Protein AF-A0A5B0RYQ4-F1 (afdb_monomer_lite)

InterPro domains:
  IPR011989 Armadillo-like helical [G3DSA:1.25.10.10] (9-467)
  IPR016024 Armadillo-type fold [SSF48371] (31-460)
  IPR018870 Tti2 family [PTHR32226] (1-456)

Organism: NCBI:txid56615

Structure (mmCIF, N/CA/C/O backbone):
data_AF-A0A5B0RYQ4-F1
#
_entry.id   AF-A0A5B0RYQ4-F1
#
loop_
_atom_site.group_PDB
_atom_site.id
_atom_site.type_symbol
_atom_site.label_atom_id
_atom_site.label_alt_id
_atom_site.label_comp_id
_atom_site.label_asym_id
_atom_site.label_entity_id
_atom_site.label_seq_id
_atom_site.pdbx_PDB_ins_code
_atom_site.Cartn_x
_atom_site.Cartn_y
_atom_site.Cartn_z
_atom_site.occupancy
_atom_site.B_iso_or_equiv
_atom_site.auth_seq_id
_atom_site.auth_comp_id
_atom_site.auth_asym_id
_atom_site.auth_atom_id
_atom_site.pdbx_PDB_model_num
ATOM 1 N N . MET A 1 1 ? 5.030 -6.066 -41.163 1.00 49.97 1 MET A N 1
ATOM 2 C CA . MET A 1 1 ? 5.723 -4.946 -40.496 1.00 49.97 1 MET A CA 1
ATOM 3 C C . MET A 1 1 ? 6.820 -4.521 -41.438 1.00 49.97 1 MET A C 1
ATOM 5 O O . MET A 1 1 ? 7.596 -5.390 -41.815 1.00 49.97 1 MET A O 1
ATOM 9 N N . GLU A 1 2 ? 6.818 -3.266 -41.885 1.00 46.25 2 GLU A N 1
ATOM 10 C CA . GLU A 1 2 ? 7.942 -2.735 -42.660 1.00 46.25 2 GLU A CA 1
ATOM 11 C C . GLU A 1 2 ? 9.213 -2.842 -41.802 1.00 46.25 2 GLU A C 1
ATOM 13 O O . GLU A 1 2 ? 9.214 -2.339 -40.675 1.00 46.25 2 GLU A O 1
ATOM 18 N N . PRO A 1 3 ? 10.250 -3.552 -42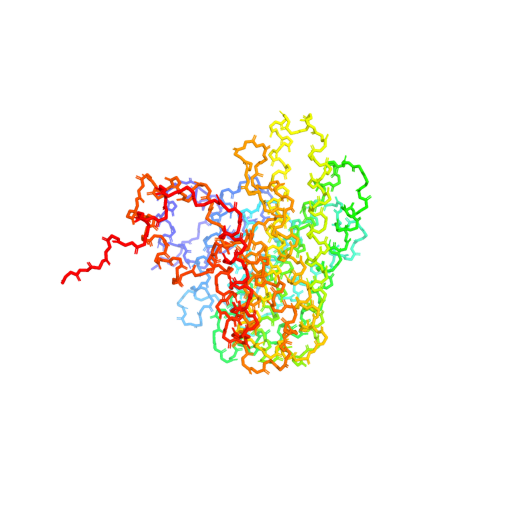.269 1.00 51.47 3 PRO A N 1
ATOM 19 C CA . PRO A 1 3 ? 11.448 -3.838 -41.478 1.00 51.47 3 PRO A CA 1
ATOM 20 C C . PRO A 1 3 ? 12.345 -2.610 -41.213 1.00 51.47 3 PRO A C 1
ATOM 22 O O . PRO A 1 3 ? 13.262 -2.707 -40.397 1.00 51.47 3 PRO A O 1
ATOM 25 N N . ASP A 1 4 ? 12.040 -1.455 -41.816 1.00 59.97 4 ASP A N 1
ATOM 26 C CA . ASP A 1 4 ? 12.969 -0.320 -41.921 1.00 59.97 4 ASP A CA 1
ATOM 27 C C . ASP A 1 4 ? 12.475 0.989 -41.278 1.00 59.97 4 ASP A C 1
ATOM 29 O O . ASP A 1 4 ? 13.066 2.048 -41.490 1.00 59.97 4 ASP A O 1
ATOM 33 N N . PHE A 1 5 ? 11.401 0.966 -40.479 1.00 68.38 5 PHE A N 1
ATOM 34 C CA . PHE A 1 5 ? 10.924 2.192 -39.832 1.00 68.38 5 PHE A CA 1
ATOM 35 C C . PHE A 1 5 ? 11.827 2.596 -38.649 1.00 68.38 5 PHE A C 1
ATOM 37 O O . PHE A 1 5 ? 11.602 2.194 -37.504 1.00 68.38 5 PHE A O 1
ATOM 44 N N . GLN A 1 6 ? 12.838 3.419 -38.942 1.00 76.06 6 GLN A N 1
ATOM 45 C CA . GLN A 1 6 ? 13.743 4.060 -37.984 1.00 76.06 6 GLN A CA 1
ATOM 46 C C . GLN A 1 6 ? 13.485 5.575 -37.961 1.00 76.06 6 GLN A C 1
ATOM 48 O O . GLN A 1 6 ? 14.115 6.318 -38.719 1.00 76.06 6 GLN A O 1
ATOM 53 N N . PRO A 1 7 ? 12.537 6.062 -37.139 1.00 79.69 7 PRO A N 1
ATOM 54 C CA . PRO A 1 7 ? 12.267 7.490 -37.065 1.00 79.69 7 PRO A CA 1
ATOM 55 C C . PRO A 1 7 ? 13.449 8.201 -36.405 1.00 79.69 7 PRO A C 1
ATOM 57 O O . PRO A 1 7 ? 14.065 7.665 -35.487 1.00 79.69 7 PRO A O 1
ATOM 60 N N . SER A 1 8 ? 13.739 9.440 -36.794 1.00 87.00 8 SER A N 1
ATOM 61 C CA . SER A 1 8 ? 14.552 10.306 -35.939 1.00 87.00 8 SER A CA 1
ATOM 62 C C . SER A 1 8 ? 13.789 10.646 -34.651 1.00 87.00 8 SER A C 1
ATOM 64 O O . SER A 1 8 ? 12.560 10.559 -34.588 1.00 87.00 8 SER A O 1
ATOM 66 N N . VAL A 1 9 ? 14.498 11.091 -33.611 1.00 86.75 9 VAL A N 1
ATOM 67 C CA . VAL A 1 9 ? 13.862 11.534 -32.355 1.00 86.75 9 VAL A CA 1
ATOM 68 C C . VAL A 1 9 ? 12.884 12.675 -32.619 1.00 86.75 9 VAL A C 1
ATOM 70 O O . VAL A 1 9 ? 11.796 12.673 -32.058 1.00 86.75 9 VAL A O 1
ATOM 73 N N . GLN A 1 10 ? 13.236 13.606 -33.515 1.00 88.25 10 GLN A N 1
ATOM 74 C CA . GLN A 1 10 ? 12.370 14.730 -33.878 1.00 88.25 10 GLN A CA 1
ATOM 75 C C . GLN A 1 10 ? 11.102 14.264 -34.605 1.00 88.25 10 GLN A C 1
ATOM 77 O O . GLN A 1 10 ? 10.026 14.807 -34.373 1.00 88.25 10 GLN A O 1
ATOM 82 N N . GLN A 1 11 ? 11.211 13.245 -35.465 1.00 86.62 11 GLN A N 1
ATOM 83 C CA . GLN A 1 11 ? 10.047 12.648 -36.124 1.00 86.62 11 GLN A CA 1
ATOM 84 C C . GLN A 1 11 ? 9.137 11.961 -35.104 1.00 86.62 11 GLN A C 1
ATOM 86 O O . GLN A 1 11 ? 7.926 12.163 -35.131 1.00 86.62 11 GLN A O 1
ATOM 91 N N . LEU A 1 12 ? 9.713 11.189 -34.178 1.00 88.00 12 LEU A N 1
ATOM 92 C CA . LEU A 1 12 ? 8.948 10.528 -33.124 1.00 88.00 12 LEU A CA 1
ATOM 93 C C . LEU A 1 12 ? 8.275 11.546 -32.194 1.00 88.00 12 LEU A C 1
ATOM 95 O O . LEU A 1 12 ? 7.115 11.377 -31.837 1.00 88.00 12 LEU A O 1
ATOM 99 N N . GLU A 1 13 ? 8.977 12.615 -31.829 1.00 90.31 13 GLU A N 1
ATOM 100 C CA . GLU A 1 13 ? 8.432 13.718 -31.043 1.00 90.31 13 GLU A CA 1
ATOM 101 C C . GLU A 1 13 ? 7.221 14.359 -31.728 1.00 90.31 13 GLU A C 1
ATOM 103 O O . GLU A 1 13 ? 6.168 14.466 -31.101 1.00 90.31 13 GLU A O 1
ATOM 108 N N . ALA A 1 14 ? 7.342 14.721 -33.008 1.00 89.12 14 ALA A N 1
ATOM 109 C CA . ALA A 1 14 ? 6.247 15.320 -33.768 1.00 89.12 14 ALA A CA 1
ATOM 110 C C . ALA A 1 14 ? 5.017 14.398 -33.824 1.00 89.12 14 ALA A C 1
ATOM 112 O O . ALA A 1 14 ? 3.901 14.836 -33.552 1.00 89.12 14 ALA A O 1
ATOM 113 N N . ILE A 1 15 ? 5.230 13.103 -34.088 1.00 88.62 15 ILE A N 1
ATOM 114 C CA . ILE A 1 15 ? 4.159 12.097 -34.144 1.00 88.62 15 ILE A CA 1
ATOM 115 C C . ILE A 1 15 ? 3.457 11.944 -32.790 1.00 88.62 15 ILE A C 1
ATOM 117 O O . ILE A 1 15 ? 2.239 11.812 -32.735 1.00 88.62 15 ILE A O 1
ATOM 121 N N . LEU A 1 16 ? 4.208 11.928 -31.685 1.00 88.00 16 LEU A N 1
ATOM 122 C CA . LEU A 1 16 ? 3.634 11.715 -30.353 1.00 88.00 16 LEU A CA 1
ATOM 123 C C . LEU A 1 16 ? 2.919 12.950 -29.795 1.00 88.00 16 LEU A C 1
ATOM 125 O O . LEU A 1 16 ? 2.116 12.800 -28.871 1.00 88.00 16 LEU A O 1
ATOM 129 N N . GLN A 1 17 ? 3.197 14.140 -30.332 1.00 87.44 17 GLN A N 1
ATOM 130 C CA . GLN A 1 17 ? 2.513 15.379 -29.960 1.00 87.44 17 GLN A CA 1
ATOM 131 C C . GLN A 1 17 ? 1.165 15.558 -30.676 1.00 87.44 17 GLN A C 1
ATOM 133 O O . GLN A 1 17 ? 0.274 16.187 -30.105 1.00 87.44 17 GLN A O 1
ATOM 138 N N . ASP A 1 18 ? 0.978 14.981 -31.867 1.00 88.38 18 ASP A N 1
ATOM 139 C CA . ASP A 1 18 ? -0.314 14.986 -32.560 1.00 88.38 18 ASP A CA 1
ATOM 140 C C . ASP A 1 18 ? -1.193 13.789 -32.125 1.00 88.38 18 ASP A C 1
ATOM 142 O O . ASP A 1 18 ? -0.794 12.633 -32.286 1.00 88.38 18 ASP A O 1
ATOM 146 N N . PRO A 1 19 ? -2.409 14.002 -31.581 1.00 83.88 19 PRO A N 1
ATOM 147 C CA . PRO A 1 19 ? -3.249 12.907 -31.089 1.00 83.88 19 PRO A CA 1
ATOM 148 C C . PRO A 1 19 ? -3.652 11.871 -32.150 1.00 83.88 19 PRO A C 1
ATOM 150 O O . PRO A 1 19 ? -3.789 10.685 -31.832 1.00 83.88 19 PRO A O 1
ATOM 153 N N . LYS A 1 20 ? -3.874 12.302 -33.397 1.00 83.88 20 LYS A N 1
ATOM 154 C CA . LYS A 1 20 ? -4.348 11.440 -34.486 1.00 83.88 20 LYS A CA 1
ATOM 155 C C . LYS A 1 20 ? -3.201 10.599 -35.040 1.00 83.88 20 LYS A C 1
ATOM 157 O O . LYS A 1 20 ? -3.359 9.385 -35.229 1.00 83.88 20 LYS A O 1
ATOM 162 N N . ASP A 1 21 ? -2.048 11.223 -35.239 1.00 84.50 21 ASP A N 1
ATOM 163 C CA . ASP A 1 21 ? -0.850 10.543 -35.720 1.00 84.50 21 ASP A CA 1
ATOM 164 C C . ASP A 1 21 ? -0.299 9.605 -34.645 1.00 84.50 21 ASP A C 1
ATOM 166 O O . ASP A 1 21 ? 0.028 8.457 -34.945 1.00 84.50 21 ASP A O 1
ATOM 170 N N . SER A 1 22 ? -0.325 10.019 -33.375 1.00 85.50 22 SER A N 1
ATOM 171 C CA . SER A 1 22 ? 0.061 9.190 -32.230 1.00 85.50 22 SER A CA 1
ATOM 172 C C . SER A 1 22 ? -0.754 7.896 -32.159 1.00 85.50 22 SER A C 1
ATOM 174 O O . SER A 1 22 ? -0.176 6.815 -32.045 1.00 85.50 22 SER A O 1
ATOM 176 N N . TYR A 1 23 ? -2.084 7.946 -32.304 1.00 86.31 23 TYR A N 1
ATOM 177 C CA . TYR A 1 23 ? -2.919 6.735 -32.288 1.00 86.31 23 TYR A CA 1
ATOM 178 C C . TYR A 1 23 ? -2.566 5.761 -33.424 1.00 86.31 23 TYR A C 1
ATOM 180 O O . TYR A 1 23 ? -2.381 4.554 -33.208 1.00 86.31 23 TYR A O 1
ATOM 188 N N . THR A 1 24 ? -2.440 6.290 -34.641 1.00 87.25 24 THR A N 1
ATOM 189 C CA . THR A 1 24 ? -2.094 5.507 -35.837 1.00 87.25 24 THR A CA 1
ATOM 190 C C . THR A 1 24 ? -0.699 4.894 -35.700 1.00 87.25 24 THR A C 1
ATOM 192 O O . THR A 1 24 ? -0.479 3.716 -35.994 1.00 87.25 24 THR A O 1
ATOM 195 N N . PHE A 1 25 ? 0.236 5.662 -35.152 1.00 87.81 25 PHE A N 1
ATOM 196 C CA . PHE A 1 25 ? 1.592 5.228 -34.881 1.00 87.81 25 PHE A CA 1
ATOM 197 C C . PHE A 1 25 ? 1.658 4.128 -33.819 1.00 87.81 25 PHE A C 1
ATOM 199 O O . PHE A 1 25 ? 2.271 3.084 -34.045 1.00 87.81 25 PHE A O 1
ATOM 206 N N . VAL A 1 26 ? 1.008 4.319 -32.667 1.00 86.75 26 VAL A N 1
ATOM 207 C CA . VAL A 1 26 ? 1.022 3.347 -31.563 1.00 86.75 26 VAL A CA 1
ATOM 208 C C . VAL A 1 26 ? 0.428 2.011 -32.011 1.00 86.75 26 VAL A C 1
ATOM 210 O O . VAL A 1 26 ? 0.975 0.958 -31.677 1.00 86.75 26 VAL A O 1
ATOM 213 N N . SER A 1 27 ? -0.665 2.037 -32.778 1.00 84.81 27 SER A N 1
ATOM 214 C CA . SER A 1 27 ? -1.317 0.818 -33.275 1.00 84.81 27 SER A CA 1
ATOM 215 C C . SER A 1 27 ? -0.465 0.055 -34.296 1.00 84.81 27 SER A C 1
ATOM 217 O O . SER A 1 27 ? -0.461 -1.177 -34.274 1.00 84.81 27 SER A O 1
ATOM 219 N N . THR A 1 28 ? 0.301 0.764 -35.130 1.00 85.44 28 THR A N 1
ATOM 220 C CA . THR A 1 28 ? 1.074 0.163 -36.231 1.00 85.44 28 THR A CA 1
ATOM 221 C C . THR A 1 28 ? 2.506 -0.202 -35.827 1.00 85.44 28 THR A C 1
ATOM 223 O O . THR A 1 28 ? 2.982 -1.299 -36.120 1.00 85.44 28 THR A O 1
ATOM 226 N N . HIS A 1 29 ? 3.193 0.695 -35.116 1.00 86.62 29 HIS A N 1
ATOM 227 C CA . HIS A 1 29 ? 4.626 0.609 -34.815 1.00 86.62 29 HIS A CA 1
ATOM 228 C C . HIS A 1 29 ? 4.941 0.557 -33.321 1.00 86.62 29 HIS A C 1
ATOM 230 O O . HIS A 1 29 ? 6.084 0.285 -32.964 1.00 86.62 29 HIS A O 1
ATOM 236 N N . GLY A 1 30 ? 3.965 0.752 -32.427 1.00 85.25 30 GLY A N 1
ATOM 237 C CA . GLY A 1 30 ? 4.203 0.921 -30.986 1.00 85.25 30 GLY A CA 1
ATOM 238 C C . GLY A 1 30 ? 4.876 -0.258 -30.269 1.00 85.25 30 GLY A C 1
ATOM 239 O O . GLY A 1 30 ? 5.262 -0.120 -29.113 1.00 85.25 30 GLY A O 1
ATOM 240 N N . LYS A 1 31 ? 5.033 -1.411 -30.933 1.00 89.94 31 LYS A N 1
ATOM 241 C CA . LYS A 1 31 ? 5.765 -2.584 -30.427 1.00 89.94 31 LYS A CA 1
ATOM 242 C C . LYS A 1 31 ? 7.108 -2.826 -31.123 1.00 89.94 31 LYS A C 1
ATOM 244 O O . LYS A 1 31 ? 7.783 -3.785 -30.756 1.00 89.94 31 LYS A O 1
ATOM 249 N N . ASN A 1 32 ? 7.504 -2.016 -32.106 1.00 91.19 32 ASN A N 1
ATOM 250 C CA . ASN A 1 32 ? 8.777 -2.180 -32.808 1.00 91.19 32 ASN A CA 1
ATOM 251 C C . ASN A 1 32 ? 9.949 -1.948 -31.826 1.00 91.19 32 ASN A C 1
ATOM 253 O O . ASN A 1 32 ? 10.072 -0.844 -31.290 1.00 91.19 32 ASN A O 1
ATOM 257 N N . PRO A 1 33 ? 10.819 -2.947 -31.580 1.00 91.19 33 PRO A N 1
ATOM 258 C CA . PRO A 1 33 ? 11.965 -2.791 -30.687 1.00 91.19 33 PRO A CA 1
ATOM 259 C C . PRO A 1 33 ? 12.966 -1.710 -31.105 1.00 91.19 33 PRO A C 1
ATOM 261 O O . PRO A 1 33 ? 13.643 -1.150 -30.247 1.00 91.19 33 PRO A O 1
ATOM 264 N N . GLN A 1 34 ? 13.040 -1.372 -32.397 1.00 90.44 34 GLN A N 1
ATOM 265 C CA . GLN A 1 34 ? 13.911 -0.301 -32.896 1.00 90.44 34 GLN A CA 1
ATOM 266 C C . GLN A 1 34 ? 13.551 1.074 -32.310 1.00 90.44 34 GLN A C 1
ATOM 268 O O . GLN A 1 34 ? 14.368 1.986 -32.348 1.00 90.44 34 GLN A O 1
ATOM 273 N N . LEU A 1 35 ? 12.359 1.228 -31.718 1.00 91.81 35 LEU A N 1
ATOM 274 C CA . LEU A 1 35 ? 11.950 2.459 -31.041 1.00 91.81 35 LEU A CA 1
ATOM 275 C C . LEU A 1 35 ? 12.614 2.654 -29.671 1.00 91.81 35 LEU A C 1
ATOM 277 O O . LEU A 1 35 ? 12.608 3.772 -29.160 1.00 91.81 35 LEU A O 1
ATOM 281 N N . ILE A 1 36 ? 13.175 1.601 -29.060 1.00 93.50 36 ILE A N 1
ATOM 282 C CA . ILE A 1 36 ? 13.699 1.649 -27.684 1.00 93.50 36 ILE A CA 1
ATOM 283 C C . ILE A 1 36 ? 14.716 2.787 -27.481 1.00 93.50 36 ILE A C 1
ATOM 285 O O . ILE A 1 36 ? 14.500 3.569 -26.552 1.00 93.50 36 ILE A O 1
ATOM 289 N N . PRO A 1 37 ? 15.765 2.957 -28.317 1.00 93.31 37 PRO A N 1
ATOM 290 C CA . PRO A 1 37 ? 16.753 4.017 -28.112 1.00 93.31 37 PRO A CA 1
ATOM 291 C C . PRO A 1 37 ? 16.123 5.414 -28.115 1.00 93.31 37 PRO A C 1
ATOM 293 O O . PRO A 1 37 ? 16.429 6.232 -27.252 1.00 93.31 37 PRO A O 1
ATOM 296 N N . TYR A 1 38 ? 15.173 5.662 -29.020 1.00 94.31 38 TYR A N 1
ATOM 297 C CA . TYR A 1 38 ? 14.480 6.944 -29.148 1.00 94.31 38 TYR A CA 1
ATOM 298 C C . TYR A 1 38 ? 13.551 7.223 -27.961 1.00 94.31 38 TYR A C 1
ATOM 300 O O . TYR A 1 38 ? 13.542 8.326 -27.421 1.00 94.31 38 TYR A O 1
ATOM 308 N N . LEU A 1 39 ? 12.801 6.217 -27.502 1.00 95.38 39 LEU A N 1
ATOM 309 C CA . LEU A 1 39 ? 11.930 6.348 -26.329 1.00 95.38 39 LEU A CA 1
ATOM 310 C C . LEU A 1 39 ? 12.743 6.590 -25.048 1.00 95.38 39 LEU A C 1
ATOM 312 O O . LEU A 1 39 ? 12.354 7.406 -24.214 1.00 95.38 39 LEU A O 1
ATOM 316 N N . ILE A 1 40 ? 13.893 5.924 -24.902 1.00 95.50 40 ILE A N 1
ATOM 317 C CA . ILE A 1 40 ? 14.835 6.173 -23.803 1.00 95.50 40 ILE A CA 1
ATOM 318 C C . ILE A 1 40 ? 15.444 7.569 -23.902 1.00 95.50 40 ILE A C 1
ATOM 320 O O . ILE A 1 40 ? 15.592 8.246 -22.882 1.00 95.50 40 ILE A O 1
ATOM 324 N N . GLN A 1 41 ? 15.748 8.032 -25.112 1.00 95.12 41 GLN A N 1
ATOM 325 C CA . GLN A 1 41 ? 16.260 9.373 -25.340 1.00 95.12 41 GLN A CA 1
ATOM 326 C C . GLN A 1 41 ? 15.263 10.444 -24.880 1.00 95.12 41 GLN A C 1
ATOM 328 O O . GLN A 1 41 ? 15.639 11.320 -24.100 1.00 95.12 41 GLN A O 1
ATOM 333 N N . LEU A 1 42 ? 13.989 10.319 -25.273 1.00 95.00 42 LEU A N 1
ATOM 334 C CA . LEU A 1 42 ? 12.909 11.197 -24.807 1.00 95.00 42 LEU A CA 1
ATOM 335 C C . LEU A 1 42 ? 12.797 11.193 -23.277 1.00 95.00 4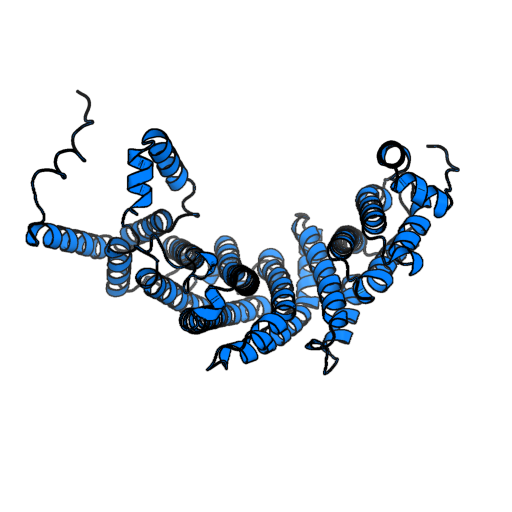2 LEU A C 1
ATOM 337 O O . LEU A 1 42 ? 12.559 12.231 -22.668 1.00 95.00 42 LEU A O 1
ATOM 341 N N . LEU A 1 43 ? 12.992 10.038 -22.635 1.00 94.62 43 LEU A N 1
ATOM 342 C CA . LEU A 1 43 ? 12.891 9.915 -21.181 1.00 94.62 43 LEU A CA 1
ATOM 343 C C . LEU A 1 43 ? 14.069 10.511 -20.411 1.00 94.62 43 LEU A C 1
ATOM 345 O O . LEU A 1 43 ? 13.854 11.003 -19.305 1.00 94.62 43 LEU A O 1
ATOM 349 N N . THR A 1 44 ? 15.289 10.424 -20.935 1.00 94.19 44 THR A N 1
ATOM 350 C CA . THR A 1 44 ? 16.515 10.636 -20.143 1.00 94.19 44 THR A CA 1
ATOM 351 C C . THR A 1 44 ? 17.277 11.907 -20.503 1.00 94.19 44 THR A C 1
ATOM 353 O O . THR A 1 44 ? 18.037 12.413 -19.668 1.00 94.19 44 THR A O 1
ATOM 356 N N . GLN A 1 45 ? 17.089 12.447 -21.712 1.00 93.69 45 GLN A N 1
ATOM 357 C CA . GLN A 1 45 ? 17.826 13.632 -22.135 1.00 93.69 45 GLN A CA 1
ATOM 358 C C . GLN A 1 45 ? 17.322 14.909 -21.448 1.00 93.69 45 GLN A C 1
ATOM 360 O O . GLN A 1 45 ? 16.112 15.138 -21.398 1.00 93.69 45 GLN A O 1
ATOM 365 N N . PRO A 1 46 ? 18.236 15.795 -20.998 1.00 90.62 46 PRO A N 1
ATOM 366 C CA . PRO A 1 46 ? 17.872 17.054 -20.342 1.00 90.62 46 PRO A CA 1
ATOM 367 C C . PRO A 1 46 ? 16.948 17.950 -21.174 1.00 90.62 46 PRO A C 1
ATOM 369 O O . PRO A 1 46 ? 16.089 18.626 -20.620 1.00 90.62 46 PRO A O 1
ATOM 372 N N . GLY A 1 47 ? 17.075 17.918 -22.507 1.00 91.62 47 GLY A N 1
ATOM 373 C CA . GLY A 1 47 ? 16.240 18.718 -23.413 1.00 91.62 47 GLY A CA 1
ATOM 374 C C . GLY A 1 47 ? 14.739 18.425 -23.314 1.00 91.62 47 GLY A C 1
ATOM 375 O O . GLY A 1 47 ? 13.935 19.274 -23.681 1.00 91.62 47 GLY A O 1
ATOM 376 N N . TYR A 1 48 ? 14.358 17.263 -22.776 1.00 92.25 48 TYR A N 1
ATOM 377 C CA . TYR A 1 48 ? 12.963 16.856 -22.623 1.00 92.25 48 TYR A CA 1
ATOM 378 C C . TYR A 1 48 ? 12.451 16.948 -21.185 1.00 92.25 48 TYR A C 1
ATOM 380 O O . TYR A 1 48 ? 11.271 16.693 -20.961 1.00 92.25 48 TYR A O 1
ATOM 388 N N . GLU A 1 49 ? 13.287 17.315 -20.207 1.00 88.75 49 GLU A N 1
ATOM 389 C CA . GLU A 1 49 ? 12.954 17.253 -18.773 1.00 88.75 49 GLU A CA 1
ATOM 390 C C . GLU A 1 49 ? 11.659 18.005 -18.423 1.00 88.75 49 GLU A C 1
ATOM 392 O O . GLU A 1 49 ? 10.866 17.520 -17.617 1.00 88.75 49 GLU A O 1
ATOM 397 N N . THR A 1 50 ? 11.401 19.136 -19.088 1.00 89.81 50 THR A N 1
ATOM 398 C CA . THR A 1 50 ? 10.198 19.965 -18.907 1.0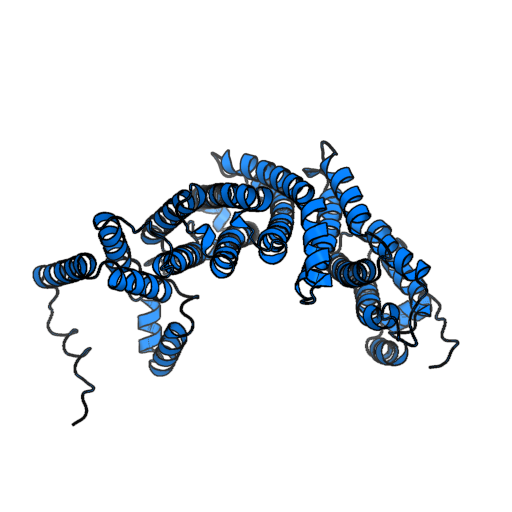0 89.81 50 THR A CA 1
ATOM 399 C C . THR A 1 50 ? 8.976 19.484 -19.698 1.00 89.81 50 THR A C 1
ATOM 401 O O . THR A 1 50 ? 7.865 19.947 -19.445 1.00 89.81 50 THR A O 1
ATOM 404 N N . ASN A 1 51 ? 9.137 18.543 -20.634 1.00 93.38 51 ASN A N 1
ATOM 405 C CA . ASN A 1 51 ? 8.059 17.999 -21.461 1.00 93.38 51 ASN A CA 1
ATOM 406 C C . ASN A 1 51 ? 7.477 16.708 -20.852 1.00 93.38 51 ASN A C 1
ATOM 408 O O . ASN A 1 51 ? 7.585 15.608 -21.406 1.00 93.38 51 ASN A O 1
ATOM 412 N N . SER A 1 52 ? 6.841 16.841 -19.684 1.00 92.94 52 SER A N 1
ATOM 413 C CA . SER A 1 52 ? 6.210 15.726 -18.965 1.00 92.94 52 SER A CA 1
ATOM 414 C C . SER A 1 52 ? 5.209 14.906 -19.793 1.00 92.94 52 SER A C 1
ATOM 416 O O . SER A 1 52 ? 5.233 13.676 -19.666 1.00 92.94 52 SER A O 1
ATOM 418 N N . PRO A 1 53 ? 4.339 15.498 -20.643 1.00 93.88 53 PRO A N 1
ATOM 419 C CA . PRO A 1 53 ? 3.406 14.722 -21.461 1.00 93.88 53 PRO A CA 1
ATOM 420 C C . PRO A 1 53 ? 4.117 13.767 -22.425 1.00 93.88 53 PRO A C 1
ATOM 422 O O . PRO A 1 53 ? 3.799 12.576 -22.452 1.00 93.88 53 PRO A O 1
ATOM 425 N N . LEU A 1 54 ? 5.130 14.254 -23.151 1.00 94.06 54 LEU A N 1
ATOM 426 C CA . LEU A 1 54 ? 5.892 13.442 -24.100 1.00 94.06 54 LEU A CA 1
ATOM 427 C C . LEU A 1 54 ? 6.658 12.320 -23.390 1.00 94.06 54 LEU A C 1
ATOM 429 O O . LEU A 1 54 ? 6.607 11.162 -23.808 1.00 94.06 54 LEU A O 1
ATOM 433 N N . ARG A 1 55 ? 7.305 12.636 -22.261 1.00 95.88 55 ARG A N 1
ATOM 434 C CA . ARG A 1 55 ? 8.010 11.651 -21.423 1.00 95.88 55 ARG A CA 1
ATOM 435 C C . ARG A 1 55 ? 7.061 10.596 -20.863 1.00 95.88 55 ARG A C 1
ATOM 437 O O . ARG A 1 55 ? 7.364 9.405 -20.881 1.00 95.88 55 ARG A O 1
ATOM 444 N N . THR A 1 56 ? 5.876 11.010 -20.423 1.00 95.62 56 THR A N 1
ATOM 445 C CA . THR A 1 56 ? 4.832 10.092 -19.953 1.00 95.62 56 THR A CA 1
ATOM 446 C C . THR A 1 56 ? 4.395 9.145 -21.067 1.00 95.62 56 THR A C 1
ATOM 448 O O . THR A 1 56 ? 4.323 7.935 -20.843 1.00 95.62 56 THR A O 1
ATOM 451 N N . GLN A 1 57 ? 4.161 9.666 -22.274 1.00 93.88 57 GLN A N 1
ATOM 452 C CA . GLN A 1 57 ? 3.789 8.855 -23.430 1.00 93.88 57 GLN A CA 1
ATOM 453 C C . GLN A 1 57 ? 4.898 7.864 -23.811 1.00 93.88 57 GLN A C 1
ATOM 455 O O . GLN A 1 57 ? 4.612 6.690 -24.052 1.00 93.88 57 GLN A O 1
ATOM 460 N N . ALA A 1 58 ? 6.164 8.292 -23.781 1.00 95.81 58 ALA A N 1
ATOM 461 C CA . ALA A 1 58 ? 7.306 7.418 -24.035 1.00 95.81 58 ALA A CA 1
ATOM 462 C C . ALA A 1 58 ? 7.378 6.256 -23.027 1.00 95.81 58 ALA A C 1
ATOM 464 O O . ALA A 1 58 ? 7.497 5.094 -23.423 1.00 95.81 58 ALA A O 1
ATOM 465 N N . ALA A 1 59 ? 7.210 6.532 -21.728 1.00 97.19 59 ALA A N 1
ATOM 466 C CA . ALA A 1 59 ? 7.158 5.487 -20.703 1.00 97.19 59 ALA A CA 1
ATOM 467 C C . ALA A 1 59 ? 5.967 4.528 -20.899 1.00 97.19 59 ALA A C 1
ATOM 469 O O . ALA A 1 59 ? 6.111 3.318 -20.712 1.00 97.19 59 ALA A O 1
ATOM 470 N N . ILE A 1 60 ? 4.794 5.033 -21.299 1.00 95.38 60 ILE A N 1
ATOM 471 C CA . ILE A 1 60 ? 3.614 4.201 -21.587 1.00 95.38 60 ILE A CA 1
ATOM 472 C C . ILE A 1 60 ? 3.871 3.273 -22.780 1.00 95.38 60 ILE A C 1
ATOM 474 O O . ILE A 1 60 ? 3.524 2.091 -22.710 1.00 95.38 60 ILE A O 1
ATOM 478 N N . LEU A 1 61 ? 4.491 3.780 -23.848 1.00 95.19 61 LEU A N 1
ATOM 479 C CA . LEU A 1 61 ? 4.852 2.989 -25.024 1.00 95.19 61 LEU A CA 1
ATOM 480 C C . LEU A 1 61 ? 5.802 1.847 -24.665 1.00 95.19 61 LEU A C 1
ATOM 482 O O . LEU A 1 61 ? 5.494 0.693 -24.968 1.00 95.19 61 LEU A O 1
ATOM 486 N N . ILE A 1 62 ? 6.876 2.149 -23.925 1.00 96.69 62 ILE A N 1
ATOM 487 C CA . ILE A 1 62 ? 7.791 1.131 -23.387 1.00 96.69 62 ILE A CA 1
ATOM 488 C C . ILE A 1 62 ? 6.986 0.081 -22.616 1.00 96.69 62 ILE A C 1
ATOM 490 O O . ILE A 1 62 ? 6.999 -1.098 -22.968 1.00 96.69 62 ILE A O 1
ATOM 494 N N . ARG A 1 63 ? 6.206 0.502 -21.612 1.00 96.25 63 ARG A N 1
ATOM 495 C CA . ARG A 1 63 ? 5.420 -0.388 -20.741 1.00 96.25 63 ARG A CA 1
ATOM 496 C C . ARG A 1 63 ? 4.486 -1.330 -21.506 1.00 96.25 63 ARG A C 1
ATOM 498 O O . ARG A 1 63 ? 4.295 -2.482 -21.098 1.00 96.25 63 ARG A O 1
ATOM 505 N N . ASN A 1 64 ? 3.841 -0.826 -22.556 1.00 94.38 64 ASN A N 1
ATOM 506 C CA . ASN A 1 64 ? 2.868 -1.573 -23.350 1.00 94.38 64 ASN A CA 1
ATOM 507 C C . ASN A 1 64 ? 3.551 -2.582 -24.287 1.00 94.38 64 ASN A C 1
ATOM 509 O O . ASN A 1 64 ? 2.985 -3.640 -24.566 1.00 94.38 64 ASN A O 1
ATOM 513 N N . ALA A 1 65 ? 4.770 -2.288 -24.738 1.00 95.00 65 ALA A N 1
ATOM 514 C CA . ALA A 1 65 ? 5.530 -3.155 -25.627 1.00 95.00 65 ALA A CA 1
ATOM 515 C C . ALA A 1 65 ? 6.343 -4.240 -24.895 1.00 95.00 65 ALA A C 1
ATOM 517 O O . ALA A 1 65 ? 6.636 -5.279 -25.492 1.00 95.00 65 ALA A O 1
ATOM 518 N N . LEU A 1 66 ? 6.627 -4.069 -23.593 1.00 94.94 66 LEU A N 1
ATOM 519 C CA . LEU A 1 66 ? 7.413 -5.014 -22.778 1.00 94.94 66 LEU A CA 1
ATOM 520 C C . LEU A 1 66 ? 6.970 -6.478 -22.909 1.00 94.94 66 LEU A C 1
ATOM 522 O O . LEU A 1 66 ? 7.815 -7.358 -23.059 1.00 94.94 66 LEU A O 1
ATOM 526 N N . ASP A 1 67 ? 5.662 -6.754 -22.911 1.00 91.00 67 ASP A N 1
ATOM 527 C CA . ASP A 1 67 ? 5.152 -8.131 -23.012 1.00 91.00 67 ASP A CA 1
ATOM 528 C C . ASP A 1 67 ? 5.522 -8.795 -24.352 1.00 91.00 67 ASP A C 1
ATOM 530 O O . ASP A 1 67 ? 5.640 -10.018 -24.432 1.00 91.00 67 ASP A O 1
ATOM 534 N N . SER A 1 68 ? 5.726 -7.987 -25.398 1.00 93.12 68 SER A N 1
ATOM 535 C CA . SER A 1 68 ? 6.188 -8.440 -26.715 1.00 93.12 68 SER A CA 1
ATOM 536 C C . SER A 1 68 ? 7.714 -8.529 -26.774 1.00 93.12 68 SER A C 1
ATOM 538 O O . SER A 1 68 ? 8.235 -9.433 -27.412 1.00 93.12 68 SER A O 1
ATOM 540 N N . TRP A 1 69 ? 8.445 -7.654 -26.087 1.00 94.44 69 TRP A N 1
ATOM 541 C CA . TRP A 1 69 ? 9.914 -7.659 -26.108 1.00 94.44 69 TRP A CA 1
ATOM 542 C C . TRP A 1 69 ? 10.540 -8.735 -25.212 1.00 94.44 69 TRP A C 1
ATOM 544 O O . TRP A 1 69 ? 11.620 -9.243 -25.510 1.00 94.44 69 TRP A O 1
ATOM 554 N N . TYR A 1 70 ? 9.878 -9.111 -24.114 1.00 92.50 70 TYR A N 1
ATOM 555 C CA . TYR A 1 70 ? 10.460 -10.004 -23.104 1.00 92.50 70 TYR A CA 1
ATOM 556 C C . TYR A 1 70 ? 10.063 -11.473 -23.261 1.00 92.50 70 TYR A C 1
ATOM 558 O O . TYR A 1 70 ? 10.826 -12.352 -22.848 1.00 92.50 70 TYR A O 1
ATOM 566 N N . ARG A 1 71 ? 8.909 -11.758 -23.876 1.00 89.06 71 ARG A N 1
ATOM 567 C CA . ARG A 1 71 ? 8.366 -13.117 -24.014 1.00 89.06 71 ARG A CA 1
ATOM 568 C C . ARG A 1 71 ? 9.221 -13.973 -24.958 1.00 89.06 71 ARG A C 1
ATOM 570 O O . ARG A 1 71 ? 9.393 -13.610 -26.113 1.00 89.06 71 ARG A O 1
ATOM 577 N N . LYS A 1 72 ? 9.644 -15.157 -24.483 1.00 84.50 72 LYS A N 1
ATOM 578 C CA . LYS A 1 72 ? 10.580 -16.097 -25.151 1.00 84.50 72 LYS A CA 1
ATOM 579 C C . LYS A 1 72 ? 10.211 -16.520 -26.589 1.00 84.50 72 LYS A C 1
ATOM 581 O O . LYS A 1 72 ? 11.065 -16.967 -27.340 1.00 84.50 72 LYS A O 1
ATOM 586 N N . LEU A 1 73 ? 8.929 -16.465 -26.941 1.00 87.56 73 LEU A N 1
ATOM 587 C CA . LEU A 1 73 ? 8.407 -16.904 -28.245 1.00 87.56 73 LEU A CA 1
ATOM 588 C C . LEU A 1 73 ? 7.810 -15.748 -29.051 1.00 87.56 73 LEU A C 1
ATOM 590 O O . LEU A 1 73 ? 7.073 -15.966 -30.008 1.00 87.56 73 LEU A O 1
ATOM 594 N N . SER A 1 74 ? 8.048 -14.511 -28.621 1.00 91.38 74 SER A N 1
ATOM 595 C CA . SER A 1 74 ? 7.564 -13.355 -29.356 1.00 91.38 74 SER A CA 1
ATOM 596 C C . SER A 1 74 ? 8.439 -13.109 -30.585 1.00 91.38 74 SER A C 1
ATOM 598 O O . SER A 1 74 ? 9.662 -13.087 -30.447 1.00 91.38 74 SER A O 1
ATOM 600 N N . PRO A 1 75 ? 7.851 -12.829 -31.761 1.00 90.81 75 PRO A N 1
ATOM 601 C CA . PRO A 1 75 ? 8.622 -12.432 -32.939 1.00 90.81 75 PRO A CA 1
ATOM 602 C C . PRO A 1 75 ? 9.327 -11.078 -32.755 1.00 90.81 75 PRO A C 1
ATOM 604 O O . PRO A 1 75 ? 10.228 -10.750 -33.513 1.00 90.81 75 PRO A O 1
ATOM 607 N N . LEU A 1 76 ? 8.914 -10.291 -31.755 1.00 92.69 76 LEU A N 1
ATOM 608 C CA . LEU A 1 76 ? 9.492 -8.989 -31.409 1.00 92.69 76 LEU A CA 1
ATOM 609 C C . LEU A 1 76 ? 10.403 -9.065 -30.181 1.00 92.69 76 LEU A C 1
ATOM 611 O O . LEU A 1 76 ? 10.660 -8.047 -29.538 1.00 92.69 76 LEU A O 1
ATOM 615 N N . GLN A 1 77 ? 10.825 -10.268 -29.792 1.00 93.75 77 GLN A N 1
ATOM 616 C CA . GLN A 1 77 ? 11.714 -10.428 -28.657 1.00 93.75 77 GLN A CA 1
ATOM 617 C C . GLN A 1 77 ? 13.051 -9.723 -28.919 1.00 93.75 77 GLN A C 1
ATOM 619 O O . GLN A 1 77 ? 13.666 -9.906 -29.965 1.00 93.75 77 GLN A O 1
ATOM 624 N N . ILE A 1 78 ? 13.525 -8.983 -27.920 1.00 94.19 78 ILE A N 1
ATOM 625 C CA . ILE A 1 78 ? 14.871 -8.403 -27.923 1.00 94.19 78 ILE A CA 1
ATOM 626 C C . ILE A 1 78 ? 15.894 -9.356 -27.297 1.00 94.19 78 ILE A C 1
ATOM 628 O O . ILE A 1 78 ? 15.543 -10.274 -26.544 1.00 94.19 78 ILE A O 1
ATOM 632 N N . GLU A 1 79 ? 17.171 -9.123 -27.589 1.00 93.12 79 GLU A N 1
ATOM 633 C CA . GLU A 1 79 ? 18.277 -9.882 -27.005 1.00 93.12 79 GLU A CA 1
ATOM 634 C C . GLU A 1 79 ? 18.339 -9.743 -25.480 1.00 93.12 79 GLU A C 1
ATOM 636 O O . GLU A 1 79 ? 17.924 -8.737 -24.903 1.00 93.12 79 GLU A O 1
ATOM 641 N N . ASN A 1 80 ? 18.881 -10.760 -24.806 1.00 92.31 80 ASN A N 1
ATOM 642 C CA . ASN A 1 80 ? 18.982 -10.763 -23.345 1.00 92.31 80 ASN A CA 1
ATOM 643 C C . ASN A 1 80 ? 19.843 -9.604 -22.811 1.00 92.31 80 ASN A C 1
ATOM 645 O O . ASN A 1 80 ? 19.494 -9.033 -21.783 1.00 92.31 80 ASN A O 1
ATOM 649 N N . SER A 1 81 ? 20.907 -9.222 -23.523 1.00 92.31 81 SER A N 1
ATOM 650 C CA . SER A 1 81 ? 21.724 -8.033 -23.231 1.00 92.31 81 SER A CA 1
ATOM 651 C C . SER A 1 81 ? 20.867 -6.763 -23.193 1.00 92.31 81 SER A C 1
ATOM 653 O O . SER A 1 81 ? 20.850 -6.064 -22.183 1.00 92.31 81 SER A O 1
ATOM 655 N N . ALA A 1 82 ? 20.063 -6.535 -24.236 1.00 93.31 82 ALA A N 1
ATOM 656 C CA . ALA A 1 82 ? 19.157 -5.393 -24.336 1.00 93.31 82 ALA A CA 1
ATOM 657 C C . ALA A 1 82 ? 18.054 -5.406 -23.259 1.00 93.31 82 ALA A C 1
ATOM 659 O O . ALA A 1 82 ? 17.645 -4.350 -22.777 1.00 93.31 82 ALA A O 1
ATOM 660 N N . LYS A 1 83 ? 17.579 -6.589 -22.829 1.00 94.19 83 LYS A N 1
ATOM 661 C CA . LYS A 1 83 ? 16.643 -6.706 -21.690 1.00 94.19 83 LYS A CA 1
ATOM 662 C C . LYS A 1 83 ? 17.276 -6.215 -20.388 1.00 94.19 83 LYS A C 1
ATOM 664 O O . LYS A 1 83 ? 16.661 -5.454 -19.643 1.00 94.19 83 LYS A O 1
ATOM 669 N N . VAL A 1 84 ? 18.502 -6.653 -20.108 1.00 93.62 84 VAL A N 1
ATOM 670 C CA . VAL A 1 84 ? 19.237 -6.240 -18.905 1.00 93.62 84 VAL A CA 1
ATOM 671 C C . VAL A 1 84 ? 19.518 -4.736 -18.944 1.00 93.62 84 VAL A C 1
ATOM 673 O O . VAL A 1 84 ? 19.210 -4.030 -17.983 1.00 93.62 84 VAL A O 1
ATOM 676 N N . GLU A 1 85 ? 20.017 -4.234 -20.073 1.00 94.19 85 GLU A N 1
ATOM 677 C CA . GLU A 1 85 ? 20.352 -2.822 -20.268 1.00 94.19 85 GLU A CA 1
ATOM 678 C C . GLU A 1 85 ? 19.135 -1.900 -20.139 1.00 94.19 85 GLU A C 1
ATOM 680 O O . GLU A 1 85 ? 19.223 -0.859 -19.489 1.00 94.19 85 GLU A O 1
ATOM 685 N N . LEU A 1 86 ? 17.978 -2.286 -20.689 1.00 95.81 86 LEU A N 1
ATOM 686 C CA . LEU A 1 86 ? 16.752 -1.496 -20.570 1.00 95.81 86 LEU A CA 1
ATOM 687 C C . LEU A 1 86 ? 16.324 -1.342 -19.104 1.00 95.81 86 LEU A C 1
ATOM 689 O O . LEU A 1 86 ? 15.987 -0.240 -18.670 1.00 95.81 86 LEU A O 1
ATOM 693 N N . GLY A 1 87 ? 16.350 -2.434 -18.332 1.00 95.50 87 GLY A N 1
ATOM 694 C CA . GLY A 1 87 ? 16.029 -2.402 -16.904 1.00 95.50 87 GLY A CA 1
ATOM 695 C C . GLY A 1 87 ? 16.970 -1.484 -16.124 1.00 95.50 87 GLY A C 1
ATOM 696 O O . GLY A 1 87 ? 16.505 -0.604 -15.398 1.00 95.50 87 GLY A O 1
ATOM 697 N N . LYS A 1 88 ? 18.279 -1.647 -16.343 1.00 94.94 88 LYS A N 1
ATOM 698 C CA . LYS A 1 88 ? 19.326 -0.832 -15.720 1.00 94.94 88 LYS A CA 1
ATOM 699 C C . LYS A 1 88 ? 19.178 0.651 -16.065 1.00 94.94 88 LYS A C 1
ATOM 701 O O . LYS A 1 88 ? 19.128 1.487 -15.170 1.00 94.94 88 LYS A O 1
ATOM 706 N N . THR A 1 89 ? 18.981 0.968 -17.343 1.00 96.06 89 THR A N 1
ATOM 707 C CA . THR A 1 89 ? 18.799 2.341 -17.837 1.00 96.06 89 THR A CA 1
ATOM 708 C C . THR A 1 89 ? 17.614 3.042 -17.176 1.00 96.06 89 THR A C 1
ATOM 710 O O . THR A 1 89 ? 17.728 4.194 -16.762 1.00 96.06 89 THR A O 1
ATOM 713 N N . LEU A 1 90 ? 16.470 2.365 -17.045 1.00 97.69 90 LEU A N 1
ATOM 714 C CA . LEU A 1 90 ? 15.288 2.955 -16.408 1.00 97.69 90 LEU A CA 1
ATOM 715 C C . LEU A 1 90 ? 15.500 3.218 -14.911 1.00 97.69 90 LEU A C 1
ATOM 717 O O . LEU A 1 90 ? 14.973 4.198 -14.382 1.00 97.69 90 LEU A O 1
ATOM 721 N N . ILE A 1 91 ? 16.266 2.364 -14.228 1.00 97.50 91 ILE A N 1
ATOM 722 C CA . ILE A 1 91 ? 16.620 2.567 -12.822 1.00 97.50 91 ILE A CA 1
ATOM 723 C C . ILE A 1 91 ? 17.621 3.715 -12.701 1.00 97.50 91 ILE A C 1
ATOM 725 O O . ILE A 1 91 ? 17.298 4.713 -12.067 1.00 97.50 91 ILE A O 1
ATOM 729 N N . GLU A 1 92 ? 18.788 3.615 -13.331 1.00 96.19 92 GLU A N 1
ATOM 730 C CA . GLU A 1 92 ? 19.902 4.551 -13.139 1.00 96.19 92 GLU A CA 1
ATOM 731 C C . GLU A 1 92 ? 19.594 5.949 -13.690 1.00 96.19 92 GLU A C 1
ATOM 733 O O . GLU A 1 92 ? 19.776 6.953 -13.001 1.00 96.19 92 GLU A O 1
ATOM 738 N N . ASN A 1 93 ? 19.055 6.029 -14.910 1.00 95.62 93 ASN A N 1
ATOM 739 C CA . ASN A 1 93 ? 18.933 7.304 -15.621 1.00 95.62 93 ASN A CA 1
ATOM 740 C C . ASN A 1 93 ? 17.600 8.021 -15.380 1.00 95.62 93 ASN A C 1
ATOM 742 O O . ASN A 1 93 ? 17.460 9.175 -15.790 1.00 95.62 93 ASN A O 1
ATOM 746 N N . VAL A 1 94 ? 16.627 7.371 -14.728 1.00 96.50 94 VAL A N 1
ATOM 747 C CA . VAL A 1 94 ? 15.329 7.989 -14.408 1.00 96.50 94 VAL A CA 1
ATOM 748 C C . VAL A 1 94 ? 15.009 7.919 -12.918 1.00 96.50 94 VAL A C 1
ATOM 750 O O . VAL A 1 94 ? 14.848 8.959 -12.281 1.00 96.50 94 VAL A O 1
ATOM 753 N N . LEU A 1 95 ? 14.920 6.719 -12.331 1.00 97.44 95 LEU A N 1
ATOM 754 C CA . LEU A 1 95 ? 14.523 6.589 -10.922 1.00 97.44 95 LEU A CA 1
ATOM 755 C C . LEU A 1 95 ? 15.613 7.107 -9.972 1.00 97.44 95 LEU A C 1
ATOM 757 O O . LEU A 1 95 ? 15.331 7.947 -9.120 1.00 97.44 95 LEU A O 1
ATOM 761 N N . ALA A 1 96 ? 16.854 6.655 -10.146 1.00 96.44 96 ALA A N 1
ATOM 762 C CA . ALA A 1 96 ? 17.999 7.018 -9.317 1.00 96.44 96 ALA A CA 1
ATOM 763 C C . ALA A 1 96 ? 18.520 8.439 -9.573 1.00 96.44 96 ALA A C 1
ATOM 765 O O . ALA A 1 96 ? 19.178 9.011 -8.709 1.00 96.44 96 ALA A O 1
ATOM 766 N N . LYS A 1 97 ? 18.178 9.035 -10.722 1.00 95.25 97 LYS A N 1
ATOM 767 C CA . LYS A 1 97 ? 18.415 10.457 -11.015 1.00 95.25 97 LYS A CA 1
ATOM 768 C C . LYS A 1 97 ? 17.426 11.387 -10.292 1.00 95.25 97 LYS A C 1
ATOM 770 O O . LYS A 1 97 ? 17.631 12.596 -10.264 1.00 95.25 97 LYS A O 1
ATOM 775 N N . GLY A 1 98 ? 16.364 10.838 -9.697 1.00 95.38 98 GLY A N 1
ATOM 776 C CA . GLY A 1 98 ? 15.383 11.610 -8.938 1.00 95.38 98 GLY A CA 1
ATOM 777 C C . GLY A 1 98 ? 14.339 12.293 -9.818 1.00 95.38 98 GLY A C 1
ATOM 778 O O . GLY A 1 98 ? 14.108 13.491 -9.673 1.00 95.38 98 GLY A O 1
ATOM 779 N N . GLU A 1 99 ? 13.688 11.534 -10.709 1.00 95.94 99 GLU A N 1
ATOM 780 C CA . GLU A 1 99 ? 12.584 12.033 -11.541 1.00 95.94 99 GLU A CA 1
ATOM 781 C C . GLU A 1 99 ? 11.555 12.818 -10.716 1.00 95.94 99 GLU A C 1
ATOM 783 O O . GLU A 1 99 ? 10.898 12.247 -9.841 1.00 95.94 99 GLU A O 1
ATOM 788 N N . ARG A 1 100 ? 11.385 14.112 -11.008 1.00 94.88 100 ARG A N 1
ATOM 789 C CA . ARG A 1 100 ? 10.513 15.016 -10.242 1.00 94.88 100 ARG A CA 1
ATOM 790 C C . ARG A 1 100 ? 9.045 14.807 -10.585 1.00 94.88 100 ARG A C 1
ATOM 792 O O . ARG A 1 100 ? 8.203 14.792 -9.680 1.00 94.88 100 ARG A O 1
ATOM 799 N N . ASP A 1 101 ? 8.735 14.567 -11.858 1.00 96.00 101 ASP A N 1
ATOM 800 C CA . ASP A 1 101 ? 7.367 14.361 -12.308 1.00 96.00 101 ASP A CA 1
ATOM 801 C C . ASP A 1 101 ? 6.814 13.034 -11.768 1.00 96.00 101 ASP A C 1
ATOM 803 O O . ASP A 1 101 ? 7.279 11.934 -12.079 1.00 96.00 101 ASP A O 1
ATOM 807 N N . SER A 1 102 ? 5.793 13.136 -10.915 1.00 95.69 102 SER A N 1
ATOM 808 C CA . SER A 1 102 ? 5.199 11.969 -10.258 1.00 95.69 102 SER A CA 1
ATOM 809 C C . SER A 1 102 ? 4.537 10.990 -11.234 1.00 95.69 102 SER A C 1
ATOM 811 O O . SER A 1 102 ? 4.488 9.790 -10.953 1.00 95.69 102 SER A O 1
ATOM 813 N N . VAL A 1 103 ? 4.053 11.472 -12.382 1.00 97.12 103 VAL A N 1
ATOM 814 C CA . VAL A 1 103 ? 3.395 10.661 -13.408 1.00 97.12 103 VAL A CA 1
ATOM 815 C C . VAL A 1 103 ? 4.441 9.893 -14.204 1.00 97.12 103 VAL A C 1
ATOM 817 O O . VAL A 1 103 ? 4.313 8.671 -14.321 1.00 97.12 103 VAL A O 1
ATOM 820 N N . VAL A 1 104 ? 5.504 10.561 -14.665 1.00 97.75 104 VAL A N 1
ATOM 821 C CA . VAL A 1 104 ? 6.632 9.913 -15.358 1.00 97.75 104 VAL A CA 1
ATOM 822 C C . VAL A 1 104 ? 7.263 8.866 -14.445 1.00 97.75 104 VAL A C 1
ATOM 824 O O . VAL A 1 104 ? 7.344 7.691 -14.817 1.00 97.75 104 VAL A O 1
ATOM 827 N N . ARG A 1 105 ? 7.601 9.246 -13.204 1.00 97.62 105 ARG A N 1
ATOM 828 C CA . ARG A 1 105 ? 8.156 8.331 -12.195 1.00 97.62 105 ARG A CA 1
ATOM 829 C C . ARG A 1 105 ? 7.255 7.113 -12.001 1.00 97.62 105 ARG A C 1
ATOM 831 O O . ARG A 1 105 ? 7.724 5.977 -12.062 1.00 97.62 105 ARG A O 1
ATOM 838 N N . LYS A 1 106 ? 5.940 7.311 -11.853 1.00 97.69 106 LYS A N 1
ATOM 839 C CA . LYS A 1 106 ? 4.972 6.211 -11.723 1.00 97.69 106 LYS A CA 1
ATOM 840 C C . LYS A 1 106 ? 4.967 5.292 -12.947 1.00 97.69 106 LYS A C 1
ATOM 842 O O . LYS A 1 106 ? 4.988 4.076 -12.766 1.00 97.69 106 LYS A O 1
ATOM 847 N N . GLN A 1 107 ? 4.966 5.817 -14.173 1.00 98.12 107 GLN A N 1
ATOM 848 C CA . GLN A 1 107 ? 5.001 4.968 -15.372 1.00 98.12 107 GLN A CA 1
ATOM 849 C C . GLN A 1 107 ? 6.303 4.170 -15.482 1.00 98.12 107 GLN A C 1
ATOM 851 O O . GLN A 1 107 ? 6.265 2.984 -15.816 1.00 98.12 107 GLN A O 1
ATOM 856 N N . VAL A 1 108 ? 7.440 4.767 -15.126 1.00 98.31 108 VAL A N 1
ATOM 857 C CA . VAL A 1 108 ? 8.730 4.067 -15.132 1.00 98.31 108 VAL A CA 1
ATOM 858 C C . VAL A 1 108 ? 8.775 2.971 -14.068 1.00 98.31 108 VAL A C 1
ATOM 860 O O . VAL A 1 108 ? 9.186 1.854 -14.377 1.00 98.31 108 VAL A O 1
ATOM 863 N N . THR A 1 109 ? 8.253 3.203 -12.858 1.00 98.25 109 THR A N 1
ATOM 864 C CA . THR A 1 109 ? 8.154 2.126 -11.849 1.00 98.25 109 THR A CA 1
ATOM 865 C C . THR A 1 109 ? 7.287 0.952 -12.319 1.00 98.25 109 THR A C 1
ATOM 867 O O . THR A 1 109 ? 7.607 -0.197 -12.021 1.00 98.25 109 THR A O 1
ATOM 870 N N . LEU A 1 110 ? 6.230 1.198 -13.108 1.00 97.75 110 LEU A N 1
ATOM 871 C CA . LEU A 1 110 ? 5.426 0.134 -13.726 1.00 97.75 110 LEU A CA 1
ATOM 872 C C . LEU A 1 110 ? 6.209 -0.646 -14.795 1.00 97.75 110 LEU A C 1
ATOM 874 O O . LEU A 1 110 ? 6.055 -1.865 -14.884 1.00 97.75 110 LEU A O 1
ATOM 878 N N . CYS A 1 111 ? 7.056 0.031 -15.579 1.00 97.69 111 CYS A N 1
ATOM 879 C CA . CYS A 1 111 ? 7.971 -0.626 -16.517 1.00 97.69 111 CYS A CA 1
ATOM 880 C C . CYS A 1 111 ? 8.946 -1.539 -15.767 1.00 97.69 111 CYS A C 1
ATOM 882 O O . CYS A 1 111 ? 9.012 -2.733 -16.053 1.00 97.69 111 CYS A O 1
ATOM 884 N N . VAL A 1 112 ? 9.629 -0.997 -14.753 1.00 97.50 112 VAL A N 1
ATOM 885 C CA . VAL A 1 112 ? 10.572 -1.738 -13.901 1.00 97.50 112 VAL A CA 1
ATOM 886 C C . VAL A 1 112 ? 9.891 -2.935 -13.231 1.00 97.50 112 VAL A C 1
ATOM 888 O O . VAL A 1 112 ? 10.473 -4.012 -13.192 1.00 97.50 112 VAL A O 1
ATOM 891 N N . GLY A 1 113 ? 8.633 -2.809 -12.797 1.00 95.56 113 GLY A N 1
ATOM 892 C CA . GLY A 1 113 ? 7.855 -3.930 -12.260 1.00 95.56 113 GLY A CA 1
ATOM 893 C C . GLY A 1 113 ? 7.680 -5.098 -13.239 1.00 95.56 113 GLY A C 1
ATOM 894 O O . GLY A 1 113 ? 7.907 -6.253 -12.870 1.00 95.56 113 GLY A O 1
ATOM 895 N N . LYS A 1 114 ? 7.303 -4.808 -14.494 1.00 94.31 114 LYS A N 1
ATOM 896 C CA . LYS A 1 114 ? 7.151 -5.824 -15.553 1.00 94.31 114 LYS A CA 1
ATOM 897 C C . LYS A 1 114 ? 8.490 -6.456 -15.950 1.00 94.31 114 LYS A C 1
ATOM 899 O O . LYS A 1 114 ? 8.560 -7.676 -16.129 1.00 94.31 114 LYS A O 1
ATOM 904 N N . ILE A 1 115 ? 9.536 -5.636 -16.072 1.00 94.69 115 ILE A N 1
ATOM 905 C CA . ILE A 1 115 ? 10.896 -6.095 -16.383 1.00 94.69 115 ILE A CA 1
ATOM 906 C C . ILE A 1 115 ? 11.406 -6.990 -15.254 1.00 94.69 115 ILE A C 1
ATOM 908 O O . ILE A 1 115 ? 11.825 -8.108 -15.521 1.00 94.69 115 ILE A O 1
ATOM 912 N N . GLY A 1 116 ? 11.308 -6.545 -13.999 1.00 89.75 116 GLY A N 1
ATOM 913 C CA . GLY A 1 116 ? 11.807 -7.281 -12.839 1.00 89.75 116 GLY A CA 1
ATOM 914 C C . GLY A 1 116 ? 11.189 -8.668 -12.712 1.00 89.75 116 GLY A C 1
ATOM 915 O O . GLY A 1 116 ? 11.924 -9.635 -12.550 1.00 89.75 116 GLY A O 1
ATOM 916 N N . LYS A 1 117 ? 9.867 -8.803 -12.897 1.00 86.94 117 LYS A N 1
ATOM 917 C CA . LYS A 1 117 ? 9.221 -10.126 -12.962 1.00 86.94 117 LYS A CA 1
ATOM 918 C C . LYS A 1 117 ? 9.839 -11.004 -14.055 1.00 86.94 117 LYS A C 1
ATOM 920 O O . LYS A 1 117 ? 10.234 -12.132 -13.786 1.00 86.94 117 LYS A O 1
ATOM 925 N N . SER A 1 118 ? 9.936 -10.474 -15.273 1.00 86.81 118 SER A N 1
ATOM 926 C CA . SER A 1 118 ? 10.422 -11.228 -16.433 1.00 86.81 118 SER A CA 1
ATOM 927 C C . SER A 1 118 ? 11.896 -11.628 -16.297 1.00 86.81 118 SER A C 1
ATOM 929 O O . SER A 1 118 ? 12.260 -12.746 -16.656 1.00 86.81 118 SER A O 1
ATOM 931 N N . ASN A 1 119 ? 12.739 -10.740 -15.761 1.00 82.31 119 ASN A N 1
ATOM 932 C CA . ASN A 1 119 ? 14.165 -10.989 -15.559 1.00 82.31 119 ASN A CA 1
ATOM 933 C C . ASN A 1 119 ? 14.417 -12.000 -14.447 1.00 82.31 119 ASN A C 1
ATOM 935 O O . ASN A 1 119 ? 15.280 -12.851 -14.623 1.00 82.31 119 ASN A O 1
ATOM 939 N N . LEU A 1 120 ? 13.661 -11.954 -13.348 1.00 78.12 120 LEU A N 1
ATOM 940 C CA . LEU A 1 120 ? 13.776 -12.941 -12.272 1.00 78.12 120 LEU A CA 1
ATOM 941 C C . LEU A 1 120 ? 13.321 -14.329 -12.732 1.00 78.12 120 LEU A C 1
ATOM 943 O O . LEU A 1 120 ? 14.020 -15.313 -12.498 1.00 78.12 120 LEU A O 1
ATOM 947 N N . ASP A 1 121 ? 12.193 -14.410 -13.445 1.00 76.88 121 ASP A N 1
ATOM 948 C CA . ASP A 1 121 ? 11.692 -15.674 -14.000 1.00 76.88 121 ASP A CA 1
ATOM 949 C C . ASP A 1 121 ? 12.710 -16.307 -14.972 1.00 76.88 121 ASP A C 1
ATOM 951 O O . ASP A 1 121 ? 12.875 -17.528 -14.997 1.00 76.88 121 ASP A O 1
ATOM 955 N N . ALA A 1 122 ? 13.417 -15.480 -15.749 1.00 77.44 122 ALA A N 1
ATOM 956 C CA . ALA A 1 122 ? 14.424 -15.907 -16.719 1.00 77.44 122 ALA A CA 1
ATOM 957 C C . ALA A 1 122 ? 15.873 -15.908 -16.184 1.00 77.44 122 ALA A C 1
ATOM 959 O O . ALA A 1 122 ? 16.786 -16.221 -16.946 1.00 77.44 122 ALA A O 1
ATOM 960 N N . ASN A 1 123 ? 16.084 -15.571 -14.906 1.00 82.00 123 ASN A N 1
ATOM 961 C CA . ASN A 1 123 ? 17.397 -15.406 -14.271 1.00 82.00 123 ASN A CA 1
ATOM 962 C C . ASN A 1 123 ? 18.377 -14.511 -15.069 1.00 82.00 123 ASN A C 1
ATOM 964 O O . ASN A 1 123 ? 19.543 -14.854 -15.249 1.00 82.00 123 ASN A O 1
ATOM 968 N N . LEU A 1 124 ? 17.882 -13.392 -15.608 1.00 73.12 124 LEU A N 1
ATOM 969 C CA . LEU A 1 124 ? 18.649 -12.484 -16.472 1.00 73.12 124 LEU A CA 1
ATOM 970 C C . LEU A 1 124 ? 19.405 -11.402 -15.696 1.00 73.12 124 LEU A C 1
ATOM 972 O O . LEU A 1 124 ? 20.521 -11.051 -16.066 1.00 73.12 124 LEU A O 1
ATOM 976 N N . SER A 1 125 ? 18.791 -10.844 -14.653 1.00 82.31 125 SER A N 1
ATOM 977 C CA . SER A 1 125 ? 19.413 -9.859 -13.765 1.00 82.31 125 SER A CA 1
ATOM 978 C C . SER A 1 125 ? 18.655 -9.756 -12.445 1.00 82.31 125 SER A C 1
ATOM 980 O O . SER A 1 125 ? 17.460 -10.062 -12.383 1.00 82.31 125 SER A O 1
ATOM 982 N N . ASN A 1 126 ? 19.338 -9.275 -11.404 1.00 79.69 126 ASN A N 1
ATOM 983 C CA . ASN A 1 126 ? 18.723 -8.975 -10.118 1.00 79.69 126 ASN A CA 1
ATOM 984 C C . ASN A 1 126 ? 18.505 -7.463 -9.948 1.00 79.69 126 ASN A C 1
ATOM 986 O O . ASN A 1 126 ? 19.262 -6.787 -9.260 1.00 79.69 126 ASN A O 1
ATOM 990 N N . LEU A 1 127 ? 17.432 -6.929 -10.542 1.00 89.69 127 LEU A N 1
ATOM 991 C CA . LEU A 1 127 ? 17.100 -5.497 -10.425 1.00 89.69 127 LEU A CA 1
ATOM 992 C C . LEU A 1 127 ? 16.877 -5.031 -8.974 1.00 89.69 127 LEU A C 1
ATOM 994 O O . LEU A 1 127 ? 16.899 -3.830 -8.705 1.00 89.69 127 LEU A O 1
ATOM 998 N N . PHE A 1 128 ? 16.645 -5.946 -8.026 1.00 91.62 128 PHE A N 1
ATOM 999 C CA . PHE A 1 128 ? 16.566 -5.573 -6.618 1.00 91.62 128 PHE A CA 1
ATOM 1000 C C . PHE A 1 128 ? 17.909 -5.104 -6.061 1.00 91.62 128 PHE A C 1
ATOM 1002 O O . PHE A 1 128 ? 17.901 -4.254 -5.173 1.00 91.62 128 PHE A O 1
ATOM 1009 N N . GLU A 1 129 ? 19.038 -5.606 -6.563 1.00 90.25 129 GLU A N 1
ATOM 1010 C CA . GLU A 1 129 ? 20.366 -5.137 -6.155 1.00 90.25 129 GLU A CA 1
ATOM 1011 C C . GLU A 1 129 ? 20.582 -3.686 -6.583 1.00 90.25 129 GLU A C 1
ATOM 1013 O O . GLU A 1 129 ? 20.901 -2.859 -5.728 1.00 90.25 129 GLU A O 1
ATOM 1018 N N . ASP A 1 130 ? 20.282 -3.355 -7.843 1.00 92.38 130 ASP A N 1
ATOM 1019 C CA . ASP A 1 130 ? 20.382 -1.989 -8.376 1.00 92.38 130 ASP A CA 1
ATOM 1020 C C . ASP A 1 130 ? 19.500 -1.013 -7.576 1.00 92.38 130 ASP A C 1
ATOM 1022 O O . ASP A 1 130 ? 19.952 0.030 -7.100 1.00 92.38 130 ASP A O 1
ATOM 1026 N N . LEU A 1 131 ? 18.232 -1.377 -7.341 1.00 96.31 131 LEU A N 1
ATOM 1027 C CA . LEU A 1 131 ? 17.310 -0.564 -6.540 1.00 96.31 131 LEU A CA 1
ATOM 1028 C C . LEU A 1 131 ? 17.795 -0.407 -5.092 1.00 96.31 131 LEU A C 1
ATOM 1030 O O . LEU A 1 131 ? 17.741 0.690 -4.532 1.00 96.31 131 LEU A O 1
ATOM 1034 N N . THR A 1 132 ? 18.263 -1.494 -4.472 1.00 94.62 132 THR A N 1
ATOM 1035 C CA . THR A 1 132 ? 18.727 -1.488 -3.077 1.00 94.62 132 THR A CA 1
ATOM 1036 C C . THR A 1 132 ? 19.986 -0.640 -2.920 1.00 94.62 132 THR A C 1
ATOM 1038 O O . THR A 1 132 ? 20.110 0.064 -1.917 1.00 94.62 132 THR A O 1
ATOM 1041 N N . LEU A 1 133 ? 20.895 -0.666 -3.899 1.00 94.44 133 LEU A N 1
ATOM 1042 C CA . LEU A 1 133 ? 22.099 0.162 -3.918 1.00 94.44 133 LEU A CA 1
ATOM 1043 C C . LEU A 1 133 ? 21.740 1.648 -3.817 1.00 94.44 133 LEU A C 1
ATOM 1045 O O . LEU A 1 133 ? 22.199 2.329 -2.902 1.00 94.44 133 LEU A O 1
ATOM 1049 N N . HIS A 1 134 ? 20.863 2.138 -4.695 1.00 96.38 134 HIS A N 1
ATOM 1050 C CA . HIS A 1 134 ? 20.460 3.546 -4.683 1.00 96.38 134 HIS A CA 1
ATOM 1051 C C . HIS A 1 134 ? 19.700 3.935 -3.411 1.00 96.38 134 HIS A C 1
ATOM 1053 O O . HIS A 1 134 ? 19.938 5.009 -2.861 1.00 96.38 134 HIS A O 1
ATOM 1059 N N . ILE A 1 135 ? 18.845 3.050 -2.889 1.00 97.19 135 ILE A N 1
ATOM 1060 C CA . ILE A 1 135 ? 18.148 3.279 -1.615 1.00 97.19 135 ILE A CA 1
ATOM 1061 C C . ILE A 1 135 ? 19.146 3.434 -0.459 1.00 97.19 135 ILE A C 1
ATOM 1063 O O . ILE A 1 135 ? 19.021 4.365 0.338 1.00 97.19 135 ILE A O 1
ATOM 1067 N N . ARG A 1 136 ? 20.147 2.547 -0.367 1.00 95.50 136 ARG A N 1
ATOM 1068 C CA . ARG A 1 136 ? 21.172 2.601 0.687 1.00 95.50 136 ARG A CA 1
ATOM 1069 C C . ARG A 1 136 ? 22.053 3.836 0.566 1.00 95.50 136 ARG A C 1
ATOM 1071 O O . ARG A 1 136 ? 22.337 4.451 1.586 1.00 95.50 136 ARG A O 1
ATOM 1078 N N . ASN A 1 137 ? 22.443 4.210 -0.650 1.00 95.19 137 ASN A N 1
ATOM 1079 C CA . ASN A 1 137 ? 23.269 5.396 -0.880 1.00 95.19 137 ASN A CA 1
ATOM 1080 C C . ASN A 1 137 ? 22.571 6.667 -0.388 1.00 95.19 137 ASN A C 1
ATOM 1082 O O . ASN A 1 137 ? 23.208 7.503 0.245 1.00 95.19 137 ASN A O 1
ATOM 1086 N N . VAL A 1 138 ? 21.261 6.789 -0.626 1.00 95.88 138 VAL A N 1
ATOM 1087 C CA . VAL A 1 138 ? 20.495 7.936 -0.131 1.00 95.88 138 VAL A CA 1
ATOM 1088 C C . VAL A 1 138 ? 20.340 7.885 1.388 1.00 95.88 138 VAL A C 1
ATOM 1090 O O . VAL A 1 138 ? 20.678 8.854 2.054 1.00 95.88 138 VAL A O 1
ATOM 1093 N N . ILE A 1 139 ? 19.871 6.769 1.956 1.00 93.81 139 ILE A N 1
ATOM 1094 C CA . ILE A 1 139 ? 19.601 6.662 3.406 1.00 93.81 139 ILE A CA 1
ATOM 1095 C C . ILE A 1 139 ? 20.881 6.731 4.251 1.00 93.81 139 ILE A C 1
ATOM 1097 O O . ILE A 1 139 ? 20.831 7.158 5.401 1.00 93.81 139 ILE A O 1
ATO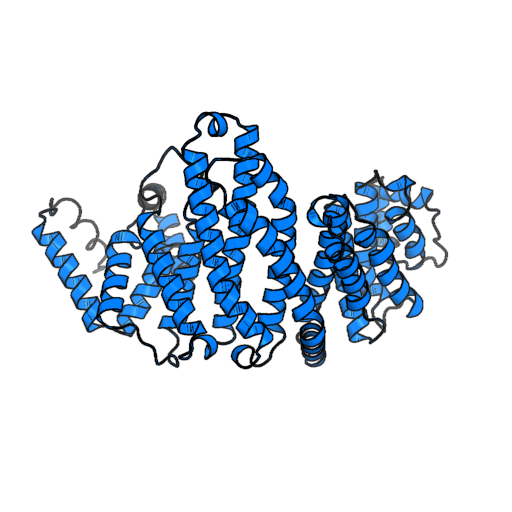M 1101 N N . GLY A 1 140 ? 22.027 6.342 3.692 1.00 92.06 140 GLY A N 1
ATOM 1102 C CA . GLY A 1 140 ? 23.331 6.487 4.338 1.00 92.06 140 GLY A CA 1
ATOM 1103 C C . GLY A 1 140 ? 23.830 7.934 4.427 1.00 92.06 140 GLY A C 1
ATOM 1104 O O . GLY A 1 140 ? 24.794 8.187 5.145 1.00 92.06 140 GLY A O 1
ATOM 1105 N N . SER A 1 141 ? 23.199 8.880 3.722 1.00 92.38 141 SER A N 1
ATOM 1106 C CA . SER A 1 141 ? 23.546 10.300 3.800 1.00 92.38 141 SER A CA 1
ATOM 1107 C C . SER A 1 141 ? 22.996 10.933 5.089 1.00 92.38 141 SER A C 1
ATOM 1109 O O . SER A 1 141 ? 21.814 10.753 5.385 1.00 92.38 141 SER A O 1
ATOM 1111 N N . PRO A 1 142 ? 23.787 11.723 5.844 1.00 87.69 142 PRO A N 1
ATOM 1112 C CA . PRO A 1 142 ? 23.306 12.422 7.042 1.00 87.69 142 PRO A CA 1
ATOM 1113 C C . PRO A 1 142 ? 22.094 13.328 6.776 1.00 87.69 142 PRO A C 1
ATOM 1115 O O . PRO A 1 142 ? 21.176 13.401 7.590 1.00 87.69 142 PRO A O 1
ATOM 1118 N N . ASP A 1 143 ? 22.062 13.947 5.596 1.00 88.56 143 ASP A N 1
ATOM 1119 C CA . ASP A 1 143 ? 21.063 14.934 5.180 1.00 88.56 143 ASP A CA 1
ATOM 1120 C C . ASP A 1 143 ? 19.997 14.334 4.243 1.00 88.56 143 ASP A C 1
ATOM 1122 O O . ASP A 1 143 ? 19.344 15.032 3.466 1.00 88.56 143 ASP A O 1
ATOM 1126 N N . TRP A 1 144 ? 19.796 13.010 4.283 1.00 92.44 144 TRP A N 1
ATOM 1127 C CA . TRP A 1 144 ? 18.906 12.311 3.344 1.00 92.44 144 TRP A CA 1
ATOM 1128 C C . TRP A 1 144 ? 17.468 12.851 3.332 1.00 92.44 144 TRP A C 1
ATOM 1130 O O . TRP A 1 144 ? 16.771 12.756 2.324 1.00 92.44 144 TRP A O 1
ATOM 1140 N N . SER A 1 145 ? 17.019 13.395 4.459 1.00 88.94 145 SER A N 1
ATOM 1141 C CA . SER A 1 145 ? 15.644 13.839 4.678 1.00 88.94 145 SER A CA 1
ATOM 1142 C C . SER A 1 145 ? 15.403 15.316 4.367 1.00 88.94 145 SER A C 1
ATOM 1144 O O . SER A 1 145 ? 14.248 15.732 4.279 1.00 88.94 145 SER A O 1
ATOM 1146 N N . THR A 1 146 ? 16.465 16.109 4.205 1.00 87.25 146 THR A N 1
ATOM 1147 C CA . THR A 1 146 ? 16.381 17.562 3.994 1.00 87.25 146 THR A CA 1
ATOM 1148 C C . THR A 1 146 ? 16.476 17.933 2.516 1.00 87.25 146 THR A C 1
ATOM 1150 O O . THR A 1 146 ? 15.861 18.913 2.103 1.00 87.25 146 THR A O 1
ATOM 1153 N N . ASP A 1 147 ? 17.184 17.143 1.703 1.00 90.31 147 ASP A N 1
ATOM 1154 C CA . ASP A 1 147 ? 17.264 17.337 0.251 1.00 90.31 147 ASP A CA 1
ATOM 1155 C C . ASP A 1 147 ? 16.018 16.767 -0.468 1.00 90.31 147 ASP A C 1
ATOM 1157 O O . ASP A 1 147 ? 15.793 15.550 -0.457 1.00 90.31 147 ASP A O 1
ATOM 1161 N N . PRO A 1 148 ? 15.217 17.600 -1.163 1.00 90.31 148 PRO A N 1
ATOM 1162 C CA . PRO A 1 148 ? 14.052 17.141 -1.923 1.00 90.31 148 PRO A CA 1
ATOM 1163 C C . PRO A 1 148 ? 14.380 16.106 -3.011 1.00 90.31 148 PRO A C 1
ATOM 1165 O O . PRO A 1 148 ? 13.542 15.268 -3.350 1.00 90.31 148 PRO A O 1
ATOM 1168 N N . SER A 1 149 ? 15.597 16.129 -3.556 1.00 92.75 149 SER A N 1
ATOM 1169 C CA . SER A 1 149 ? 16.042 15.188 -4.592 1.00 92.75 149 SER A CA 1
ATOM 1170 C C . SER A 1 149 ? 16.085 13.758 -4.055 1.00 92.75 149 SER A C 1
ATOM 1172 O O . SER A 1 149 ? 15.644 12.822 -4.728 1.00 92.75 149 SER A O 1
ATOM 1174 N N . ASN A 1 150 ? 16.510 13.594 -2.801 1.00 95.31 150 ASN A N 1
ATOM 1175 C CA . ASN A 1 150 ? 16.566 12.302 -2.121 1.00 95.31 150 ASN A CA 1
ATOM 1176 C C . ASN A 1 150 ? 15.178 11.677 -1.958 1.00 95.31 150 ASN A C 1
ATOM 1178 O O . ASN A 1 150 ? 15.025 10.463 -2.130 1.00 95.31 150 ASN A O 1
ATOM 1182 N N . PHE A 1 151 ? 14.141 12.490 -1.722 1.00 95.56 151 PHE A N 1
ATOM 1183 C CA . PHE A 1 151 ? 12.763 12.003 -1.735 1.00 95.56 151 PHE A CA 1
ATOM 1184 C C . PHE A 1 151 ? 12.396 11.402 -3.095 1.00 95.56 151 PHE A C 1
ATOM 1186 O O . PHE A 1 151 ? 11.856 10.298 -3.139 1.00 95.56 151 PHE A O 1
ATOM 1193 N N . HIS A 1 152 ? 12.696 12.084 -4.203 1.00 96.88 152 HIS A N 1
ATOM 1194 C CA . HIS A 1 152 ? 12.355 11.589 -5.538 1.00 96.88 152 HIS A CA 1
ATOM 1195 C C . HIS A 1 152 ? 13.076 10.279 -5.873 1.00 96.88 152 HIS A C 1
ATOM 1197 O O . HIS A 1 152 ? 12.440 9.358 -6.396 1.00 96.88 152 HIS A O 1
ATOM 1203 N N . ILE A 1 153 ? 14.355 10.166 -5.501 1.00 97.81 153 ILE A N 1
ATOM 1204 C CA . ILE A 1 153 ? 15.153 8.946 -5.677 1.00 97.81 153 ILE A CA 1
ATOM 1205 C C . ILE A 1 153 ? 14.551 7.788 -4.880 1.00 97.81 153 ILE A C 1
ATOM 1207 O O . ILE A 1 153 ? 14.253 6.731 -5.445 1.00 97.81 153 ILE A O 1
ATOM 1211 N N . LEU A 1 154 ? 14.309 7.985 -3.579 1.00 97.75 154 LEU A N 1
ATOM 1212 C CA . LEU A 1 154 ? 13.735 6.953 -2.715 1.00 97.75 154 LEU A CA 1
ATOM 1213 C C . LEU A 1 154 ? 12.325 6.567 -3.159 1.00 97.75 154 LEU A C 1
ATOM 1215 O O . LEU A 1 154 ? 12.016 5.383 -3.261 1.00 97.75 154 LEU A O 1
ATOM 1219 N N . ASN A 1 155 ? 11.476 7.544 -3.478 1.00 97.69 155 ASN A N 1
ATOM 1220 C CA . ASN A 1 155 ? 10.109 7.315 -3.938 1.00 97.69 155 ASN A CA 1
ATOM 1221 C C . ASN A 1 155 ? 10.087 6.521 -5.253 1.00 97.69 155 ASN A C 1
ATOM 1223 O O . ASN A 1 155 ? 9.279 5.603 -5.404 1.00 97.69 155 ASN A O 1
ATOM 1227 N N . GLY A 1 156 ? 10.997 6.836 -6.179 1.00 98.06 156 GLY A N 1
ATOM 1228 C CA . GLY A 1 156 ? 11.173 6.109 -7.433 1.00 98.06 156 GLY A CA 1
ATOM 1229 C C . GLY A 1 156 ? 11.657 4.680 -7.209 1.00 98.06 156 GLY A C 1
ATOM 1230 O O . GLY A 1 156 ? 11.006 3.736 -7.657 1.00 98.06 156 GLY A O 1
ATOM 1231 N N . CYS A 1 157 ? 12.753 4.499 -6.472 1.00 98.31 157 CYS A N 1
ATOM 1232 C CA . CYS A 1 157 ? 13.361 3.185 -6.264 1.00 98.31 157 CYS A CA 1
ATOM 1233 C C . CYS A 1 157 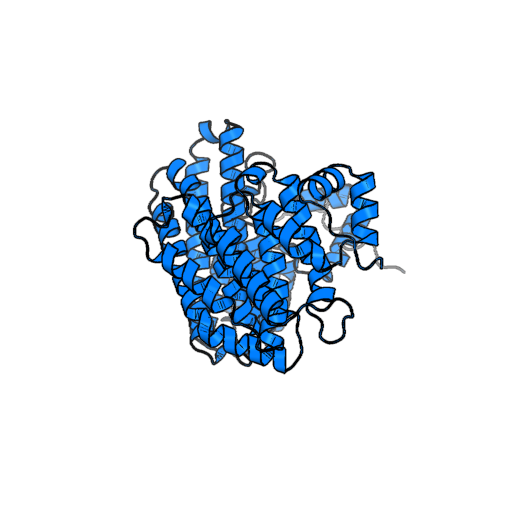? 12.470 2.255 -5.424 1.00 98.31 157 CYS A C 1
ATOM 1235 O O . CYS A 1 157 ? 12.227 1.113 -5.816 1.00 98.31 157 CYS A O 1
ATOM 1237 N N . LEU A 1 158 ? 11.891 2.746 -4.322 1.00 98.44 158 LEU A N 1
ATOM 1238 C CA . LEU A 1 158 ? 10.908 1.993 -3.531 1.00 98.44 158 LEU A CA 1
ATOM 1239 C C . LEU A 1 158 ? 9.637 1.712 -4.342 1.00 98.44 158 LEU A C 1
ATOM 1241 O O . LEU A 1 158 ? 9.047 0.641 -4.220 1.00 98.44 158 LEU A O 1
ATOM 1245 N N . GLY A 1 159 ? 9.221 2.644 -5.204 1.00 98.06 159 GLY A N 1
ATOM 1246 C CA . GLY A 1 159 ? 8.123 2.433 -6.142 1.00 98.06 159 GLY A CA 1
ATOM 1247 C C . GLY A 1 159 ? 8.407 1.290 -7.121 1.00 98.06 159 GLY A C 1
ATOM 1248 O O . GLY A 1 159 ? 7.555 0.421 -7.300 1.00 98.06 159 GLY A O 1
ATOM 1249 N N . GLY A 1 160 ? 9.608 1.244 -7.703 1.00 97.50 160 GLY A N 1
ATOM 1250 C CA . GLY A 1 160 ? 10.066 0.140 -8.551 1.00 97.50 160 GLY A CA 1
ATOM 1251 C C . GLY A 1 160 ? 10.064 -1.186 -7.792 1.00 97.50 160 GLY A C 1
ATOM 1252 O O . GLY A 1 160 ? 9.439 -2.148 -8.237 1.00 97.50 160 GLY A O 1
ATOM 1253 N N . PHE A 1 161 ? 10.650 -1.198 -6.591 1.00 96.81 161 PHE A N 1
ATOM 1254 C CA . PHE A 1 161 ? 10.678 -2.356 -5.695 1.00 96.81 161 PHE A CA 1
ATOM 1255 C C . PHE A 1 161 ? 9.261 -2.890 -5.427 1.00 96.81 161 PHE A C 1
ATOM 1257 O O . PHE A 1 161 ? 8.979 -4.076 -5.609 1.00 96.81 161 PHE A O 1
ATOM 1264 N N . TYR A 1 162 ? 8.335 -1.997 -5.065 1.00 97.75 162 TYR A N 1
ATOM 1265 C CA . TYR A 1 162 ? 6.927 -2.315 -4.834 1.00 97.75 162 TYR A CA 1
ATOM 1266 C C . TYR A 1 162 ? 6.256 -2.948 -6.058 1.00 97.75 162 TYR A C 1
ATOM 1268 O O . TYR A 1 162 ? 5.534 -3.937 -5.922 1.00 97.75 162 TYR A O 1
ATOM 1276 N N . GLN A 1 163 ? 6.486 -2.405 -7.256 1.00 97.31 163 GLN A N 1
ATOM 1277 C CA . GLN A 1 163 ? 5.875 -2.937 -8.476 1.00 97.31 163 GLN A CA 1
ATOM 1278 C C . GLN A 1 163 ? 6.427 -4.315 -8.854 1.00 97.31 163 GLN A C 1
ATOM 1280 O O . GLN A 1 163 ? 5.666 -5.146 -9.352 1.00 97.31 163 GLN A O 1
ATOM 1285 N N . ILE A 1 164 ? 7.708 -4.602 -8.596 1.00 95.38 164 ILE A N 1
ATOM 1286 C CA . ILE A 1 164 ? 8.260 -5.948 -8.815 1.00 95.38 164 ILE A CA 1
ATOM 1287 C C . ILE A 1 164 ? 7.581 -6.946 -7.866 1.00 95.38 164 ILE A C 1
ATOM 1289 O O . ILE A 1 164 ? 7.036 -7.948 -8.329 1.00 95.38 164 ILE A O 1
ATOM 1293 N N . ILE A 1 165 ? 7.512 -6.641 -6.563 1.00 95.31 165 ILE A N 1
ATOM 1294 C CA . ILE A 1 165 ? 6.842 -7.496 -5.564 1.00 95.31 165 ILE A CA 1
ATOM 1295 C C . ILE A 1 165 ? 5.374 -7.748 -5.931 1.00 95.31 165 ILE A C 1
ATOM 1297 O O . ILE A 1 165 ? 4.906 -8.885 -5.874 1.00 95.31 165 ILE A O 1
ATOM 1301 N N . GLN A 1 166 ? 4.642 -6.721 -6.370 1.00 94.50 166 GLN A N 1
ATOM 1302 C CA . GLN A 1 166 ? 3.255 -6.879 -6.813 1.00 94.50 166 GLN A CA 1
ATOM 1303 C C . GLN A 1 166 ? 3.105 -7.828 -7.999 1.00 94.50 166 GLN A C 1
ATOM 1305 O O . GLN A 1 166 ? 2.220 -8.688 -8.001 1.00 94.50 166 GLN A O 1
ATOM 1310 N N . ASN A 1 167 ? 3.988 -7.710 -8.986 1.00 91.75 167 ASN A N 1
ATOM 1311 C CA . ASN A 1 167 ? 3.976 -8.596 -10.139 1.00 91.75 167 ASN A CA 1
ATOM 1312 C C . ASN A 1 167 ? 4.356 -10.039 -9.761 1.00 91.75 167 ASN A C 1
ATOM 1314 O O . ASN A 1 167 ? 3.768 -10.971 -10.316 1.00 91.75 167 ASN A O 1
ATOM 1318 N N . LEU A 1 168 ? 5.252 -10.243 -8.791 1.00 90.94 168 LEU A N 1
ATOM 1319 C CA . LEU A 1 168 ? 5.580 -11.573 -8.262 1.00 90.94 168 LEU A CA 1
ATOM 1320 C C . LEU A 1 168 ? 4.403 -12.207 -7.511 1.00 90.94 168 LEU A C 1
ATOM 1322 O O . LEU A 1 168 ? 4.087 -13.363 -7.762 1.00 90.94 168 LEU A O 1
ATOM 1326 N N . ILE A 1 169 ? 3.685 -11.451 -6.674 1.00 91.62 169 ILE A N 1
ATOM 1327 C CA . ILE A 1 169 ? 2.497 -11.955 -5.954 1.00 91.62 169 ILE A CA 1
ATOM 1328 C C . ILE A 1 169 ? 1.393 -12.392 -6.923 1.00 91.62 169 ILE A C 1
ATOM 1330 O O . ILE A 1 169 ? 0.705 -13.385 -6.687 1.00 91.62 169 ILE A O 1
ATOM 1334 N N . SER A 1 170 ? 1.231 -11.681 -8.042 1.00 89.19 170 SER A N 1
ATOM 1335 C CA . SER A 1 170 ? 0.278 -12.079 -9.086 1.00 89.19 170 SER A CA 1
ATOM 1336 C C . SER A 1 170 ? 0.650 -13.410 -9.763 1.00 89.19 170 SER A C 1
ATOM 1338 O O . SER A 1 170 ? -0.217 -14.080 -10.327 1.00 89.19 170 SER A O 1
ATOM 1340 N N . ASN A 1 171 ? 1.926 -13.814 -9.705 1.00 85.00 171 ASN A N 1
ATOM 1341 C CA . ASN A 1 171 ? 2.413 -15.074 -10.252 1.00 85.00 171 ASN A CA 1
ATOM 1342 C C . ASN A 1 171 ? 2.174 -16.217 -9.254 1.00 85.00 171 ASN A C 1
ATOM 1344 O O . ASN A 1 171 ? 3.003 -16.517 -8.401 1.00 85.00 171 ASN A O 1
ATOM 1348 N N . ARG A 1 172 ? 1.037 -16.899 -9.403 1.00 82.69 172 ARG A N 1
ATOM 1349 C CA . ARG A 1 172 ? 0.633 -18.006 -8.520 1.00 82.69 172 ARG A CA 1
ATOM 1350 C C . ARG A 1 172 ? 1.377 -19.328 -8.768 1.00 82.69 172 ARG A C 1
ATOM 1352 O O . ARG A 1 172 ? 1.038 -20.328 -8.145 1.00 82.69 172 ARG A O 1
ATOM 1359 N N . SER A 1 173 ? 2.359 -19.364 -9.671 1.00 87.25 173 SER A N 1
ATOM 1360 C CA . SER A 1 173 ? 3.150 -20.577 -9.916 1.00 87.25 173 SER A CA 1
ATOM 1361 C C . SER A 1 173 ? 4.049 -20.923 -8.723 1.00 87.25 173 SER A C 1
ATOM 1363 O O . SER A 1 173 ? 4.500 -20.040 -7.992 1.00 87.25 173 SER A O 1
ATOM 1365 N N . ALA A 1 174 ? 4.376 -22.210 -8.554 1.00 86.25 174 ALA A N 1
ATOM 1366 C CA . ALA A 1 174 ? 5.293 -22.658 -7.502 1.00 86.25 174 ALA A CA 1
ATOM 1367 C C . ALA A 1 174 ? 6.666 -21.968 -7.602 1.00 86.25 174 ALA A C 1
ATOM 1369 O O . ALA A 1 174 ? 7.232 -21.555 -6.592 1.00 86.25 174 ALA A O 1
ATOM 1370 N N . ARG A 1 175 ? 7.174 -21.770 -8.829 1.00 86.56 175 ARG A N 1
ATOM 1371 C CA . ARG A 1 175 ? 8.420 -21.029 -9.063 1.00 86.56 175 ARG A CA 1
ATOM 1372 C C . ARG A 1 175 ? 8.298 -19.561 -8.650 1.00 86.56 175 ARG A C 1
ATOM 1374 O O . ARG A 1 175 ? 9.192 -19.071 -7.970 1.00 86.56 175 ARG A O 1
ATOM 1381 N N . GLY A 1 176 ? 7.198 -18.891 -9.000 1.00 86.62 176 GLY A N 1
ATOM 1382 C CA . GLY A 1 176 ? 6.938 -17.505 -8.597 1.00 86.62 176 GLY A CA 1
ATOM 1383 C C . GLY A 1 176 ? 6.888 -17.329 -7.076 1.00 86.62 176 GLY A C 1
ATOM 1384 O O . GLY A 1 176 ? 7.487 -16.398 -6.541 1.00 86.62 176 GLY A O 1
ATOM 1385 N N . GLN A 1 177 ? 6.263 -18.270 -6.361 1.00 88.25 177 GLN A N 1
ATOM 1386 C CA . GLN A 1 177 ? 6.246 -18.271 -4.894 1.00 88.25 177 GLN A CA 1
ATOM 1387 C C . GLN A 1 177 ? 7.638 -18.493 -4.281 1.00 88.25 177 GLN A C 1
ATOM 1389 O O . GLN A 1 177 ? 7.973 -17.855 -3.285 1.00 88.25 177 GLN A O 1
ATOM 1394 N N . LEU A 1 178 ? 8.462 -19.372 -4.865 1.00 90.06 178 LEU A N 1
ATOM 1395 C CA . LEU A 1 178 ? 9.848 -19.570 -4.423 1.00 90.06 178 LEU A CA 1
ATOM 1396 C C . LEU A 1 178 ? 10.695 -18.309 -4.627 1.00 90.06 178 LEU A C 1
ATOM 1398 O O . LEU A 1 178 ? 11.421 -17.922 -3.717 1.00 90.06 178 LEU A O 1
ATOM 1402 N N . LEU A 1 179 ? 10.554 -17.642 -5.774 1.00 90.00 179 LEU A N 1
ATOM 1403 C CA . LEU A 1 179 ? 11.229 -16.370 -6.040 1.00 90.00 179 LEU A CA 1
ATOM 1404 C C . LEU A 1 179 ? 10.805 -15.289 -5.041 1.00 90.00 179 LEU A C 1
ATOM 1406 O O . LEU A 1 179 ? 11.649 -14.589 -4.495 1.00 90.00 179 LEU A O 1
ATOM 1410 N N . LEU A 1 180 ? 9.507 -15.176 -4.743 1.00 91.94 180 LEU A N 1
ATOM 1411 C CA . LEU A 1 180 ? 9.024 -14.220 -3.745 1.00 91.94 180 LEU A CA 1
ATOM 1412 C C . LEU A 1 180 ? 9.608 -14.496 -2.347 1.00 91.94 180 LEU A C 1
ATOM 1414 O O . LEU A 1 180 ? 9.941 -13.551 -1.634 1.00 91.94 180 LEU A O 1
ATOM 1418 N N . ARG A 1 181 ? 9.765 -15.772 -1.965 1.00 92.19 181 ARG A N 1
ATOM 1419 C CA . ARG A 1 181 ? 10.428 -16.174 -0.709 1.00 92.19 181 ARG A CA 1
ATOM 1420 C C . ARG A 1 181 ? 11.885 -15.761 -0.668 1.00 92.19 181 ARG A C 1
ATOM 1422 O O . ARG A 1 181 ? 12.318 -15.198 0.327 1.00 92.19 181 ARG A O 1
ATOM 1429 N N . GLU A 1 182 ? 12.624 -16.042 -1.732 1.00 91.56 182 GLU A N 1
ATOM 1430 C CA . GLU A 1 182 ? 14.036 -15.682 -1.852 1.00 91.56 182 GLU A CA 1
ATOM 1431 C C . GLU A 1 182 ? 14.223 -14.166 -1.740 1.00 91.56 182 GLU A C 1
ATOM 1433 O O . GLU A 1 182 ? 14.999 -13.687 -0.915 1.00 91.56 182 GLU A O 1
ATOM 1438 N N . VAL A 1 183 ? 13.415 -13.403 -2.478 1.00 92.44 183 VAL A N 1
ATOM 1439 C CA . VAL A 1 183 ? 13.417 -11.938 -2.429 1.00 92.44 183 VAL A CA 1
ATOM 1440 C C . VAL A 1 183 ? 13.089 -11.424 -1.026 1.00 92.44 183 VAL A C 1
ATOM 1442 O O . VAL A 1 183 ? 13.758 -10.511 -0.540 1.00 92.44 183 VAL A O 1
ATOM 1445 N N . ALA A 1 184 ? 12.088 -11.997 -0.352 1.00 94.06 184 ALA A N 1
ATOM 1446 C CA . ALA A 1 184 ? 11.747 -11.598 1.009 1.00 94.06 184 ALA A CA 1
ATOM 1447 C C . ALA A 1 184 ? 12.884 -11.895 1.994 1.00 94.06 184 ALA A C 1
ATOM 1449 O O . ALA A 1 184 ? 13.272 -11.007 2.749 1.00 94.06 184 ALA A O 1
ATOM 1450 N N . SER A 1 185 ? 13.474 -13.088 1.948 1.00 92.69 185 SER A N 1
ATOM 1451 C CA . SER A 1 185 ? 14.607 -13.454 2.806 1.00 92.69 185 SER A CA 1
ATOM 1452 C C . SER A 1 185 ? 15.799 -12.507 2.644 1.00 92.69 185 SER A C 1
ATOM 1454 O O . SER A 1 185 ? 16.432 -12.151 3.635 1.00 92.69 185 SER A O 1
ATOM 1456 N N . THR A 1 186 ? 16.074 -12.055 1.419 1.00 93.12 186 THR A N 1
ATOM 1457 C CA . THR A 1 186 ? 17.220 -11.183 1.125 1.00 93.12 186 THR A CA 1
ATOM 1458 C C . THR A 1 186 ? 16.949 -9.712 1.441 1.00 93.12 186 THR A C 1
ATOM 1460 O O . THR A 1 186 ? 17.819 -9.017 1.960 1.00 93.12 186 THR A O 1
ATOM 1463 N N . HIS A 1 187 ? 15.753 -9.202 1.132 1.00 94.75 187 HIS A N 1
ATOM 1464 C CA . HIS A 1 187 ? 15.511 -7.755 1.117 1.00 94.75 187 HIS A CA 1
ATOM 1465 C C . HIS A 1 187 ? 14.585 -7.235 2.219 1.00 94.75 187 HIS A C 1
ATOM 1467 O O . HIS A 1 187 ? 14.514 -6.018 2.412 1.00 94.75 187 HIS A O 1
ATOM 1473 N N . PHE A 1 188 ? 13.892 -8.101 2.967 1.00 96.19 188 PHE A N 1
ATOM 1474 C CA . PHE A 1 188 ? 12.940 -7.664 3.994 1.00 96.19 188 PHE A CA 1
ATOM 1475 C C . PHE A 1 188 ? 13.592 -6.754 5.041 1.00 96.19 188 PHE A C 1
ATOM 1477 O O . PHE A 1 188 ? 13.071 -5.678 5.324 1.00 96.19 188 PHE A O 1
ATOM 1484 N N . SER A 1 189 ? 14.759 -7.139 5.567 1.00 95.62 189 SER A N 1
ATOM 1485 C CA . SER A 1 189 ? 15.491 -6.365 6.579 1.00 95.62 189 SER A CA 1
ATOM 1486 C C . SER A 1 189 ? 15.940 -4.995 6.064 1.00 95.62 189 SER A C 1
ATOM 1488 O O . SER A 1 189 ? 15.864 -4.009 6.794 1.00 95.62 189 SER A O 1
ATOM 1490 N N . HIS A 1 190 ? 16.344 -4.899 4.794 1.00 95.06 190 HIS A N 1
ATOM 1491 C CA . HIS A 1 190 ? 16.736 -3.633 4.174 1.00 95.06 190 HIS A CA 1
ATOM 1492 C C . HIS A 1 190 ? 15.552 -2.676 4.049 1.00 95.06 190 HIS A C 1
ATOM 1494 O O . HIS A 1 190 ? 15.661 -1.520 4.449 1.00 95.06 190 HIS A O 1
ATOM 1500 N N . ILE A 1 191 ? 14.404 -3.157 3.563 1.00 97.56 191 ILE A N 1
ATOM 1501 C CA . ILE A 1 191 ? 13.191 -2.332 3.487 1.00 97.56 191 ILE A CA 1
ATOM 1502 C C . ILE A 1 191 ? 12.687 -1.973 4.889 1.00 97.56 191 ILE A C 1
ATOM 1504 O O . ILE A 1 191 ? 12.241 -0.847 5.108 1.00 97.56 191 ILE A O 1
ATOM 1508 N N . HIS A 1 192 ? 12.791 -2.898 5.845 1.00 97.50 192 HIS A N 1
ATOM 1509 C CA . HIS A 1 192 ? 12.416 -2.656 7.233 1.00 97.50 192 HIS A CA 1
ATOM 1510 C C . HIS A 1 192 ? 13.281 -1.571 7.877 1.00 97.50 192 HIS A C 1
ATOM 1512 O O . HIS A 1 192 ? 12.752 -0.687 8.537 1.00 97.50 192 HIS A O 1
ATOM 1518 N N . HIS A 1 193 ? 14.590 -1.567 7.624 1.00 96.44 193 HIS A N 1
ATOM 1519 C CA . HIS A 1 193 ? 15.472 -0.506 8.101 1.00 96.44 193 HIS A CA 1
ATOM 1520 C C . HIS A 1 193 ? 15.062 0.868 7.551 1.00 96.44 193 HIS A C 1
ATOM 1522 O O . HIS A 1 193 ? 14.888 1.806 8.320 1.00 96.44 193 HIS A O 1
ATOM 1528 N N . VAL A 1 194 ? 14.822 0.976 6.239 1.00 97.12 194 VAL A N 1
ATOM 1529 C CA . VAL A 1 194 ? 14.375 2.235 5.610 1.00 97.12 194 VAL A CA 1
ATOM 1530 C C . VAL A 1 194 ? 13.034 2.692 6.186 1.00 97.12 194 VAL A C 1
ATOM 1532 O O . VAL A 1 194 ? 12.852 3.873 6.477 1.00 97.12 194 VAL A O 1
ATOM 1535 N N . TYR A 1 195 ? 12.100 1.756 6.370 1.00 98.19 195 TYR A N 1
ATOM 1536 C CA . TYR A 1 195 ? 10.818 2.016 7.013 1.00 98.19 195 TYR A CA 1
ATOM 1537 C C . TYR A 1 195 ? 10.995 2.589 8.418 1.00 98.19 195 TYR A C 1
ATOM 1539 O O . TYR A 1 195 ? 10.467 3.663 8.691 1.00 98.19 195 TYR A O 1
ATOM 1547 N N . SER A 1 196 ? 11.745 1.899 9.277 1.00 97.31 196 SER A N 1
ATOM 1548 C CA . SER A 1 196 ? 11.934 2.287 10.671 1.00 97.31 196 SER A CA 1
ATOM 1549 C C . SER A 1 196 ? 12.645 3.629 10.794 1.00 97.31 196 SER A C 1
ATOM 1551 O O . SER A 1 196 ? 12.193 4.457 11.576 1.00 97.31 196 SER A O 1
ATOM 1553 N N . THR A 1 197 ? 13.673 3.890 9.978 1.00 96.50 197 THR A N 1
ATOM 1554 C CA . THR A 1 197 ? 14.381 5.182 9.942 1.00 96.50 197 THR A CA 1
ATOM 1555 C C . THR A 1 197 ? 13.451 6.327 9.533 1.00 96.50 197 THR A C 1
ATOM 1557 O O . THR A 1 197 ? 13.413 7.368 10.190 1.00 96.50 197 THR A O 1
ATOM 1560 N N . ALA A 1 198 ? 12.661 6.142 8.470 1.00 96.75 198 ALA A N 1
ATOM 1561 C CA . ALA A 1 198 ? 11.707 7.155 8.032 1.00 96.75 198 ALA A CA 1
ATOM 1562 C C . ALA A 1 198 ? 10.594 7.366 9.071 1.00 96.75 198 ALA A C 1
ATOM 1564 O O . ALA A 1 198 ? 10.265 8.506 9.396 1.00 96.75 198 ALA A O 1
ATOM 1565 N N . LEU A 1 199 ? 10.037 6.280 9.618 1.00 97.50 199 LEU A N 1
ATOM 1566 C CA . LEU A 1 199 ? 8.978 6.318 10.622 1.00 97.50 199 LEU A CA 1
ATOM 1567 C C . LEU A 1 199 ? 9.434 7.023 11.902 1.00 97.50 199 LEU A C 1
ATOM 1569 O O . LEU A 1 199 ? 8.755 7.940 12.361 1.00 97.50 199 LEU A O 1
ATOM 1573 N N . SER A 1 200 ? 10.577 6.631 12.468 1.00 96.25 200 SER A N 1
ATOM 1574 C CA . SER A 1 200 ? 11.096 7.226 13.704 1.00 96.25 200 SER A CA 1
ATOM 1575 C C . SER A 1 200 ? 11.334 8.723 13.550 1.00 96.25 200 SER A C 1
ATOM 1577 O O . SER A 1 200 ? 11.053 9.486 14.469 1.00 96.25 200 SER A O 1
ATOM 1579 N N . MET A 1 201 ? 11.807 9.156 12.378 1.00 94.31 201 MET A N 1
ATOM 1580 C CA . MET A 1 201 ? 12.083 10.561 12.112 1.00 94.31 201 MET A CA 1
ATOM 1581 C C . MET A 1 201 ? 10.820 11.425 12.209 1.00 94.31 201 MET A C 1
ATOM 1583 O O . MET A 1 201 ? 10.779 12.369 12.997 1.00 94.31 201 MET A O 1
ATOM 1587 N N . TRP A 1 202 ? 9.780 11.118 11.428 1.00 95.81 202 TRP A N 1
ATOM 1588 C CA . TRP A 1 202 ? 8.588 11.968 11.426 1.00 95.81 202 TRP A CA 1
ATOM 1589 C C . TRP A 1 202 ? 7.757 11.788 12.700 1.00 95.81 202 TRP A C 1
ATOM 1591 O O . TRP A 1 202 ? 7.181 12.755 13.195 1.00 95.81 202 TRP A O 1
ATOM 1601 N N . THR A 1 203 ? 7.707 10.579 13.271 1.00 96.94 203 THR A N 1
ATOM 1602 C CA . THR A 1 203 ? 6.969 10.349 14.523 1.00 96.94 203 THR A CA 1
ATOM 1603 C C . THR A 1 203 ? 7.586 11.119 15.684 1.00 96.94 203 THR A C 1
ATOM 1605 O O . THR A 1 203 ? 6.831 11.746 16.418 1.00 96.94 203 THR A O 1
ATOM 1608 N N . ALA A 1 204 ? 8.919 11.164 15.811 1.00 95.06 204 ALA A N 1
ATOM 1609 C CA . ALA A 1 204 ? 9.598 11.939 16.851 1.00 95.06 204 ALA A CA 1
ATOM 1610 C C . ALA A 1 204 ? 9.303 13.444 16.741 1.00 95.06 204 ALA A C 1
ATOM 1612 O O . ALA A 1 204 ? 8.997 14.088 17.745 1.00 95.06 204 ALA A O 1
ATOM 1613 N N . VAL A 1 205 ? 9.331 13.991 15.519 1.00 94.38 205 VAL A N 1
ATOM 1614 C CA . VAL A 1 205 ? 9.017 15.405 15.254 1.00 94.38 205 VAL A CA 1
ATOM 1615 C C . VAL A 1 205 ? 7.573 15.737 15.628 1.00 94.38 205 VAL A C 1
ATOM 1617 O O . VAL A 1 205 ? 7.316 16.778 16.231 1.00 94.38 205 VAL A O 1
ATOM 1620 N N . LEU A 1 206 ? 6.619 14.871 15.279 1.00 95.44 206 LEU A N 1
ATOM 1621 C CA . LEU A 1 206 ? 5.198 15.140 15.507 1.00 95.44 206 LEU A CA 1
ATOM 1622 C C . LEU A 1 206 ? 4.737 14.811 16.932 1.00 95.44 206 LEU A C 1
ATOM 1624 O O . LEU A 1 206 ? 3.835 15.473 17.438 1.00 95.44 206 LEU A O 1
ATOM 1628 N N . SER A 1 207 ? 5.344 13.829 17.605 1.00 93.25 207 SER A N 1
ATOM 1629 C CA . SER A 1 207 ? 4.969 13.457 18.975 1.00 93.25 207 SER A CA 1
ATOM 1630 C C . SER A 1 207 ? 5.401 14.487 20.018 1.00 93.25 207 SER A C 1
ATOM 1632 O O . SER A 1 207 ? 4.783 14.575 21.072 1.00 93.25 207 SER A O 1
ATOM 1634 N N . GLN A 1 208 ? 6.459 15.257 19.744 1.00 87.69 208 GLN A N 1
ATOM 1635 C CA . GLN A 1 208 ? 7.011 16.258 20.669 1.00 87.69 208 GLN A CA 1
ATOM 1636 C C . GLN A 1 208 ? 6.324 17.632 20.571 1.00 87.69 208 GLN A C 1
ATOM 1638 O O . GLN A 1 208 ? 6.706 18.568 21.274 1.00 87.69 208 GLN A O 1
ATOM 1643 N N . GLN A 1 209 ? 5.315 17.786 19.708 1.00 84.75 209 GLN A N 1
ATOM 1644 C CA . GLN A 1 209 ? 4.624 19.063 19.543 1.00 84.75 209 GLN A CA 1
ATOM 1645 C C . GLN A 1 209 ? 3.717 19.367 20.740 1.00 84.75 209 GLN A C 1
ATOM 1647 O O . GLN A 1 209 ? 2.642 18.788 20.883 1.00 84.75 209 GLN A O 1
ATOM 1652 N N . ALA A 1 210 ? 4.146 20.316 21.577 1.00 85.94 210 ALA A N 1
ATOM 1653 C CA . ALA A 1 210 ? 3.306 20.936 22.606 1.00 85.94 210 ALA A CA 1
ATOM 1654 C C . ALA A 1 210 ? 2.470 22.107 22.055 1.00 85.94 210 ALA A C 1
ATOM 1656 O O . ALA A 1 210 ? 1.432 22.454 22.611 1.00 85.94 210 ALA A O 1
ATOM 1657 N N . THR A 1 211 ? 2.921 22.719 20.957 1.00 86.88 211 THR A N 1
ATOM 1658 C CA . THR A 1 211 ? 2.241 23.809 20.248 1.00 86.88 211 THR A CA 1
ATOM 1659 C C . THR A 1 211 ? 2.164 23.497 18.756 1.00 86.88 211 THR A C 1
ATOM 1661 O O . THR A 1 211 ? 2.976 22.737 18.222 1.00 86.88 211 THR A O 1
ATOM 1664 N N . LEU A 1 212 ? 1.173 24.072 18.067 1.00 87.25 212 LEU A N 1
ATOM 1665 C CA . LEU A 1 212 ? 0.976 23.826 16.643 1.00 87.25 212 LEU A CA 1
ATOM 1666 C C . LEU A 1 212 ? 2.115 24.435 15.810 1.00 87.25 212 LEU A C 1
ATOM 1668 O O . LEU A 1 212 ? 2.244 25.655 15.718 1.00 87.25 212 LEU A O 1
ATOM 1672 N N . ASN A 1 213 ? 2.888 23.581 15.136 1.00 90.94 213 ASN A N 1
ATOM 1673 C CA . ASN A 1 213 ? 3.903 23.991 14.167 1.00 90.94 213 ASN A CA 1
ATOM 1674 C C . ASN A 1 213 ? 3.585 23.416 12.777 1.00 90.94 213 ASN A C 1
ATOM 1676 O O . ASN A 1 213 ? 3.924 22.273 12.459 1.00 90.94 213 ASN A O 1
ATOM 1680 N N . LEU A 1 214 ? 2.948 24.236 11.932 1.00 90.12 214 LEU A N 1
ATOM 1681 C CA . LEU A 1 214 ? 2.572 23.855 10.564 1.00 90.12 214 LEU A CA 1
ATOM 1682 C C . LEU A 1 214 ? 3.785 23.522 9.685 1.00 90.12 214 LEU A C 1
ATOM 1684 O O . LEU A 1 214 ? 3.696 22.634 8.841 1.00 90.12 214 LEU A O 1
ATOM 1688 N N . SER A 1 215 ? 4.925 24.184 9.905 1.00 91.25 215 SER A N 1
ATOM 1689 C CA . SER A 1 215 ? 6.153 23.897 9.161 1.00 91.25 215 SER A CA 1
ATOM 1690 C C . SER A 1 215 ? 6.596 22.456 9.406 1.00 91.25 215 SER A C 1
ATOM 1692 O O . SER A 1 215 ? 6.780 21.701 8.456 1.00 91.25 215 SER A O 1
ATOM 1694 N N . SER A 1 216 ? 6.676 22.027 10.665 1.00 91.19 216 SER A N 1
ATOM 1695 C CA . SER A 1 216 ? 7.036 20.648 11.011 1.00 91.19 216 SER A CA 1
ATOM 1696 C C . SER A 1 216 ? 6.050 19.615 10.448 1.00 91.19 216 SER A C 1
ATOM 1698 O O . SER A 1 216 ? 6.470 18.549 10.000 1.00 91.19 216 SER A O 1
ATOM 1700 N N . ILE A 1 217 ? 4.750 19.931 10.423 1.00 92.00 217 ILE A N 1
ATOM 1701 C CA . ILE A 1 217 ? 3.709 19.073 9.831 1.00 92.00 217 ILE A CA 1
ATOM 1702 C C . ILE A 1 217 ? 3.951 18.885 8.328 1.00 92.00 217 ILE A C 1
ATOM 1704 O O . ILE A 1 217 ? 3.998 17.754 7.842 1.00 92.00 217 ILE A O 1
ATOM 1708 N N . PHE A 1 218 ? 4.135 19.977 7.585 1.00 91.38 218 PHE A N 1
ATOM 1709 C CA . PHE A 1 218 ? 4.267 19.917 6.129 1.00 91.38 218 PHE A CA 1
ATOM 1710 C C . PHE A 1 218 ? 5.621 19.359 5.678 1.00 91.38 218 PHE A C 1
ATOM 1712 O O . PHE A 1 218 ? 5.650 18.529 4.771 1.00 91.38 218 PHE A O 1
ATOM 1719 N N . HIS A 1 219 ? 6.720 19.688 6.365 1.00 91.81 219 HIS A N 1
ATOM 1720 C CA . HIS A 1 219 ? 8.036 19.094 6.085 1.00 91.81 219 HIS A CA 1
ATOM 1721 C C . HIS A 1 219 ? 8.082 17.583 6.367 1.00 91.81 219 HIS A C 1
ATOM 1723 O O . HIS A 1 219 ? 8.902 16.876 5.789 1.00 91.81 219 HIS A O 1
ATOM 1729 N N . SER A 1 220 ? 7.177 17.059 7.200 1.00 93.81 220 SER A N 1
ATOM 1730 C CA . SER A 1 220 ? 7.084 15.618 7.468 1.00 93.81 220 SER A CA 1
ATOM 1731 C C . SER A 1 220 ? 6.381 14.828 6.353 1.00 93.81 220 SER A C 1
ATOM 1733 O O . SER A 1 220 ? 6.541 13.608 6.288 1.00 93.81 220 SER A O 1
ATOM 1735 N N . GLN A 1 221 ? 5.610 15.475 5.464 1.00 94.31 221 GLN A N 1
ATOM 1736 C CA . GLN A 1 221 ? 4.804 14.783 4.442 1.00 94.31 221 GLN A CA 1
ATOM 1737 C C . GLN A 1 221 ? 5.618 13.839 3.540 1.00 94.31 221 GLN A C 1
ATOM 1739 O O . GLN A 1 221 ? 5.230 12.671 3.437 1.00 94.31 221 GLN A O 1
ATOM 1744 N N . PRO A 1 222 ? 6.753 14.255 2.940 1.00 94.50 222 PRO A N 1
ATOM 1745 C CA . PRO A 1 222 ? 7.530 13.375 2.067 1.00 94.50 222 PRO A CA 1
ATOM 1746 C C . PRO A 1 222 ? 8.027 12.121 2.801 1.00 94.50 222 PRO A C 1
ATOM 1748 O O . PRO A 1 222 ? 7.955 11.009 2.279 1.00 94.50 222 PRO A O 1
ATOM 1751 N N . VAL A 1 223 ? 8.457 12.270 4.056 1.00 96.06 223 VAL A N 1
ATOM 1752 C CA . VAL A 1 223 ? 8.962 11.161 4.879 1.00 96.06 223 VAL A CA 1
ATOM 1753 C C . VAL A 1 223 ? 7.834 10.196 5.283 1.00 96.06 223 VAL A C 1
ATOM 1755 O O . VAL A 1 223 ? 8.013 8.970 5.277 1.00 96.06 223 VAL A O 1
ATOM 1758 N N . ILE A 1 224 ? 6.629 10.713 5.554 1.00 97.25 224 ILE A N 1
ATOM 1759 C CA . ILE A 1 224 ? 5.429 9.890 5.780 1.00 97.25 224 ILE A CA 1
ATOM 1760 C C . ILE A 1 224 ? 5.078 9.088 4.516 1.00 97.25 224 ILE A C 1
ATOM 1762 O O . ILE A 1 224 ? 4.728 7.907 4.605 1.00 97.25 224 ILE A O 1
ATOM 1766 N N . GLU A 1 225 ? 5.191 9.684 3.326 1.00 96.06 225 GLU A N 1
ATOM 1767 C CA . GLU A 1 225 ? 4.958 8.975 2.064 1.00 96.06 225 GLU A CA 1
ATOM 1768 C C . GLU A 1 225 ? 5.968 7.846 1.826 1.00 96.06 225 GLU A C 1
ATOM 1770 O O . GLU A 1 225 ? 5.568 6.741 1.444 1.00 96.06 225 GLU A O 1
ATOM 1775 N N . LEU A 1 226 ? 7.254 8.087 2.099 1.00 97.31 226 LEU A N 1
ATOM 1776 C CA . LEU A 1 226 ? 8.303 7.070 1.984 1.00 97.31 226 LEU A CA 1
ATOM 1777 C C . LEU A 1 226 ? 8.061 5.900 2.940 1.00 97.31 226 LEU A C 1
ATOM 1779 O O . LEU A 1 226 ? 7.978 4.751 2.493 1.00 97.31 226 LEU A O 1
ATOM 1783 N N . SER A 1 227 ? 7.849 6.184 4.231 1.00 98.06 227 SER A N 1
ATOM 1784 C CA . SER A 1 227 ? 7.535 5.141 5.220 1.00 98.06 227 SER A CA 1
ATOM 1785 C C . SER A 1 227 ? 6.276 4.357 4.831 1.00 98.06 227 SER A C 1
ATOM 1787 O O . SER A 1 227 ? 6.237 3.134 4.963 1.00 98.06 227 SER A O 1
ATOM 1789 N N . ARG A 1 228 ? 5.267 5.010 4.240 1.00 97.38 228 ARG A N 1
ATOM 1790 C CA . ARG A 1 228 ? 4.059 4.331 3.753 1.00 97.38 228 ARG A CA 1
ATOM 1791 C C . ARG A 1 228 ? 4.332 3.371 2.592 1.00 97.38 228 ARG A C 1
ATOM 1793 O O . ARG A 1 228 ? 3.721 2.300 2.544 1.00 97.38 228 ARG A O 1
ATOM 1800 N N . ILE A 1 229 ? 5.185 3.730 1.631 1.00 97.75 229 ILE A N 1
ATOM 1801 C CA . ILE A 1 229 ? 5.545 2.813 0.535 1.00 97.75 229 ILE A CA 1
ATOM 1802 C C . ILE A 1 229 ? 6.283 1.598 1.103 1.00 97.75 229 ILE A C 1
ATOM 1804 O O . ILE A 1 229 ? 5.917 0.472 0.757 1.00 97.75 229 ILE A O 1
ATOM 1808 N N . CYS A 1 230 ? 7.223 1.794 2.032 1.00 98.44 230 CYS A N 1
ATOM 1809 C CA . CYS A 1 230 ? 7.895 0.682 2.705 1.00 98.44 230 CYS A CA 1
ATOM 1810 C C . CYS A 1 230 ? 6.902 -0.211 3.461 1.00 98.44 230 CYS A C 1
ATOM 1812 O O . CYS A 1 230 ? 6.924 -1.426 3.280 1.00 98.44 230 CYS A O 1
ATOM 1814 N N . LEU A 1 231 ? 5.955 0.370 4.207 1.00 98.25 231 LEU A N 1
ATOM 1815 C CA . LEU A 1 231 ? 4.894 -0.377 4.893 1.00 98.25 231 LEU A CA 1
ATOM 1816 C C . LEU A 1 231 ? 4.062 -1.220 3.915 1.00 98.25 231 LEU A C 1
ATOM 1818 O O . LEU A 1 231 ? 3.683 -2.350 4.222 1.00 98.25 231 LEU A O 1
ATOM 1822 N N . LYS A 1 232 ? 3.784 -0.714 2.707 1.00 97.50 232 LYS A N 1
ATOM 1823 C CA . LYS A 1 232 ? 3.094 -1.497 1.668 1.00 97.50 232 LYS A CA 1
ATOM 1824 C C . LYS A 1 232 ? 3.929 -2.683 1.185 1.00 97.50 232 LYS A C 1
ATOM 1826 O O . LYS A 1 232 ? 3.360 -3.758 1.007 1.00 97.50 232 LYS A O 1
ATOM 1831 N N . ILE A 1 233 ? 5.227 -2.483 0.969 1.00 98.00 233 ILE A N 1
ATOM 1832 C CA . ILE A 1 233 ? 6.164 -3.526 0.534 1.00 98.00 233 ILE A CA 1
ATOM 1833 C C . ILE A 1 233 ? 6.295 -4.610 1.618 1.00 98.00 233 ILE A C 1
ATOM 1835 O O . ILE A 1 233 ? 6.088 -5.789 1.336 1.00 98.00 233 ILE A O 1
ATOM 1839 N N . LEU A 1 234 ? 6.558 -4.210 2.865 1.00 97.94 234 LEU A N 1
ATOM 1840 C CA . LEU A 1 234 ? 6.681 -5.111 4.017 1.00 97.94 234 LEU A CA 1
ATOM 1841 C C . LEU A 1 234 ? 5.389 -5.886 4.251 1.00 97.94 234 LEU A C 1
ATOM 1843 O O . LEU A 1 234 ? 5.418 -7.104 4.367 1.00 97.94 234 LEU A O 1
ATOM 1847 N N . SER A 1 235 ? 4.241 -5.202 4.207 1.00 96.06 235 SER A N 1
ATOM 1848 C CA . SER A 1 235 ? 2.927 -5.840 4.305 1.00 96.06 235 SER A CA 1
ATOM 1849 C C . SER A 1 235 ? 2.754 -6.954 3.277 1.00 96.06 235 SER A C 1
ATOM 1851 O O . SER A 1 235 ? 2.242 -8.019 3.606 1.00 96.06 235 SER A O 1
ATOM 1853 N N . GLN A 1 236 ? 3.185 -6.729 2.039 1.00 95.19 236 GLN A N 1
ATOM 1854 C CA . GLN A 1 236 ? 3.076 -7.712 0.968 1.00 95.19 236 GLN A CA 1
ATOM 1855 C C . GLN A 1 236 ? 4.005 -8.904 1.170 1.00 95.19 236 GLN A C 1
ATOM 1857 O O . GLN A 1 236 ? 3.559 -10.039 1.018 1.00 95.19 236 GLN A O 1
ATOM 1862 N N . MET A 1 237 ? 5.255 -8.666 1.564 1.00 95.69 237 MET A N 1
ATOM 1863 C CA . MET A 1 237 ? 6.191 -9.748 1.865 1.00 95.69 237 MET A CA 1
ATOM 1864 C C . MET A 1 237 ? 5.739 -10.574 3.074 1.00 95.69 237 MET A C 1
ATOM 1866 O O . MET A 1 237 ? 5.688 -11.797 2.980 1.00 95.69 237 MET A O 1
ATOM 1870 N N . SER A 1 238 ? 5.337 -9.929 4.174 1.00 94.75 238 SER A N 1
ATOM 1871 C CA . SER A 1 238 ? 4.859 -10.618 5.382 1.00 94.75 238 SER A CA 1
ATOM 1872 C C . SER A 1 238 ? 3.630 -11.477 5.119 1.00 94.75 238 SER A C 1
ATOM 1874 O O . SER A 1 238 ? 3.498 -12.541 5.710 1.00 94.75 238 SER A O 1
ATOM 1876 N N . THR A 1 239 ? 2.755 -11.029 4.218 1.00 92.31 239 THR A N 1
ATOM 1877 C CA . THR A 1 239 ? 1.517 -11.744 3.902 1.00 92.31 239 THR A CA 1
ATOM 1878 C C . THR A 1 239 ? 1.749 -12.890 2.916 1.00 92.31 239 THR A C 1
ATOM 1880 O O . THR A 1 239 ? 1.270 -13.992 3.128 1.00 92.31 239 THR A O 1
ATOM 1883 N N . TYR A 1 240 ? 2.488 -12.650 1.828 1.00 92.81 240 TYR A N 1
ATOM 1884 C CA . TYR A 1 240 ? 2.489 -13.563 0.678 1.00 92.81 240 TYR A CA 1
ATOM 1885 C C . TYR A 1 240 ? 3.778 -14.356 0.472 1.00 92.81 240 TYR A C 1
ATOM 1887 O O . TYR A 1 240 ? 3.763 -15.339 -0.269 1.00 92.81 240 TYR A O 1
ATOM 1895 N N . ALA A 1 241 ? 4.905 -13.936 1.053 1.00 93.31 241 ALA A N 1
ATOM 1896 C CA . ALA A 1 241 ? 6.167 -14.628 0.812 1.00 93.31 241 ALA A CA 1
ATOM 1897 C C . ALA A 1 241 ? 6.241 -15.932 1.618 1.00 93.31 241 ALA A C 1
ATOM 1899 O O . ALA A 1 241 ? 6.600 -16.985 1.096 1.00 93.31 241 ALA A O 1
ATOM 1900 N N . TRP A 1 242 ? 5.864 -15.898 2.890 1.00 91.12 242 TRP A N 1
ATOM 1901 C CA . TRP A 1 242 ? 6.099 -17.005 3.814 1.00 91.12 242 TRP A CA 1
ATOM 1902 C C . TRP A 1 242 ? 4.981 -18.050 3.760 1.00 91.12 242 TRP A C 1
ATOM 1904 O O . TRP A 1 242 ? 3.814 -17.717 3.607 1.00 91.12 242 TRP A O 1
ATOM 1914 N N . LYS A 1 243 ? 5.336 -19.336 3.895 1.00 87.69 243 LYS A N 1
ATOM 1915 C CA . LYS A 1 243 ? 4.341 -20.423 3.979 1.00 87.69 243 LYS A CA 1
ATOM 1916 C C . LYS A 1 243 ? 3.619 -20.428 5.329 1.00 87.69 243 LYS A C 1
ATOM 1918 O O . LYS A 1 243 ? 2.419 -20.642 5.378 1.00 87.69 243 LYS A O 1
ATOM 1923 N N . GLU A 1 244 ? 4.383 -20.231 6.399 1.00 89.75 244 GLU A N 1
ATOM 1924 C CA . GLU A 1 244 ? 3.909 -20.181 7.784 1.00 89.75 244 GLU A CA 1
ATOM 1925 C C . GLU A 1 244 ? 4.522 -18.938 8.444 1.00 89.75 244 GLU A C 1
ATOM 1927 O O . GLU A 1 244 ? 5.505 -19.058 9.183 1.00 89.75 244 GLU A O 1
ATOM 1932 N N . PRO A 1 245 ? 4.038 -17.729 8.103 1.00 90.00 245 PRO A N 1
ATOM 1933 C CA . PRO A 1 245 ? 4.621 -16.473 8.575 1.00 90.00 245 PRO A CA 1
ATOM 1934 C C . PRO A 1 245 ? 4.707 -16.401 10.108 1.00 90.00 245 PRO A C 1
ATOM 1936 O O . PRO A 1 245 ? 5.707 -15.901 10.623 1.00 90.00 245 PRO A O 1
ATOM 1939 N N . HIS A 1 246 ? 3.753 -16.987 10.844 1.00 90.12 246 HIS A N 1
ATOM 1940 C CA . HIS A 1 246 ? 3.752 -17.015 12.317 1.00 90.12 246 HIS A CA 1
ATOM 1941 C C . HIS A 1 246 ? 4.937 -17.765 12.950 1.00 90.12 246 HIS A C 1
ATOM 1943 O O . HIS A 1 246 ? 5.234 -17.559 14.124 1.00 90.12 246 HIS A O 1
ATOM 1949 N N . LYS A 1 247 ? 5.627 -18.629 12.193 1.00 90.81 247 LYS A N 1
ATOM 1950 C CA . LYS A 1 247 ? 6.834 -19.346 12.651 1.00 90.81 247 LYS A CA 1
ATOM 1951 C C . LYS A 1 247 ? 8.130 -18.624 12.297 1.00 90.81 247 LYS A C 1
ATOM 1953 O O . LYS A 1 247 ? 9.202 -19.067 12.694 1.00 90.81 247 LYS A O 1
ATOM 1958 N N . GLN A 1 248 ? 8.048 -17.560 11.503 1.00 92.25 248 GLN A N 1
ATOM 1959 C CA . GLN A 1 248 ? 9.209 -16.836 11.006 1.00 92.25 248 GLN A CA 1
ATOM 1960 C C . GLN A 1 248 ? 9.440 -15.590 11.857 1.00 92.25 248 GLN A C 1
ATOM 1962 O O . GLN A 1 248 ? 8.518 -14.807 12.100 1.00 92.25 248 GLN A O 1
ATOM 1967 N N . GLU A 1 249 ? 10.685 -15.387 12.280 1.00 92.25 249 GLU A N 1
ATOM 1968 C CA . GLU A 1 249 ? 11.060 -14.289 13.172 1.00 92.25 249 GLU A CA 1
ATOM 1969 C C . GLU A 1 249 ? 10.826 -12.915 12.526 1.00 92.25 249 GLU A C 1
ATOM 1971 O O . GLU A 1 249 ? 10.171 -12.058 13.114 1.00 92.25 249 GLU A O 1
ATOM 1976 N N . LEU A 1 250 ? 11.300 -12.718 11.290 1.00 92.69 250 LEU A N 1
ATOM 1977 C CA . LEU A 1 250 ? 11.227 -11.433 10.584 1.00 92.69 250 LEU A CA 1
ATOM 1978 C C . LEU A 1 250 ? 9.797 -10.871 10.455 1.00 92.69 250 LEU A C 1
ATOM 1980 O O . LEU A 1 250 ? 9.560 -9.762 10.945 1.00 92.69 250 LEU A O 1
ATOM 1984 N N . PRO A 1 251 ? 8.828 -11.574 9.826 1.00 93.06 251 PRO A N 1
ATOM 1985 C CA . PRO A 1 251 ? 7.470 -11.054 9.711 1.00 93.06 251 PRO A CA 1
ATOM 1986 C C . PRO A 1 251 ? 6.789 -10.935 11.079 1.00 93.06 251 PRO A C 1
ATOM 1988 O O . PRO A 1 251 ? 6.068 -9.968 11.298 1.00 93.06 251 PRO A O 1
ATOM 1991 N N . THR A 1 252 ? 7.047 -11.846 12.021 1.00 92.50 252 THR A N 1
ATOM 1992 C CA . THR A 1 252 ? 6.424 -11.806 13.353 1.00 92.50 252 THR A CA 1
ATOM 1993 C C . THR A 1 252 ? 6.893 -10.604 14.174 1.00 92.50 252 THR A C 1
ATOM 1995 O O . THR A 1 252 ? 6.062 -9.890 14.736 1.00 92.50 252 THR A O 1
ATOM 1998 N N . ASN A 1 253 ? 8.196 -10.315 14.197 1.00 93.75 253 ASN A N 1
ATOM 1999 C CA . ASN A 1 253 ? 8.744 -9.147 14.894 1.00 93.75 253 ASN A CA 1
ATOM 2000 C C . ASN A 1 253 ? 8.231 -7.838 14.285 1.00 93.75 253 ASN A C 1
ATOM 2002 O O . ASN A 1 253 ? 7.827 -6.932 15.013 1.00 93.75 253 ASN A O 1
ATOM 2006 N N . PHE A 1 254 ? 8.177 -7.761 12.954 1.00 95.69 254 PHE A N 1
ATOM 2007 C CA . PHE A 1 254 ? 7.592 -6.619 12.257 1.00 95.69 254 PHE A CA 1
ATOM 2008 C C . PHE A 1 254 ? 6.111 -6.413 12.618 1.00 95.69 254 PHE A C 1
ATOM 2010 O O . PHE A 1 254 ? 5.680 -5.277 12.817 1.00 95.69 254 PHE A O 1
ATOM 2017 N N . LEU A 1 255 ? 5.323 -7.487 12.733 1.00 94.25 255 LEU A N 1
ATOM 2018 C CA . LEU A 1 255 ? 3.907 -7.386 13.094 1.00 94.25 255 LEU A CA 1
ATOM 2019 C C . LEU A 1 255 ? 3.691 -6.939 14.537 1.00 94.25 255 LEU A C 1
ATOM 2021 O O . LEU A 1 255 ? 2.818 -6.107 14.768 1.00 94.25 255 LEU A O 1
ATOM 2025 N N . LYS A 1 256 ? 4.495 -7.432 15.487 1.00 93.38 256 LYS A N 1
ATOM 2026 C CA . LYS A 1 256 ? 4.470 -6.941 16.874 1.00 93.38 256 LYS A CA 1
ATOM 2027 C C . LYS A 1 256 ? 4.718 -5.430 16.917 1.00 93.38 256 LYS A C 1
ATOM 2029 O O . LYS A 1 256 ? 3.885 -4.683 17.416 1.00 93.38 256 LYS A O 1
ATOM 2034 N N . GLN A 1 257 ? 5.792 -4.970 16.270 1.00 95.19 257 GLN A N 1
ATOM 2035 C CA . GLN A 1 257 ? 6.118 -3.540 16.179 1.00 95.19 257 GLN A CA 1
ATOM 2036 C C . GLN A 1 257 ? 5.021 -2.732 15.473 1.00 95.19 257 GLN A C 1
ATOM 2038 O O . GLN A 1 257 ? 4.748 -1.593 15.841 1.00 95.19 257 GLN A O 1
ATOM 2043 N N . SER A 1 258 ? 4.367 -3.323 14.473 1.00 96.31 258 SER A N 1
ATOM 2044 C CA . SER A 1 258 ? 3.281 -2.677 13.737 1.00 96.31 258 SER A CA 1
ATOM 2045 C C . SER A 1 258 ? 2.078 -2.345 14.626 1.00 96.31 258 SER A C 1
ATOM 2047 O O . SER A 1 258 ? 1.406 -1.354 14.355 1.00 96.31 258 SER A O 1
ATOM 2049 N N . ILE A 1 259 ? 1.802 -3.127 15.678 1.00 95.81 259 ILE A N 1
ATOM 2050 C CA . ILE A 1 259 ? 0.717 -2.829 16.629 1.00 95.81 259 ILE A CA 1
ATOM 2051 C C . ILE A 1 259 ? 1.044 -1.558 17.420 1.00 95.81 259 ILE A C 1
ATOM 2053 O O . ILE A 1 259 ? 0.229 -0.635 17.463 1.00 95.81 259 ILE A O 1
ATOM 2057 N N . ASP A 1 260 ? 2.254 -1.469 17.973 1.00 95.62 260 ASP A N 1
ATOM 2058 C CA . ASP A 1 260 ? 2.692 -0.299 18.745 1.00 95.62 260 ASP A CA 1
ATOM 2059 C C . ASP A 1 260 ? 2.728 0.965 17.882 1.00 95.62 260 ASP A C 1
ATOM 2061 O O . ASP A 1 260 ? 2.260 2.032 18.284 1.00 95.62 260 ASP A O 1
ATOM 2065 N N . GLN A 1 261 ? 3.216 0.836 16.648 1.00 96.75 261 GLN A N 1
ATOM 2066 C CA . GLN A 1 261 ? 3.242 1.927 15.676 1.00 96.75 261 GLN A CA 1
ATOM 2067 C C . GLN A 1 261 ? 1.827 2.363 15.278 1.00 96.75 261 GLN A C 1
ATOM 2069 O O . GLN A 1 261 ? 1.571 3.556 15.115 1.00 96.75 261 GLN A O 1
ATOM 2074 N N . TRP A 1 262 ? 0.881 1.427 15.164 1.00 96.56 262 TRP A N 1
ATOM 2075 C CA . TRP A 1 262 ? -0.513 1.753 14.873 1.00 96.56 262 TRP A CA 1
ATOM 2076 C C . TRP A 1 262 ? -1.120 2.638 15.972 1.00 96.56 262 TRP A C 1
ATOM 2078 O O . TRP A 1 262 ? -1.722 3.672 15.666 1.00 96.56 262 TRP A O 1
ATOM 2088 N N . VAL A 1 263 ? -0.882 2.292 17.242 1.00 95.75 263 VAL A N 1
ATOM 2089 C CA . VAL A 1 263 ? -1.298 3.091 18.409 1.00 95.75 263 VAL A CA 1
ATOM 2090 C C . VAL A 1 263 ? -0.587 4.445 18.442 1.00 95.75 263 VAL A C 1
ATOM 2092 O O . VAL A 1 263 ? -1.235 5.479 18.598 1.00 95.75 263 VAL A O 1
ATOM 2095 N N . GLN A 1 264 ? 0.733 4.470 18.244 1.00 96.19 264 GLN A N 1
ATOM 2096 C CA . GLN A 1 264 ? 1.529 5.700 18.259 1.00 96.19 264 GLN A CA 1
ATOM 2097 C C . GLN A 1 264 ? 0.996 6.734 17.258 1.00 96.19 264 GLN A C 1
ATOM 2099 O O . GLN A 1 264 ? 0.842 7.910 17.588 1.00 96.19 264 GLN A O 1
ATOM 2104 N N . ILE A 1 265 ? 0.683 6.304 16.036 1.00 96.12 265 ILE A N 1
ATOM 2105 C CA . ILE A 1 265 ? 0.214 7.197 14.970 1.00 96.12 265 ILE A CA 1
ATOM 2106 C C . ILE A 1 265 ? -1.212 7.680 15.237 1.00 96.12 265 ILE A C 1
ATOM 2108 O O . ILE A 1 265 ? -1.531 8.834 14.942 1.00 96.12 265 ILE A O 1
ATOM 2112 N N . LEU A 1 266 ? -2.064 6.832 15.820 1.00 95.00 266 LEU A N 1
ATOM 2113 C CA . LEU A 1 266 ? -3.392 7.244 16.268 1.00 95.00 266 LEU A CA 1
ATOM 2114 C C . LEU A 1 266 ? -3.287 8.342 17.338 1.00 95.00 266 LEU A C 1
ATOM 2116 O O . LEU A 1 266 ? -3.961 9.364 17.221 1.00 95.00 266 LEU A O 1
ATOM 2120 N N . ASN A 1 267 ? -2.382 8.191 18.306 1.00 95.00 267 ASN A N 1
ATOM 2121 C CA . ASN A 1 267 ? -2.141 9.199 19.341 1.00 95.00 267 ASN A CA 1
ATOM 2122 C C . ASN A 1 267 ? -1.610 10.516 18.753 1.00 95.00 267 ASN A C 1
ATOM 2124 O O . ASN A 1 267 ? -2.098 11.589 19.106 1.00 95.00 267 ASN A O 1
ATOM 2128 N N . ILE A 1 268 ? -0.662 10.452 17.806 1.00 95.50 268 ILE A N 1
ATOM 2129 C CA . ILE A 1 268 ? -0.179 11.640 17.077 1.00 95.50 268 ILE A CA 1
ATOM 2130 C C . ILE A 1 268 ? -1.351 12.350 16.393 1.00 95.50 268 ILE A C 1
ATOM 2132 O O . ILE A 1 268 ? -1.495 13.565 16.513 1.00 95.50 268 ILE A O 1
ATOM 2136 N N . ARG A 1 269 ? -2.222 11.603 15.705 1.00 93.62 269 ARG A N 1
ATOM 2137 C CA . ARG A 1 269 ? -3.399 12.173 15.042 1.00 93.62 269 ARG A CA 1
ATOM 2138 C C . ARG A 1 269 ? -4.328 12.872 16.036 1.00 93.62 269 ARG A C 1
ATOM 2140 O O . ARG A 1 269 ? -4.761 13.991 15.758 1.00 93.62 269 ARG A O 1
ATOM 2147 N N . GLN A 1 270 ? -4.649 12.226 17.154 1.00 91.75 270 GLN A N 1
ATOM 2148 C CA . GLN A 1 270 ? -5.529 12.787 18.181 1.00 91.75 270 GLN A CA 1
ATOM 2149 C C . GLN A 1 270 ? -4.943 14.079 18.765 1.00 91.75 270 GLN A C 1
ATOM 2151 O O . GLN A 1 270 ? -5.644 15.090 18.817 1.00 91.75 270 GLN A O 1
ATOM 2156 N N . ASN A 1 271 ? -3.648 14.082 19.101 1.00 92.88 271 ASN A N 1
ATOM 2157 C CA . ASN A 1 271 ? -2.951 15.270 19.595 1.00 92.88 271 ASN A CA 1
ATOM 2158 C C . ASN A 1 271 ? -3.002 16.418 18.571 1.00 92.88 271 ASN A C 1
ATOM 2160 O O . ASN A 1 271 ? -3.493 17.505 18.871 1.00 92.88 271 ASN A O 1
ATOM 2164 N N . LEU A 1 272 ? -2.598 16.159 17.322 1.00 92.56 272 LEU A N 1
ATOM 2165 C CA . LEU A 1 272 ? -2.624 17.170 16.260 1.00 92.56 272 LEU A CA 1
ATOM 2166 C C . LEU A 1 272 ? -4.034 17.711 16.003 1.00 92.56 272 LEU A C 1
ATOM 2168 O O . LEU A 1 272 ? -4.198 18.900 15.737 1.00 92.56 272 LEU A O 1
ATOM 2172 N N . THR A 1 273 ? -5.059 16.864 16.108 1.00 90.50 273 THR A N 1
ATOM 2173 C CA . THR A 1 273 ? -6.457 17.298 15.980 1.00 90.50 273 THR A CA 1
ATOM 2174 C C . THR A 1 273 ? -6.845 18.249 17.110 1.00 90.50 273 THR A C 1
ATOM 2176 O O . THR A 1 273 ? -7.456 19.287 16.845 1.00 90.50 273 THR A O 1
ATOM 2179 N N . GLY A 1 274 ? -6.456 17.942 18.351 1.00 88.75 274 GLY A N 1
ATOM 2180 C CA . GLY A 1 274 ? -6.663 18.822 19.503 1.00 88.75 274 GLY A CA 1
ATOM 2181 C C . GLY A 1 274 ? -5.966 20.175 19.336 1.00 88.75 274 GLY A C 1
ATOM 2182 O O . GLY A 1 274 ? -6.599 21.217 19.510 1.00 88.75 274 GLY A O 1
ATOM 2183 N N . LEU A 1 275 ? -4.700 20.165 18.905 1.00 90.06 275 LEU A N 1
ATOM 2184 C CA . LEU A 1 275 ? -3.927 21.380 18.629 1.00 90.06 275 LEU A CA 1
ATOM 2185 C C . LEU A 1 275 ? -4.544 22.220 17.506 1.00 90.06 275 LEU A C 1
ATOM 2187 O O . LEU A 1 275 ? -4.614 23.434 17.611 1.00 90.06 275 LEU A O 1
ATOM 2191 N N . ILE A 1 276 ? -5.019 21.608 16.424 1.00 89.06 276 ILE A N 1
ATOM 2192 C CA . ILE A 1 276 ? -5.598 22.359 15.299 1.00 89.06 276 ILE A CA 1
ATOM 2193 C C . ILE A 1 276 ? -6.972 22.927 15.656 1.00 89.06 276 ILE A C 1
ATOM 2195 O O . ILE A 1 276 ? -7.287 24.059 15.286 1.00 89.06 276 ILE A O 1
ATOM 2199 N N . SER A 1 277 ? -7.767 22.180 16.422 1.00 85.31 277 SER A N 1
ATOM 2200 C CA . SER A 1 277 ? -9.099 22.611 16.858 1.00 85.31 277 SER A CA 1
ATOM 2201 C C . SER A 1 277 ? -9.059 23.843 17.769 1.00 85.31 277 SER A C 1
ATOM 2203 O O . SER A 1 277 ? -10.017 24.615 17.791 1.00 85.31 277 SER A O 1
ATOM 2205 N N . SER A 1 278 ? -7.952 24.077 18.484 1.00 85.44 278 SER A N 1
ATOM 2206 C CA . SER A 1 278 ? -7.778 25.265 19.330 1.00 85.44 278 SER A CA 1
ATOM 2207 C C . SER A 1 278 ? -7.422 26.539 18.542 1.00 85.44 278 SER A C 1
ATOM 2209 O O . SER A 1 278 ? -7.586 27.645 19.060 1.00 85.44 278 SER A O 1
ATOM 2211 N N . HIS A 1 279 ? -7.023 26.428 17.267 1.00 84.56 279 HIS A N 1
ATOM 2212 C CA . HIS A 1 279 ? -6.593 27.552 16.428 1.00 84.56 279 HIS A CA 1
ATOM 2213 C C . HIS A 1 279 ? -7.612 27.914 15.328 1.00 84.56 279 HIS A C 1
ATOM 2215 O O . HIS A 1 279 ? -7.395 27.683 14.135 1.00 84.56 279 HIS A O 1
ATOM 2221 N N . LYS A 1 280 ? -8.714 28.576 15.714 1.00 81.06 280 LYS A N 1
ATOM 2222 C CA . LYS A 1 280 ? -9.807 28.988 14.799 1.00 81.06 280 LYS A CA 1
ATOM 2223 C C . LYS A 1 280 ? -9.352 29.825 13.593 1.00 81.06 280 LYS A C 1
ATOM 2225 O O . LYS A 1 280 ? -9.919 29.706 12.512 1.00 81.06 280 LYS A O 1
ATOM 2230 N N . THR A 1 281 ? -8.322 30.656 13.747 1.00 81.12 281 THR A N 1
ATOM 2231 C CA . THR A 1 281 ? -7.798 31.510 12.666 1.00 81.12 281 THR A CA 1
ATOM 2232 C C . THR A 1 281 ? -7.207 30.707 11.506 1.00 81.12 281 THR A C 1
ATOM 2234 O O . THR A 1 281 ? -7.348 31.110 10.354 1.00 81.12 281 THR A O 1
ATOM 2237 N N . ILE A 1 282 ? -6.596 29.553 11.791 1.00 80.12 282 ILE A N 1
ATOM 2238 C CA . ILE A 1 282 ? -6.025 28.656 10.778 1.00 80.12 282 ILE A CA 1
ATOM 2239 C C . ILE A 1 282 ? -7.138 27.928 10.025 1.00 80.12 282 ILE A C 1
ATOM 2241 O O . ILE A 1 282 ? -7.066 27.799 8.805 1.00 80.12 282 ILE A O 1
ATOM 2245 N N . LEU A 1 283 ? -8.185 27.503 10.738 1.00 79.69 283 LEU A N 1
ATOM 2246 C CA . LEU A 1 283 ? -9.346 26.831 10.148 1.00 79.69 283 LEU A CA 1
ATOM 2247 C C . LEU A 1 283 ? -10.146 27.746 9.212 1.00 79.69 283 LEU A C 1
ATOM 2249 O O . LEU A 1 283 ? -10.711 27.268 8.232 1.00 79.69 283 LEU A O 1
ATOM 2253 N N . ASN A 1 284 ? -10.137 29.055 9.468 1.00 83.94 284 ASN A N 1
ATOM 2254 C CA . ASN A 1 284 ? -10.800 30.042 8.616 1.00 83.94 284 ASN A CA 1
ATOM 2255 C C . ASN A 1 284 ? -10.007 30.382 7.340 1.00 83.94 284 ASN A C 1
ATOM 2257 O O . ASN A 1 284 ? -10.553 31.031 6.451 1.00 83.94 284 ASN A O 1
ATOM 2261 N N . ASN A 1 285 ? -8.737 29.970 7.223 1.00 87.50 285 ASN A N 1
ATOM 2262 C CA . ASN A 1 285 ? -7.948 30.161 6.007 1.00 87.50 285 ASN A CA 1
ATOM 2263 C C . ASN A 1 285 ? -8.130 28.958 5.054 1.00 87.50 285 ASN A C 1
ATOM 2265 O O . ASN A 1 285 ? -7.677 27.858 5.383 1.00 87.50 285 ASN A O 1
ATOM 2269 N N . PRO A 1 286 ? -8.711 29.140 3.849 1.00 87.62 286 PRO A N 1
ATOM 2270 C CA . PRO A 1 286 ? -8.987 28.026 2.938 1.00 87.62 286 PRO A CA 1
ATOM 2271 C C . PRO A 1 286 ? -7.738 27.251 2.497 1.00 87.62 286 PRO A C 1
ATOM 2273 O O . PRO A 1 286 ? -7.771 26.024 2.412 1.00 87.62 286 PRO A O 1
ATOM 2276 N N . SER A 1 287 ? -6.627 27.952 2.248 1.00 88.31 287 SER A N 1
ATOM 2277 C CA . SER A 1 287 ? -5.382 27.338 1.769 1.00 88.31 287 SER A CA 1
ATOM 2278 C C . SER A 1 287 ? -4.715 26.477 2.846 1.00 88.31 287 SER A C 1
ATOM 2280 O O . SER A 1 287 ? -4.400 25.311 2.598 1.00 88.31 287 SER A O 1
ATOM 2282 N N . SER A 1 288 ? -4.600 27.000 4.071 1.00 87.25 288 SER A N 1
ATOM 2283 C CA . SER A 1 288 ? -4.075 26.255 5.217 1.00 87.25 288 SER A CA 1
ATOM 2284 C C . SER A 1 288 ? -4.964 25.060 5.547 1.00 87.25 288 SER A C 1
ATOM 2286 O O . SER A 1 288 ? -4.466 23.957 5.767 1.00 87.25 288 SER A O 1
ATOM 2288 N N . LEU A 1 289 ? -6.288 25.247 5.523 1.00 87.69 289 LEU A N 1
ATOM 2289 C CA . LEU A 1 289 ? -7.247 24.173 5.761 1.00 87.69 289 LEU A CA 1
ATOM 2290 C C . LEU A 1 289 ? -7.094 23.042 4.735 1.00 87.69 289 LEU A C 1
ATOM 2292 O O . LEU A 1 289 ? -7.103 21.874 5.116 1.00 87.69 289 LEU A O 1
ATOM 2296 N N . GLN A 1 290 ? -6.920 23.357 3.448 1.00 89.75 290 GLN A N 1
ATOM 2297 C CA . GLN A 1 290 ? -6.712 22.346 2.407 1.00 89.75 290 GLN A CA 1
ATOM 2298 C C . GLN A 1 290 ? -5.414 21.552 2.621 1.00 89.75 290 GLN A C 1
ATOM 2300 O O . GLN A 1 290 ? -5.419 20.325 2.500 1.00 89.75 290 GLN A O 1
ATOM 2305 N N . GLN A 1 291 ? -4.316 22.221 2.981 1.00 90.44 291 GLN A N 1
ATOM 2306 C CA . GLN A 1 291 ? -3.042 21.554 3.270 1.00 90.44 291 GLN A CA 1
ATOM 2307 C C . GLN A 1 291 ? -3.132 20.654 4.509 1.00 90.44 291 GLN A C 1
ATOM 2309 O O . GLN A 1 291 ? -2.653 19.519 4.486 1.00 90.44 291 GLN A O 1
ATOM 2314 N N . ILE A 1 292 ? -3.802 21.123 5.565 1.00 91.44 292 ILE A N 1
ATOM 2315 C CA . ILE A 1 292 ? -4.062 20.346 6.782 1.00 91.44 292 ILE A CA 1
ATOM 2316 C C . ILE A 1 292 ? -4.922 19.117 6.466 1.00 91.44 292 ILE A C 1
ATOM 2318 O O . ILE A 1 292 ? -4.591 18.014 6.896 1.00 91.44 292 ILE A O 1
ATOM 2322 N N . LYS A 1 293 ? -5.990 19.271 5.673 1.00 90.44 293 LYS A N 1
ATOM 2323 C CA . LYS A 1 293 ? -6.823 18.143 5.227 1.00 90.44 293 LYS A CA 1
ATOM 2324 C C . LYS A 1 293 ? -5.997 17.107 4.466 1.00 90.44 293 LYS A C 1
ATOM 2326 O O . LYS A 1 293 ? -6.017 15.937 4.831 1.00 90.44 293 LYS A O 1
ATOM 2331 N N . SER A 1 294 ? -5.201 17.545 3.488 1.00 91.44 294 SER A N 1
ATOM 2332 C CA . SER A 1 294 ? -4.303 16.666 2.725 1.00 91.44 294 SER A CA 1
ATOM 2333 C C . SER A 1 294 ? -3.329 15.900 3.633 1.00 91.44 294 SER A C 1
ATOM 2335 O O . SER A 1 294 ? -3.136 14.691 3.482 1.00 91.44 294 SER A O 1
ATOM 2337 N N . PHE A 1 295 ? -2.766 16.578 4.638 1.00 93.94 295 PHE A N 1
ATOM 2338 C CA . PHE A 1 295 ? -1.907 15.953 5.640 1.00 93.94 295 PHE A CA 1
ATOM 2339 C C . PHE A 1 295 ? -2.645 14.882 6.462 1.00 93.94 295 PHE A C 1
ATOM 2341 O O . PHE A 1 295 ? -2.159 13.756 6.593 1.00 93.94 295 PHE A O 1
ATOM 2348 N N . PHE A 1 296 ? -3.830 15.193 6.993 1.00 93.12 296 PHE A N 1
ATOM 2349 C CA . PHE A 1 296 ? -4.614 14.223 7.759 1.00 93.12 296 PHE A CA 1
ATOM 2350 C C . PHE A 1 296 ? -5.115 13.059 6.908 1.00 93.12 296 PHE A C 1
ATOM 2352 O O . PHE A 1 296 ? -5.218 11.950 7.433 1.00 93.12 296 PHE A O 1
ATOM 2359 N N . ASP A 1 297 ? -5.377 13.271 5.619 1.00 92.00 297 ASP A N 1
ATOM 2360 C CA . ASP A 1 297 ? -5.693 12.201 4.676 1.00 92.00 297 ASP A CA 1
ATOM 2361 C C . ASP A 1 297 ? -4.487 11.283 4.467 1.00 92.00 297 ASP A C 1
ATOM 2363 O O . ASP A 1 297 ? -4.633 10.060 4.393 1.00 92.00 297 ASP A O 1
ATOM 2367 N N . LEU A 1 298 ? -3.278 11.845 4.384 1.00 93.81 298 LEU A N 1
ATOM 2368 C CA . LEU A 1 298 ? -2.048 11.063 4.302 1.00 93.81 298 LEU A CA 1
ATOM 2369 C C . LEU A 1 298 ? -1.831 10.232 5.577 1.00 93.81 298 LEU A C 1
ATOM 2371 O O . LEU A 1 298 ? -1.622 9.019 5.465 1.00 93.81 298 LEU A O 1
ATOM 2375 N N . LEU A 1 299 ? -1.957 10.843 6.763 1.00 94.25 299 LEU A N 1
ATOM 2376 C CA . LEU A 1 299 ? -1.890 10.134 8.047 1.00 94.25 299 LEU A CA 1
ATOM 2377 C C . LEU A 1 299 ? -2.967 9.053 8.152 1.00 94.25 299 LEU A C 1
ATOM 2379 O O . LEU A 1 299 ? -2.667 7.925 8.532 1.00 94.25 299 LEU A O 1
ATOM 2383 N N . HIS A 1 300 ? -4.207 9.365 7.769 1.00 92.56 300 HIS A N 1
ATOM 2384 C CA . HIS A 1 300 ? -5.309 8.408 7.768 1.00 92.56 300 HIS A CA 1
ATOM 2385 C C . HIS A 1 300 ? -4.993 7.204 6.883 1.00 92.56 300 HIS A C 1
ATOM 2387 O O . HIS A 1 300 ? -5.122 6.063 7.314 1.00 92.56 300 HIS A O 1
ATOM 2393 N N . LYS A 1 301 ? -4.521 7.436 5.654 1.00 92.94 301 LYS A N 1
ATOM 2394 C CA . LYS A 1 301 ? -4.161 6.354 4.732 1.00 92.94 301 LYS A CA 1
ATOM 2395 C C . LYS A 1 301 ? -2.985 5.510 5.239 1.00 92.94 301 LYS A C 1
ATOM 2397 O O . LYS A 1 301 ? -2.889 4.340 4.861 1.00 92.94 301 LYS A O 1
ATOM 2402 N N . HIS A 1 302 ? -2.079 6.091 6.025 1.00 94.94 302 HIS A N 1
ATOM 2403 C CA . HIS A 1 302 ? -0.993 5.363 6.680 1.00 94.94 302 HIS A CA 1
ATOM 2404 C C . HIS A 1 302 ? -1.543 4.505 7.834 1.00 94.94 302 HIS A C 1
ATOM 2406 O O . HIS A 1 302 ? -1.347 3.293 7.838 1.00 94.94 302 HIS A O 1
ATOM 2412 N N . LEU A 1 303 ? -2.333 5.100 8.730 1.00 94.44 303 LEU A N 1
ATOM 2413 C CA . LEU A 1 303 ? -2.995 4.430 9.854 1.00 94.44 303 LEU A CA 1
ATOM 2414 C C . LEU A 1 303 ? -3.890 3.265 9.393 1.00 94.44 303 LEU A C 1
ATOM 2416 O O . LEU A 1 303 ? -3.781 2.147 9.887 1.00 94.44 303 LEU A O 1
ATOM 2420 N N . PHE A 1 304 ? -4.708 3.496 8.366 1.00 92.38 304 PHE A N 1
ATOM 2421 C CA . PHE A 1 304 ? -5.588 2.497 7.756 1.00 92.38 304 PHE A CA 1
ATOM 2422 C C . PHE A 1 304 ? -4.823 1.296 7.179 1.00 92.38 304 PHE A C 1
ATOM 2424 O O . PHE A 1 304 ? -5.361 0.191 7.064 1.00 92.38 304 PHE A O 1
ATOM 2431 N N . LYS A 1 305 ? -3.558 1.481 6.777 1.00 95.00 305 LYS A N 1
ATOM 2432 C CA . LYS A 1 305 ? -2.762 0.399 6.194 1.00 95.00 305 LYS A CA 1
ATOM 2433 C C . LYS A 1 305 ? -2.380 -0.659 7.235 1.00 95.00 305 LYS A C 1
ATOM 2435 O O . LYS A 1 305 ? -2.289 -1.821 6.842 1.00 95.00 305 LYS A O 1
ATOM 2440 N N . PHE A 1 306 ? -2.228 -0.297 8.512 1.00 95.94 306 PHE A N 1
ATOM 2441 C CA . PHE A 1 306 ? -1.973 -1.252 9.598 1.00 95.94 306 PHE A CA 1
ATOM 2442 C C . PHE A 1 306 ? -3.160 -2.173 9.843 1.00 95.94 306 PHE A C 1
ATOM 2444 O O . PHE A 1 306 ? -3.002 -3.387 9.762 1.00 95.94 306 PHE A O 1
ATOM 2451 N N . GLY A 1 307 ? -4.361 -1.617 10.028 1.00 93.75 307 GLY A N 1
ATOM 2452 C CA . GLY A 1 307 ? -5.565 -2.435 10.177 1.00 93.75 307 GLY A CA 1
ATOM 2453 C C . GLY A 1 307 ? -5.771 -3.358 8.972 1.00 93.75 307 GLY A C 1
ATOM 2454 O O . GLY A 1 307 ? -6.026 -4.548 9.136 1.00 93.75 307 GLY A O 1
ATOM 2455 N N . LYS A 1 308 ? -5.535 -2.858 7.748 1.00 93.75 308 LYS A N 1
ATOM 2456 C CA . LYS A 1 308 ? -5.591 -3.686 6.531 1.00 93.75 308 LYS A CA 1
ATOM 2457 C C . LYS A 1 308 ? -4.544 -4.804 6.530 1.00 93.75 308 LYS A C 1
ATOM 2459 O O . LYS A 1 308 ? -4.860 -5.904 6.098 1.00 93.75 308 LYS A O 1
ATOM 2464 N N . LEU A 1 309 ? -3.310 -4.522 6.953 1.00 95.25 309 LEU A N 1
ATOM 2465 C CA . LEU A 1 309 ? -2.245 -5.521 7.086 1.00 95.25 309 LEU A CA 1
ATOM 2466 C C . LEU A 1 309 ? -2.654 -6.625 8.066 1.00 95.25 309 LEU A C 1
ATOM 2468 O O . LEU A 1 309 ? -2.568 -7.796 7.715 1.00 95.25 309 LEU A O 1
ATOM 2472 N N . LEU A 1 310 ? -3.114 -6.241 9.258 1.00 94.94 310 LEU A N 1
ATOM 2473 C CA . LEU A 1 310 ? -3.497 -7.175 10.312 1.00 94.94 310 LEU A CA 1
ATOM 2474 C C . LEU A 1 310 ? -4.653 -8.062 9.852 1.00 94.94 310 LEU A C 1
ATOM 2476 O O . LEU A 1 310 ? -4.496 -9.273 9.838 1.00 94.94 310 LEU A O 1
ATOM 2480 N N . ILE A 1 311 ? -5.755 -7.480 9.365 1.00 93.44 311 ILE A N 1
ATOM 2481 C CA . ILE A 1 311 ? -6.896 -8.241 8.824 1.00 93.44 311 ILE A CA 1
ATOM 2482 C C . ILE A 1 311 ? -6.425 -9.249 7.772 1.00 93.44 311 ILE A C 1
ATOM 2484 O O . ILE A 1 311 ? -6.721 -10.432 7.871 1.00 93.44 311 ILE A O 1
ATOM 2488 N N . GLN A 1 312 ? -5.629 -8.792 6.804 1.00 92.75 312 GLN A N 1
ATOM 2489 C CA . GLN A 1 312 ? -5.181 -9.628 5.697 1.00 92.75 312 GLN A CA 1
ATOM 2490 C C . GLN A 1 312 ? -4.296 -10.801 6.150 1.00 92.75 312 GLN A C 1
ATOM 2492 O O . GLN A 1 312 ? -4.362 -11.871 5.553 1.00 92.75 312 GLN A O 1
ATOM 2497 N N . ILE A 1 313 ? -3.470 -10.613 7.180 1.00 91.69 313 ILE A N 1
ATOM 2498 C CA . ILE A 1 313 ? -2.632 -11.684 7.733 1.00 91.69 313 ILE A CA 1
ATOM 2499 C C . ILE A 1 313 ? -3.455 -12.662 8.560 1.00 91.69 313 ILE A C 1
ATOM 2501 O O . ILE A 1 313 ? -3.263 -13.864 8.423 1.00 91.69 313 ILE A O 1
ATOM 2505 N N . LEU A 1 314 ? -4.387 -12.170 9.373 1.00 91.00 314 LEU A N 1
ATOM 2506 C CA . LEU A 1 314 ? -5.252 -13.020 10.190 1.00 91.00 314 LEU A CA 1
ATOM 2507 C C . LEU A 1 314 ? -6.207 -13.858 9.331 1.00 91.00 314 LEU A C 1
ATOM 2509 O O . LEU A 1 314 ? -6.453 -15.013 9.661 1.00 91.00 314 LEU A O 1
ATOM 2513 N N . ASP A 1 315 ? -6.692 -13.303 8.216 1.00 89.62 315 ASP A N 1
ATOM 2514 C CA . ASP A 1 315 ? -7.495 -14.032 7.227 1.00 89.62 315 ASP A CA 1
ATOM 2515 C C . ASP A 1 315 ? -6.699 -15.174 6.573 1.00 89.62 315 ASP A C 1
ATOM 2517 O O . ASP A 1 315 ? -7.253 -16.231 6.274 1.00 89.62 315 ASP A O 1
ATOM 2521 N N . GLN A 1 316 ? -5.403 -14.967 6.316 1.00 88.69 316 GLN A N 1
ATOM 2522 C CA . GLN A 1 316 ? -4.557 -15.960 5.645 1.00 88.69 316 GLN A CA 1
ATOM 2523 C C . GLN A 1 316 ? -3.958 -16.995 6.594 1.00 88.69 316 GLN A C 1
ATOM 2525 O O . GLN A 1 316 ? -3.790 -18.151 6.208 1.00 88.69 316 GLN A O 1
ATOM 2530 N N . ASP A 1 317 ? -3.617 -16.586 7.811 1.00 88.38 317 ASP A N 1
ATOM 2531 C CA . ASP A 1 317 ? -2.975 -17.430 8.809 1.00 88.38 317 ASP A CA 1
ATOM 2532 C C . ASP A 1 317 ? -3.570 -17.169 10.204 1.00 88.38 317 ASP A C 1
ATOM 2534 O O . ASP A 1 317 ? -2.990 -16.445 11.024 1.00 88.38 317 ASP A O 1
ATOM 2538 N N . PRO A 1 318 ? -4.729 -17.785 10.512 1.00 88.31 318 PRO A N 1
ATOM 2539 C CA . PRO A 1 318 ? -5.391 -17.639 11.806 1.00 88.31 318 PRO A CA 1
ATOM 2540 C C . PRO A 1 318 ? -4.541 -18.101 12.996 1.00 88.31 318 PRO A C 1
ATOM 2542 O O . PRO A 1 318 ? -4.872 -17.775 14.136 1.00 88.31 318 PRO A O 1
ATOM 2545 N N . ASN A 1 319 ? -3.434 -18.821 12.768 1.00 88.25 319 ASN A N 1
ATOM 2546 C CA . ASN A 1 319 ? -2.531 -19.258 13.835 1.00 88.25 319 ASN A CA 1
ATOM 2547 C C . ASN A 1 319 ? -1.876 -18.088 14.575 1.00 88.25 319 ASN A C 1
ATOM 2549 O O . ASN A 1 319 ? -1.465 -18.250 15.721 1.00 88.25 319 ASN A O 1
ATOM 2553 N N . TYR A 1 320 ? -1.826 -16.897 13.973 1.00 85.94 320 TYR A N 1
ATOM 2554 C CA . TYR A 1 320 ? -1.423 -15.677 14.674 1.00 85.94 320 TYR A CA 1
ATOM 2555 C C . TYR A 1 320 ? -2.328 -15.321 15.865 1.00 85.94 320 TYR A C 1
ATOM 2557 O O . TYR A 1 320 ? -1.893 -14.605 16.763 1.00 85.94 320 TYR A O 1
ATOM 2565 N N . LEU A 1 321 ? -3.568 -15.822 15.896 1.00 82.94 321 LEU A N 1
ATOM 2566 C CA . LEU A 1 321 ? -4.519 -15.638 17.000 1.00 82.94 321 LEU A CA 1
ATOM 2567 C C . LEU A 1 321 ? -4.400 -16.717 18.080 1.00 82.94 321 LEU A C 1
ATOM 2569 O O . LEU A 1 321 ? -5.124 -16.671 19.079 1.00 82.94 321 LEU A O 1
ATOM 2573 N N . ASN A 1 322 ? -3.515 -17.699 17.891 1.00 82.69 322 ASN A N 1
ATOM 2574 C CA . ASN A 1 322 ? -3.226 -18.662 18.941 1.00 82.69 322 ASN A CA 1
ATOM 2575 C C . ASN A 1 322 ? -2.596 -17.931 20.138 1.00 82.69 322 ASN A C 1
ATOM 2577 O O . ASN A 1 322 ? -1.925 -16.906 19.946 1.00 82.69 322 ASN A O 1
ATOM 2581 N N . PRO A 1 323 ? -2.801 -18.437 21.371 1.00 73.88 323 PRO A N 1
ATOM 2582 C CA . PRO A 1 323 ? -2.278 -17.807 22.577 1.00 73.88 323 PRO A CA 1
ATOM 2583 C C . PRO A 1 323 ? -0.777 -17.523 22.455 1.00 73.88 323 PRO A C 1
ATOM 2585 O O . PRO A 1 323 ? 0.057 -18.424 22.437 1.00 73.88 323 PRO A O 1
ATOM 2588 N N . SER A 1 324 ? -0.451 -16.244 22.319 1.00 79.62 324 SER A N 1
ATOM 2589 C CA . SER A 1 324 ? 0.895 -15.725 22.115 1.00 79.62 324 SER A CA 1
ATOM 2590 C C . SER A 1 324 ? 0.930 -14.276 22.586 1.00 79.62 324 SER A C 1
ATOM 2592 O O . SER A 1 324 ? -0.107 -13.615 22.676 1.00 79.62 324 SER A O 1
ATOM 2594 N N . GLU A 1 325 ? 2.128 -13.766 22.860 1.00 83.94 325 GLU A N 1
ATOM 2595 C CA . GLU A 1 325 ? 2.341 -12.357 23.206 1.00 83.94 325 GLU A CA 1
ATOM 2596 C C . GLU A 1 325 ? 1.718 -11.414 22.161 1.00 83.94 325 GLU A C 1
ATOM 2598 O O . GLU A 1 325 ? 0.990 -10.493 22.518 1.00 83.94 325 GLU A O 1
ATOM 2603 N N . PHE A 1 326 ? 1.916 -11.715 20.871 1.00 87.81 326 PHE A N 1
ATOM 2604 C CA . PHE A 1 326 ? 1.348 -10.950 19.759 1.00 87.81 326 PHE A CA 1
ATOM 2605 C C . PHE A 1 326 ? -0.185 -10.918 19.801 1.00 87.81 326 PHE A C 1
ATOM 2607 O O . PHE A 1 326 ? -0.783 -9.846 19.742 1.00 87.81 326 PHE A O 1
ATOM 2614 N N . SER A 1 327 ? -0.826 -12.086 19.923 1.00 87.38 327 SER A N 1
ATOM 2615 C CA . SER A 1 327 ? -2.289 -12.184 19.970 1.00 87.38 327 SER A CA 1
ATOM 2616 C C . SER A 1 327 ? -2.860 -11.385 21.144 1.00 87.38 327 SER A C 1
ATOM 2618 O O . SER A 1 327 ? -3.849 -10.672 20.984 1.00 87.38 327 SER A O 1
ATOM 2620 N N . ASN A 1 328 ? -2.240 -11.479 22.322 1.00 87.44 328 ASN A N 1
ATOM 2621 C CA . ASN A 1 328 ? -2.710 -10.776 23.515 1.00 87.44 328 ASN A CA 1
ATOM 2622 C C . ASN A 1 328 ? -2.577 -9.255 23.368 1.00 87.44 328 ASN A C 1
ATOM 2624 O O . ASN A 1 328 ? -3.540 -8.536 23.635 1.00 87.44 328 ASN A O 1
ATOM 2628 N N . GLN A 1 329 ? -1.427 -8.782 22.876 1.00 90.75 329 GLN A N 1
ATOM 2629 C CA . GLN A 1 329 ? -1.199 -7.368 22.578 1.00 90.75 329 GLN A CA 1
ATOM 2630 C C . GLN A 1 329 ? -2.236 -6.853 21.573 1.00 90.75 329 GLN A C 1
ATOM 2632 O O . GLN A 1 329 ? -2.906 -5.857 21.832 1.00 90.75 329 GLN A O 1
ATOM 2637 N N . LEU A 1 330 ? -2.444 -7.576 20.467 1.00 92.19 330 LEU A N 1
ATOM 2638 C CA . LEU A 1 330 ? -3.403 -7.189 19.437 1.00 92.19 330 LEU A CA 1
ATOM 2639 C C . LEU A 1 330 ? -4.824 -7.063 19.992 1.00 92.19 330 LEU A C 1
ATOM 2641 O O . LEU A 1 330 ? -5.488 -6.063 19.727 1.00 92.19 330 LEU A O 1
ATOM 2645 N N . LYS A 1 331 ? -5.283 -8.057 20.763 1.00 88.69 331 LYS A N 1
ATOM 2646 C CA . LYS A 1 331 ? -6.619 -8.073 21.380 1.00 88.69 331 LYS A CA 1
ATOM 2647 C C . LYS A 1 331 ? -6.829 -6.870 22.291 1.00 88.69 331 LYS A C 1
ATOM 2649 O O . LYS A 1 331 ? -7.838 -6.180 22.163 1.00 88.69 331 LYS A O 1
ATOM 2654 N N . GLN A 1 332 ? -5.864 -6.597 23.166 1.00 89.56 332 GLN A N 1
ATOM 2655 C CA . GLN A 1 332 ? -5.910 -5.444 24.060 1.00 89.56 332 GLN A CA 1
ATOM 2656 C C . GLN A 1 332 ? -5.931 -4.127 23.275 1.00 89.56 332 GLN A C 1
ATOM 2658 O O . GLN A 1 332 ? -6.716 -3.233 23.587 1.00 89.56 332 GLN A O 1
ATOM 2663 N N . THR A 1 333 ? -5.116 -4.012 22.227 1.00 93.25 333 THR A N 1
ATOM 2664 C CA . THR A 1 333 ? -5.073 -2.813 21.389 1.00 93.25 333 THR A CA 1
ATOM 2665 C C . THR A 1 333 ? -6.398 -2.568 20.674 1.00 93.25 333 THR A C 1
ATOM 2667 O O . THR A 1 333 ? -6.943 -1.469 20.772 1.00 93.25 333 THR A O 1
ATOM 2670 N N . VAL A 1 334 ? -6.952 -3.566 19.975 1.00 93.31 334 VAL A N 1
ATOM 2671 C CA . VAL A 1 334 ? -8.219 -3.370 19.248 1.00 93.31 334 VAL A CA 1
ATOM 2672 C C . VAL A 1 334 ? -9.376 -3.109 20.205 1.00 93.31 334 VAL A C 1
ATOM 2674 O O . VAL A 1 334 ? -10.256 -2.320 19.874 1.00 93.31 334 VAL A O 1
ATOM 2677 N N . TRP A 1 335 ? -9.347 -3.699 21.405 1.00 90.50 335 TRP A N 1
ATOM 2678 C CA . TRP A 1 335 ? -10.282 -3.386 22.483 1.00 90.50 335 TRP A CA 1
ATOM 2679 C C . TRP A 1 335 ? -10.270 -1.905 22.841 1.00 90.50 335 TRP A C 1
ATOM 2681 O O . TRP A 1 335 ? -11.288 -1.229 22.701 1.00 90.50 335 TRP A O 1
ATOM 2691 N N . GLN A 1 336 ? -9.105 -1.387 23.230 1.00 90.69 336 GLN A N 1
ATOM 2692 C CA . GLN A 1 336 ? -8.944 0.018 23.601 1.00 90.69 336 GLN A CA 1
ATOM 2693 C C . GLN A 1 336 ? -9.339 0.948 22.452 1.00 90.69 336 GLN A C 1
ATOM 2695 O O . GLN A 1 336 ? -9.958 1.987 22.672 1.00 90.69 336 GLN A O 1
ATOM 2700 N N . MET A 1 337 ? -9.028 0.561 21.213 1.00 92.50 337 MET A N 1
ATOM 2701 C CA . MET A 1 337 ? -9.424 1.311 20.027 1.00 92.50 337 MET A CA 1
ATOM 2702 C C . MET A 1 337 ? -10.946 1.380 19.849 1.00 92.50 337 MET A C 1
ATOM 2704 O O . MET A 1 337 ? -11.469 2.452 19.552 1.00 92.50 337 MET A O 1
ATOM 2708 N N . VAL A 1 338 ? -11.670 0.275 20.044 1.00 91.62 338 VAL A N 1
ATOM 2709 C CA . VAL A 1 338 ? -13.141 0.261 19.963 1.00 91.62 338 VAL A CA 1
ATOM 2710 C C . VAL A 1 338 ? -13.759 1.053 21.110 1.00 91.62 338 VAL A C 1
ATOM 2712 O O . VAL A 1 338 ? -14.672 1.843 20.878 1.00 91.62 338 VAL A O 1
ATOM 2715 N N . GLU A 1 339 ? -13.246 0.900 22.328 1.00 89.56 339 GLU A N 1
ATOM 2716 C CA . GLU A 1 339 ? -13.739 1.617 23.503 1.00 89.56 339 GLU A CA 1
ATOM 2717 C C . GLU A 1 339 ? -13.578 3.136 23.346 1.00 89.56 339 GLU A C 1
ATOM 2719 O O . GLU A 1 339 ? -14.566 3.871 23.416 1.00 89.56 339 GLU A O 1
ATOM 2724 N N . GLN A 1 340 ? -12.364 3.607 23.043 1.00 88.06 340 GLN A N 1
ATOM 2725 C CA . GLN A 1 340 ? -12.083 5.026 22.796 1.00 88.06 340 GLN A CA 1
ATOM 2726 C C . GLN A 1 340 ? -12.811 5.547 21.555 1.00 88.06 340 GLN A C 1
ATOM 2728 O O . GLN A 1 340 ? -13.339 6.656 21.552 1.00 88.06 340 GLN A O 1
ATOM 2733 N N . GLY A 1 341 ? -12.863 4.751 20.487 1.00 86.69 341 GLY A N 1
ATOM 2734 C CA . GLY A 1 341 ? -13.591 5.109 19.278 1.00 86.69 341 GLY A CA 1
ATOM 2735 C C . GLY A 1 341 ? -15.080 5.308 19.555 1.00 86.69 341 GLY A C 1
ATOM 2736 O O . GLY A 1 341 ? -15.662 6.279 19.087 1.00 86.69 341 GLY A O 1
ATOM 2737 N N . SER A 1 342 ? -15.690 4.448 20.378 1.00 86.75 342 SER A N 1
ATOM 2738 C CA . SER A 1 342 ? -17.120 4.515 20.705 1.00 86.75 342 SER A CA 1
ATOM 2739 C C . SER A 1 342 ? -17.541 5.814 21.399 1.00 86.75 342 SER A C 1
ATOM 2741 O O . SER A 1 342 ? -18.687 6.236 21.237 1.00 86.75 342 SER A O 1
ATOM 2743 N N . THR A 1 343 ? -16.633 6.443 22.156 1.00 84.75 343 THR A N 1
ATOM 2744 C CA . THR A 1 343 ? -16.882 7.709 22.864 1.00 84.75 343 THR A CA 1
ATOM 2745 C C . THR A 1 343 ? -16.604 8.931 21.996 1.00 84.75 343 THR A C 1
ATOM 2747 O O . THR A 1 343 ? -17.239 9.964 22.185 1.00 84.75 343 THR A O 1
ATOM 2750 N N . LEU A 1 344 ? -15.667 8.812 21.052 1.00 77.50 344 LEU A N 1
ATOM 2751 C CA . LEU A 1 344 ? -15.194 9.905 20.197 1.00 77.50 344 LEU A CA 1
ATOM 2752 C C . LEU A 1 344 ? -15.837 9.926 18.807 1.00 77.50 344 LEU A C 1
ATOM 2754 O O . LEU A 1 344 ? -15.562 10.839 18.025 1.00 77.50 344 LEU A O 1
ATOM 2758 N N . LEU A 1 345 ? -16.669 8.934 18.481 1.00 72.31 345 LEU A N 1
ATOM 2759 C CA . LEU A 1 345 ? -17.492 8.959 17.279 1.00 72.31 345 LEU A CA 1
ATOM 2760 C C . LEU A 1 345 ? -18.336 10.242 17.276 1.00 72.31 345 LEU A C 1
ATOM 2762 O O . LEU A 1 345 ? -18.933 10.583 18.303 1.00 72.31 345 LEU A O 1
ATOM 2766 N N . PRO A 1 346 ? -18.395 10.966 16.147 1.00 60.06 346 PRO A N 1
ATOM 2767 C CA . PRO A 1 346 ? -19.203 12.168 16.024 1.00 60.06 346 PRO A CA 1
ATOM 2768 C C . PRO A 1 346 ? -20.682 11.771 15.985 1.00 60.06 346 PRO A C 1
ATOM 2770 O O . PRO A 1 346 ? -21.305 11.748 14.934 1.00 60.06 346 PRO A O 1
ATOM 2773 N N . HIS A 1 347 ? -21.255 11.442 17.143 1.00 53.50 347 HIS A N 1
ATOM 2774 C CA . HIS A 1 347 ? -22.631 10.955 17.244 1.00 53.50 347 HIS A CA 1
ATOM 2775 C C . HIS A 1 347 ? -23.679 12.037 16.961 1.00 53.50 347 HIS A C 1
ATOM 2777 O O . HIS A 1 347 ? -24.849 11.697 16.922 1.00 53.50 347 HIS A O 1
ATOM 2783 N N . ASN A 1 348 ? -23.308 13.318 16.791 1.00 40.56 348 ASN A N 1
ATOM 2784 C CA . ASN A 1 348 ? -24.277 14.421 16.654 1.00 40.56 348 ASN A CA 1
ATOM 2785 C C . ASN A 1 348 ? -23.761 15.744 16.036 1.00 40.56 348 ASN A C 1
ATOM 2787 O O . ASN A 1 348 ? -24.460 16.754 16.114 1.00 40.56 348 ASN A O 1
ATOM 2791 N N . SER A 1 349 ? -22.565 15.832 15.440 1.00 39.59 349 SER A N 1
ATOM 2792 C CA . SER A 1 349 ? -22.112 17.130 14.902 1.00 39.59 349 SER A CA 1
ATOM 2793 C C . SER A 1 349 ? -22.563 17.322 13.456 1.00 39.59 349 SER A C 1
ATOM 2795 O O . SER A 1 349 ? -21.806 17.050 12.526 1.00 39.59 349 SER A O 1
ATOM 2797 N N . VAL A 1 350 ? -23.780 17.835 13.282 1.00 39.22 350 VAL A N 1
ATOM 2798 C CA . VAL A 1 350 ? -24.294 18.280 11.980 1.00 39.22 350 VAL A CA 1
ATOM 2799 C C . VAL A 1 350 ? -23.418 19.394 11.370 1.00 39.22 350 VAL A C 1
ATOM 2801 O O . VAL A 1 350 ? -23.443 19.546 10.161 1.00 39.22 350 VAL A O 1
ATOM 2804 N N . ASP A 1 351 ? -22.572 20.117 12.133 1.00 45.06 351 ASP A N 1
ATOM 2805 C CA . ASP A 1 351 ? -22.089 21.420 11.627 1.00 45.06 351 ASP A CA 1
ATOM 2806 C C . ASP A 1 351 ? -20.749 22.007 12.145 1.00 45.06 351 ASP A C 1
ATOM 2808 O O . ASP A 1 351 ? -20.649 23.219 12.313 1.00 45.06 351 ASP A O 1
ATOM 2812 N N . SER A 1 352 ? -19.653 21.266 12.393 1.00 47.62 352 SER A N 1
ATOM 2813 C CA . SER A 1 352 ? -18.396 22.021 12.686 1.00 47.62 352 SER A CA 1
ATOM 2814 C C . SER A 1 352 ? -17.030 21.452 12.331 1.00 47.62 352 SER A C 1
ATOM 2816 O O . SER A 1 352 ? -16.086 22.243 12.251 1.00 47.62 352 SER A O 1
ATOM 2818 N N . GLN A 1 353 ? -16.865 20.159 12.046 1.00 55.38 353 GLN A N 1
ATOM 2819 C CA . GLN A 1 353 ? -15.562 19.648 11.609 1.00 55.38 353 GLN A CA 1
ATOM 2820 C C . GLN A 1 353 ? -15.695 18.709 10.406 1.00 55.38 353 GLN A C 1
ATOM 2822 O O . GLN A 1 353 ? -16.462 17.751 10.461 1.00 55.38 353 GLN A O 1
ATOM 2827 N N . PRO A 1 354 ? -14.944 18.948 9.310 1.00 61.28 354 PRO A N 1
ATOM 2828 C CA . PRO A 1 354 ? -14.852 18.002 8.205 1.00 61.28 354 PRO A CA 1
ATOM 2829 C C . PRO A 1 354 ? -14.458 16.618 8.730 1.00 61.28 354 PRO A C 1
ATOM 2831 O O . PRO A 1 354 ? -13.516 16.528 9.515 1.00 61.28 354 PRO A O 1
ATOM 2834 N N . ALA A 1 355 ? -15.088 15.543 8.245 1.00 67.00 355 ALA A N 1
ATOM 2835 C CA . ALA A 1 355 ? -14.765 14.163 8.642 1.00 67.00 355 ALA A CA 1
ATOM 2836 C C . ALA A 1 355 ? -13.258 13.829 8.532 1.00 67.00 355 ALA A C 1
ATOM 2838 O O . ALA A 1 355 ? -12.717 13.051 9.317 1.00 67.00 355 ALA A O 1
ATOM 2839 N N . SER A 1 356 ? -12.543 14.484 7.609 1.00 69.56 356 SER A N 1
ATOM 2840 C CA . SER A 1 356 ? -11.084 14.385 7.453 1.00 69.56 356 SER A CA 1
ATOM 2841 C C . SER A 1 356 ? -10.292 14.831 8.694 1.00 69.56 356 SER A C 1
ATOM 2843 O O . SER A 1 356 ? -9.170 14.368 8.896 1.00 69.56 356 SER A O 1
ATOM 2845 N N . LEU A 1 357 ? -10.859 15.712 9.525 1.00 78.38 357 LEU A N 1
ATOM 2846 C CA . LEU A 1 357 ? -10.275 16.239 10.764 1.00 78.38 357 LEU A CA 1
ATOM 2847 C C . LEU A 1 357 ? -10.782 15.522 12.021 1.00 78.38 357 LEU A C 1
ATOM 2849 O O . LEU A 1 357 ? -10.437 15.937 13.119 1.00 78.38 357 LEU A O 1
ATOM 2853 N N . ALA A 1 358 ? -11.566 14.448 11.895 1.00 82.81 358 ALA A N 1
ATOM 2854 C CA . ALA A 1 358 ? -11.978 13.673 13.060 1.00 82.81 358 ALA A CA 1
ATOM 2855 C C . ALA A 1 358 ? -10.743 13.129 13.802 1.00 82.81 358 ALA A C 1
ATOM 2857 O O . ALA A 1 358 ? -9.871 12.492 13.189 1.00 82.81 358 ALA A O 1
ATOM 2858 N N . ALA A 1 359 ? -10.687 13.359 15.119 1.00 84.31 359 ALA A N 1
ATOM 2859 C CA . ALA A 1 359 ? -9.596 12.885 15.975 1.00 84.31 359 ALA A CA 1
ATOM 2860 C C . ALA A 1 359 ? -9.474 11.360 15.903 1.00 84.31 359 ALA A C 1
ATOM 2862 O O . ALA A 1 359 ? -8.372 10.819 15.791 1.00 84.31 359 ALA A O 1
ATOM 2863 N N . TYR A 1 360 ? -10.627 10.688 15.873 1.00 86.94 360 TYR A N 1
ATOM 2864 C CA . TYR A 1 360 ? -10.746 9.251 15.715 1.00 86.94 360 TYR A CA 1
ATOM 2865 C C . TYR A 1 360 ? -11.432 8.917 14.382 1.00 86.94 360 TYR A C 1
ATOM 2867 O O . TYR A 1 360 ? -12.629 9.155 14.238 1.00 86.94 360 TYR A O 1
ATOM 2875 N N . PRO A 1 361 ? -10.716 8.381 13.377 1.00 86.12 361 PRO A N 1
ATOM 2876 C CA . PRO A 1 361 ? -11.350 8.016 12.118 1.00 86.12 361 PRO A CA 1
ATOM 2877 C C . PRO A 1 361 ? -12.223 6.773 12.273 1.00 86.12 361 PRO A C 1
ATOM 2879 O O . PRO A 1 361 ? -11.748 5.725 12.710 1.00 86.12 361 PRO A O 1
ATOM 2882 N N . GLU A 1 362 ? -13.459 6.855 11.797 1.00 85.81 362 GLU A N 1
ATOM 2883 C CA . GLU A 1 362 ? -14.438 5.765 11.821 1.00 85.81 362 GLU A CA 1
ATOM 2884 C C . GLU A 1 362 ? -13.897 4.450 11.230 1.00 85.81 362 GLU A C 1
ATOM 2886 O O . GLU A 1 362 ? -14.034 3.380 11.820 1.00 85.81 362 GLU A O 1
ATOM 2891 N N . ARG A 1 363 ? -13.170 4.527 10.105 1.00 87.00 363 ARG A N 1
ATOM 2892 C CA . ARG A 1 363 ? -12.569 3.349 9.451 1.00 87.00 363 ARG A CA 1
ATOM 2893 C C . ARG A 1 363 ? -11.623 2.557 10.359 1.00 87.00 363 ARG A C 1
ATOM 2895 O O . ARG A 1 363 ? -11.443 1.368 10.119 1.00 87.00 363 ARG A O 1
ATOM 2902 N N . ILE A 1 364 ? -11.016 3.183 11.369 1.00 90.88 364 ILE A N 1
ATOM 2903 C CA . ILE A 1 364 ? -10.153 2.484 12.332 1.00 90.88 364 ILE A CA 1
ATOM 2904 C C . ILE A 1 364 ? -10.994 1.640 13.285 1.00 90.88 364 ILE A C 1
ATOM 2906 O O . ILE A 1 364 ? -10.640 0.496 13.544 1.00 90.88 364 ILE A O 1
ATOM 2910 N N . ILE A 1 365 ? -12.147 2.151 13.721 1.00 91.38 365 ILE A N 1
ATOM 2911 C CA . ILE A 1 365 ? -13.105 1.405 14.547 1.00 91.38 365 ILE A CA 1
ATOM 2912 C C . ILE A 1 365 ? -13.613 0.190 13.769 1.00 91.38 365 ILE A C 1
ATOM 2914 O O . ILE A 1 365 ? -13.573 -0.925 14.278 1.00 91.38 365 ILE A O 1
ATOM 2918 N N . ILE A 1 366 ? -13.996 0.389 12.504 1.00 90.81 366 ILE A N 1
ATOM 2919 C CA . ILE A 1 366 ? -14.421 -0.687 11.596 1.00 90.81 366 ILE A CA 1
ATOM 2920 C C . ILE A 1 366 ? -13.334 -1.765 11.476 1.00 90.81 366 ILE A C 1
ATOM 2922 O O . ILE A 1 366 ? -13.620 -2.954 11.610 1.00 90.81 366 ILE A O 1
ATOM 2926 N N . GLN A 1 367 ? -12.071 -1.376 11.266 1.00 93.00 367 GLN A N 1
ATOM 2927 C CA . GLN A 1 367 ? -10.962 -2.332 11.184 1.00 93.00 367 GLN A CA 1
ATOM 2928 C C . GLN A 1 367 ? -10.748 -3.092 12.497 1.00 93.00 367 GLN A C 1
ATOM 2930 O O . GLN A 1 367 ? -10.557 -4.306 12.467 1.00 93.00 367 GLN A O 1
ATOM 2935 N N . SER A 1 368 ? -10.828 -2.410 13.639 1.00 94.81 368 SER A N 1
ATOM 2936 C CA . SER A 1 368 ? -10.704 -3.029 14.960 1.00 94.81 368 SER A CA 1
ATOM 2937 C C . SER A 1 368 ? -11.841 -4.017 15.241 1.00 94.81 368 SER A C 1
ATOM 2939 O O . SER A 1 368 ? -11.574 -5.148 15.643 1.00 94.81 368 SER A O 1
ATOM 2941 N N . LEU A 1 369 ? -13.092 -3.659 14.931 1.00 93.31 369 LEU A N 1
ATOM 2942 C CA . LEU A 1 369 ? -14.252 -4.557 15.025 1.00 93.31 369 LEU A CA 1
ATOM 2943 C C . LEU A 1 369 ? -14.123 -5.762 14.081 1.00 93.31 369 LEU A C 1
ATOM 2945 O O . LEU A 1 369 ? -14.475 -6.889 14.440 1.00 93.31 369 LEU A O 1
ATOM 2949 N N . ARG A 1 370 ? -13.571 -5.561 12.878 1.00 92.25 370 ARG A N 1
ATOM 2950 C CA . ARG A 1 370 ? -13.309 -6.659 11.943 1.00 92.25 370 ARG A CA 1
ATOM 2951 C C . ARG A 1 370 ? -12.264 -7.628 12.494 1.00 92.25 370 ARG A C 1
ATOM 2953 O O . ARG A 1 370 ? -12.488 -8.833 12.441 1.00 92.25 370 ARG A O 1
ATOM 2960 N N . ILE A 1 371 ? -11.168 -7.120 13.060 1.00 92.50 371 ILE A N 1
ATOM 2961 C CA . ILE A 1 371 ? -10.148 -7.947 13.726 1.00 92.50 371 ILE A CA 1
ATOM 2962 C C . ILE A 1 371 ? -10.763 -8.707 14.909 1.00 92.50 371 ILE A C 1
ATOM 2964 O O . ILE A 1 371 ? -10.534 -9.908 15.041 1.00 92.50 371 ILE A O 1
ATOM 2968 N N . MET A 1 372 ? -11.595 -8.049 15.724 1.00 90.88 372 MET A N 1
ATOM 2969 C CA . MET A 1 372 ? -12.332 -8.721 16.799 1.00 90.88 372 MET A CA 1
ATOM 2970 C C . MET A 1 372 ? -13.219 -9.847 16.268 1.00 90.88 372 MET A C 1
ATOM 2972 O O . MET A 1 372 ? -13.227 -10.927 16.842 1.00 90.88 372 MET A O 1
ATOM 2976 N N . THR A 1 373 ? -13.924 -9.640 15.154 1.00 88.94 373 THR A N 1
ATOM 2977 C CA . THR A 1 373 ? -14.764 -10.681 14.539 1.00 88.94 373 THR A CA 1
ATOM 2978 C C . THR A 1 373 ? -13.934 -11.895 14.109 1.00 88.94 373 THR A C 1
ATOM 2980 O O . THR A 1 373 ? -14.326 -13.032 14.374 1.00 88.94 373 THR A O 1
ATOM 2983 N N . LEU A 1 374 ? -12.774 -11.673 13.480 1.00 88.38 374 LEU A N 1
ATOM 2984 C CA . LEU A 1 374 ? -11.855 -12.753 13.092 1.00 88.38 374 LEU A CA 1
ATOM 2985 C C . LEU A 1 374 ? -11.348 -13.530 14.305 1.00 88.38 374 LEU A C 1
ATOM 2987 O O . LEU A 1 374 ? -11.247 -14.752 14.264 1.00 88.38 374 LEU A O 1
ATOM 2991 N N . TRP A 1 375 ? -11.088 -12.831 15.406 1.00 84.38 375 TRP A N 1
ATOM 2992 C CA . TRP A 1 375 ? -10.768 -13.471 16.671 1.00 84.38 375 TRP A CA 1
ATOM 2993 C C . TRP A 1 375 ? -11.940 -14.297 17.221 1.00 84.38 375 TRP A C 1
ATOM 2995 O O . TRP A 1 375 ? -11.751 -15.482 17.480 1.00 84.38 375 TRP A O 1
ATOM 3005 N N . MET A 1 376 ? -13.144 -13.729 17.348 1.00 80.44 376 MET A N 1
ATOM 3006 C CA . MET A 1 376 ? -14.299 -14.431 17.937 1.00 80.44 376 MET A CA 1
ATOM 3007 C C . MET A 1 376 ? -14.722 -15.667 17.139 1.00 80.44 376 MET A C 1
ATOM 3009 O O . MET A 1 376 ? -15.213 -16.638 17.704 1.00 80.44 376 MET A O 1
ATOM 3013 N N . THR A 1 377 ? -14.543 -15.638 15.820 1.00 79.62 377 THR A N 1
ATOM 3014 C CA . THR A 1 377 ? -14.907 -16.756 14.937 1.00 79.62 377 THR A CA 1
ATOM 3015 C C . THR A 1 377 ? -13.816 -17.824 14.837 1.00 79.62 377 THR A C 1
ATOM 3017 O O . THR A 1 377 ? -14.081 -18.926 14.343 1.00 79.62 377 THR A O 1
ATOM 3020 N N . ASN A 1 378 ? -12.605 -17.554 15.339 1.00 78.31 378 ASN A N 1
ATOM 3021 C CA . ASN A 1 378 ? -11.517 -18.519 15.321 1.00 78.31 378 ASN A CA 1
ATOM 3022 C C . ASN A 1 378 ? -11.671 -19.566 16.437 1.00 78.31 378 ASN A C 1
ATOM 3024 O O . ASN A 1 378 ? -11.191 -19.396 17.561 1.00 78.31 378 ASN A O 1
ATOM 3028 N N . ARG A 1 379 ? -12.270 -20.704 16.068 1.00 64.81 379 ARG A N 1
ATOM 3029 C CA . ARG A 1 379 ? -12.519 -21.867 16.939 1.00 64.81 379 ARG A CA 1
ATOM 3030 C C . ARG A 1 379 ? -11.259 -22.485 17.560 1.00 64.81 379 ARG A C 1
ATOM 3032 O O . ARG A 1 379 ? -11.381 -23.237 18.519 1.00 64.81 379 ARG A O 1
ATOM 3039 N N . GLN A 1 380 ? -10.072 -22.221 17.007 1.00 61.78 380 GLN A N 1
ATOM 3040 C CA . GLN A 1 380 ? -8.803 -22.757 17.517 1.00 61.78 380 GLN A CA 1
ATOM 3041 C C . GLN A 1 380 ? -8.175 -21.873 18.603 1.00 61.78 380 GLN A C 1
ATOM 3043 O O . GLN A 1 380 ? -7.312 -22.337 19.347 1.00 61.78 380 GLN A O 1
ATOM 3048 N N . SER A 1 381 ? -8.605 -20.611 18.729 1.00 57.59 381 SER A N 1
ATOM 3049 C CA . SER A 1 381 ? -8.070 -19.712 19.747 1.00 57.59 381 SER A CA 1
ATOM 3050 C C . SER A 1 381 ? -8.699 -20.023 21.111 1.00 57.59 381 SER A C 1
ATOM 3052 O O . SER A 1 381 ? -9.849 -19.706 21.376 1.00 57.59 381 SER A O 1
ATOM 3054 N N . SER A 1 382 ? -7.939 -20.658 22.006 1.00 50.69 382 SER A N 1
ATOM 3055 C CA . SER A 1 382 ? -8.384 -21.003 23.369 1.00 50.69 382 SER A CA 1
ATOM 3056 C C . SER A 1 382 ? -8.381 -19.821 24.351 1.00 50.69 382 SER A C 1
ATOM 3058 O O . SER A 1 382 ? -8.689 -19.993 25.528 1.00 50.69 382 SER A O 1
ATOM 3060 N N . SER A 1 383 ? -8.044 -18.609 23.893 1.00 53.53 383 SER A N 1
ATOM 3061 C CA . SER A 1 383 ? -8.109 -17.384 24.703 1.00 53.53 383 SER A CA 1
ATOM 3062 C C . SER A 1 383 ? -9.405 -16.633 24.420 1.00 53.53 383 SER A C 1
ATOM 3064 O O . SER A 1 383 ? -9.462 -15.665 23.650 1.00 53.53 383 SER A O 1
ATOM 3066 N N . ASN A 1 384 ? -10.433 -17.158 25.072 1.00 65.62 384 ASN A N 1
ATOM 3067 C CA . ASN A 1 384 ? -11.750 -16.584 25.258 1.00 65.62 384 ASN A CA 1
ATOM 3068 C C . ASN A 1 384 ? -11.626 -15.352 26.173 1.00 65.62 384 ASN A C 1
ATOM 3070 O O . ASN A 1 384 ? -10.948 -15.422 27.199 1.00 65.62 384 ASN A O 1
ATOM 3074 N N . LEU A 1 385 ? -12.220 -14.217 25.782 1.00 73.56 385 LEU A N 1
ATOM 3075 C CA . LEU A 1 385 ? -12.500 -13.107 26.703 1.00 73.56 385 LEU A CA 1
ATOM 3076 C C . LEU A 1 385 ? -13.027 -13.654 28.037 1.00 73.56 385 LEU A C 1
ATOM 3078 O O . LEU A 1 385 ? -13.747 -14.655 28.059 1.00 73.56 385 LEU A O 1
ATOM 3082 N N . SER A 1 386 ? -12.725 -12.987 29.152 1.00 84.25 386 SER A N 1
ATOM 3083 C CA . SER A 1 386 ? -13.442 -13.329 30.379 1.00 84.25 386 SER A CA 1
ATOM 3084 C C . SER A 1 386 ? -14.942 -13.032 30.199 1.00 84.25 386 SER A C 1
ATOM 3086 O O . SER A 1 386 ? -15.299 -12.106 29.464 1.00 84.25 386 SER A O 1
ATOM 3088 N N . PRO A 1 387 ? -15.833 -13.753 30.901 1.00 84.75 387 PRO A N 1
ATOM 3089 C CA . PRO A 1 387 ? -17.259 -13.431 30.949 1.00 84.75 387 PRO A CA 1
ATOM 3090 C C . PRO A 1 387 ? -17.529 -11.941 31.215 1.00 84.75 387 PRO A C 1
ATOM 3092 O O . PRO A 1 387 ? -18.325 -11.320 30.514 1.00 84.75 387 PRO A O 1
ATOM 3095 N N . SER A 1 388 ? -16.789 -11.328 32.147 1.00 87.38 388 SER A N 1
ATOM 3096 C CA . SER A 1 388 ? -16.903 -9.896 32.454 1.00 87.38 388 SER A CA 1
ATOM 3097 C C . SER A 1 388 ? -16.514 -9.001 31.277 1.00 87.38 388 SER A C 1
ATOM 3099 O O . SER A 1 388 ? -17.267 -8.098 30.927 1.00 87.38 388 SER A O 1
ATOM 3101 N N . GLN A 1 389 ? -15.391 -9.286 30.611 1.00 85.94 389 GLN A N 1
ATOM 3102 C CA . GLN A 1 389 ? -14.982 -8.539 29.425 1.00 85.94 389 GLN A CA 1
ATOM 3103 C C . GLN A 1 389 ? -16.004 -8.724 28.296 1.00 85.94 389 GLN A C 1
ATOM 3105 O O . GLN A 1 389 ? -16.373 -7.768 27.632 1.00 85.94 389 GLN A O 1
ATOM 3110 N N . SER A 1 390 ? -16.539 -9.928 28.086 1.00 86.94 390 SER A N 1
ATOM 3111 C CA . SER A 1 390 ? -17.568 -10.140 27.059 1.00 86.94 390 SER A CA 1
ATOM 3112 C C . SER A 1 390 ? -18.816 -9.270 27.295 1.00 86.94 390 SER A C 1
ATOM 3114 O O . SER A 1 390 ? -19.331 -8.662 26.353 1.00 86.94 390 SER A O 1
ATOM 3116 N N . ALA A 1 391 ? -19.235 -9.127 28.557 1.00 90.19 391 ALA A N 1
ATOM 3117 C CA . ALA A 1 391 ? -20.361 -8.292 28.955 1.00 90.19 391 ALA A CA 1
ATOM 3118 C C . ALA A 1 391 ? -20.077 -6.789 28.768 1.00 90.19 391 ALA A C 1
ATOM 3120 O O . ALA A 1 391 ? -20.920 -6.072 28.229 1.00 90.19 391 ALA A O 1
ATOM 3121 N N . GLU A 1 392 ? -18.884 -6.312 29.138 1.00 90.06 392 GLU A N 1
ATOM 3122 C CA . GLU A 1 392 ? -18.461 -4.915 28.930 1.00 90.06 392 GLU A CA 1
ATOM 3123 C C . GLU A 1 392 ? -18.427 -4.533 27.441 1.00 90.06 392 GLU A C 1
ATOM 3125 O O . GLU A 1 392 ? -18.870 -3.442 27.054 1.00 90.06 392 GLU A O 1
ATOM 3130 N N . LEU A 1 393 ? -17.960 -5.447 26.579 1.00 88.62 393 LEU A N 1
ATOM 3131 C CA . LEU A 1 393 ? -17.941 -5.222 25.132 1.00 88.62 393 LEU A CA 1
ATOM 3132 C C . LEU A 1 393 ? -19.354 -5.121 24.580 1.00 88.62 393 LEU A C 1
ATOM 3134 O O . LEU A 1 393 ? -19.657 -4.215 23.805 1.00 88.62 393 LEU A O 1
ATOM 3138 N N . ALA A 1 394 ? -20.214 -6.058 24.979 1.00 90.75 394 ALA A N 1
ATOM 3139 C CA . ALA A 1 394 ? -21.602 -6.090 24.553 1.00 90.75 394 ALA A CA 1
ATOM 3140 C C . ALA A 1 394 ? -22.335 -4.823 24.976 1.00 90.75 394 ALA A C 1
ATOM 3142 O O . ALA A 1 394 ? -23.040 -4.234 24.162 1.00 90.75 394 ALA A O 1
ATOM 3143 N N . MET A 1 395 ? -22.100 -4.359 26.204 1.00 90.81 395 MET A N 1
ATOM 3144 C CA . MET A 1 395 ? -22.650 -3.105 26.702 1.00 90.81 395 MET A CA 1
ATOM 3145 C C . MET A 1 395 ? -22.207 -1.920 25.837 1.00 90.81 395 MET A C 1
ATOM 3147 O O . MET A 1 395 ? -23.040 -1.140 25.377 1.00 90.81 395 MET A O 1
ATOM 3151 N N . THR A 1 396 ? -20.908 -1.824 25.537 1.00 90.62 396 THR A N 1
ATOM 3152 C CA . THR A 1 396 ? -20.357 -0.778 24.659 1.00 90.62 396 THR A CA 1
ATOM 3153 C C . THR A 1 396 ? -20.991 -0.819 23.268 1.00 90.62 396 THR A C 1
ATOM 3155 O O . THR A 1 396 ? -21.404 0.215 22.738 1.00 90.62 396 THR A O 1
ATOM 3158 N N . ILE A 1 397 ? -21.111 -2.011 22.682 1.00 90.81 397 ILE A N 1
ATOM 3159 C CA . ILE A 1 397 ? -21.713 -2.210 21.363 1.00 90.81 397 ILE A CA 1
ATOM 3160 C C . ILE A 1 397 ? -23.189 -1.791 21.367 1.00 90.81 397 ILE A C 1
ATOM 3162 O O . ILE A 1 397 ? -23.578 -0.947 20.559 1.00 90.81 397 ILE A O 1
ATOM 3166 N N . LEU A 1 398 ? -23.990 -2.330 22.287 1.00 90.00 398 LEU A N 1
ATOM 3167 C CA . LEU A 1 398 ? -25.434 -2.097 22.368 1.00 90.00 398 LEU A CA 1
ATOM 3168 C C . LEU A 1 398 ? -25.763 -0.629 22.658 1.00 90.00 398 LEU A C 1
ATOM 3170 O O . LEU A 1 398 ? -26.636 -0.050 22.017 1.00 90.00 398 LEU A O 1
ATOM 3174 N N . GLN A 1 399 ? -25.044 0.003 23.587 1.00 87.44 399 GLN A N 1
ATOM 3175 C CA . GLN A 1 399 ? -25.354 1.368 24.012 1.00 87.44 399 GLN A CA 1
ATOM 3176 C C . GLN A 1 399 ? -24.776 2.456 23.100 1.00 87.44 399 GLN A C 1
ATOM 3178 O O . GLN A 1 399 ? -25.260 3.592 23.151 1.00 87.44 399 GLN A O 1
ATOM 3183 N N . ARG A 1 400 ? -23.725 2.173 22.315 1.00 86.31 400 ARG A N 1
ATOM 3184 C CA . ARG A 1 400 ? -23.000 3.217 21.560 1.00 86.31 400 ARG A CA 1
ATOM 3185 C C . ARG A 1 400 ? -22.849 2.942 20.073 1.00 86.31 400 ARG A C 1
ATOM 3187 O O . ARG A 1 400 ? -22.938 3.886 19.301 1.00 86.31 400 ARG A O 1
ATOM 3194 N N . LEU A 1 401 ? -22.598 1.699 19.668 1.00 88.12 401 LEU A N 1
ATOM 3195 C CA . LEU A 1 401 ? -22.206 1.392 18.286 1.00 88.12 401 LEU A CA 1
ATOM 3196 C C . LEU A 1 401 ? -23.355 0.850 17.430 1.00 88.12 401 LEU A C 1
ATOM 3198 O O . LEU A 1 401 ? -23.327 0.999 16.215 1.00 88.12 401 LEU A O 1
ATOM 3202 N N . LEU A 1 402 ? -24.371 0.249 18.055 1.00 87.50 402 LEU A N 1
ATOM 3203 C CA . LEU A 1 402 ? -25.561 -0.259 17.367 1.00 87.50 402 LEU A CA 1
ATOM 3204 C C . LEU A 1 402 ? -26.667 0.781 17.161 1.00 87.50 402 LEU A C 1
ATOM 3206 O O . LEU A 1 402 ? -27.670 0.491 16.512 1.00 87.50 402 LEU A O 1
ATOM 3210 N N . LYS A 1 403 ? -26.505 1.987 17.713 1.00 82.19 403 LYS A N 1
ATOM 3211 C CA . LYS A 1 403 ? -27.505 3.049 17.604 1.00 82.19 403 LYS A CA 1
ATOM 3212 C C . LYS A 1 403 ? -27.698 3.465 16.148 1.00 82.19 403 LYS A C 1
ATOM 3214 O O . LYS A 1 403 ? -26.723 3.777 15.462 1.00 82.19 403 LYS A O 1
ATOM 3219 N N . LEU A 1 404 ? -28.961 3.512 15.715 1.00 78.00 404 LEU A N 1
ATOM 3220 C CA . LEU A 1 404 ? -29.311 4.075 14.417 1.00 78.00 404 LEU A CA 1
ATOM 3221 C C . LEU A 1 404 ? -28.915 5.551 14.391 1.00 78.00 404 LEU A C 1
ATOM 3223 O O . LEU A 1 404 ? -29.187 6.293 15.338 1.00 78.00 404 LEU A O 1
ATOM 3227 N N . GLN A 1 405 ? -28.257 5.964 13.316 1.00 74.19 405 GLN A N 1
ATOM 3228 C CA . GLN A 1 405 ? -27.812 7.340 13.175 1.00 74.19 405 GLN A CA 1
ATOM 3229 C C . GLN A 1 405 ? -28.960 8.213 12.642 1.00 74.19 405 GLN A C 1
ATOM 3231 O O . GLN A 1 405 ? -29.775 7.731 11.851 1.00 74.19 405 GLN A O 1
ATOM 3236 N N . PRO A 1 406 ? -29.027 9.508 13.007 1.00 77.12 406 PRO A N 1
ATOM 3237 C CA . PRO A 1 406 ? -30.084 10.403 12.529 1.00 77.12 406 PRO A CA 1
ATOM 3238 C C . PRO A 1 406 ? -30.174 10.493 11.000 1.00 77.12 406 PRO A C 1
ATOM 3240 O O . PRO A 1 406 ? -31.269 10.547 10.452 1.00 77.12 406 PRO A O 1
ATOM 3243 N N . HIS A 1 407 ? -29.035 10.452 10.302 1.00 75.31 407 HIS A N 1
ATOM 3244 C CA . HIS A 1 407 ? -29.011 10.462 8.837 1.00 75.31 407 HIS A CA 1
ATOM 3245 C C . HIS A 1 407 ? -29.573 9.167 8.231 1.00 75.31 407 HIS A C 1
ATOM 3247 O O . HIS A 1 407 ? -30.173 9.216 7.168 1.00 75.31 407 HIS A O 1
ATOM 3253 N N . SER A 1 408 ? -29.418 8.020 8.904 1.00 77.88 408 SER A N 1
ATOM 3254 C CA . SER A 1 408 ? -30.015 6.750 8.475 1.00 77.88 408 SER A CA 1
ATOM 3255 C C . SER A 1 408 ? -31.535 6.791 8.626 1.00 77.88 408 SER A C 1
ATOM 3257 O O . SER A 1 408 ? -32.245 6.355 7.730 1.00 77.88 408 SER A O 1
ATOM 3259 N N . LEU A 1 409 ? -32.039 7.388 9.716 1.00 82.62 409 LEU A N 1
ATOM 3260 C CA . LEU A 1 409 ? -33.475 7.648 9.885 1.00 82.62 409 LEU A CA 1
ATOM 3261 C C . LEU A 1 409 ? -34.005 8.592 8.803 1.00 82.62 409 LEU A C 1
ATOM 3263 O O . LEU A 1 409 ? -35.097 8.385 8.288 1.00 82.62 409 LEU A O 1
ATOM 3267 N N . GLN A 1 410 ? -33.240 9.631 8.462 1.00 84.00 410 GLN A N 1
ATOM 3268 C CA . GLN A 1 410 ? -33.604 10.551 7.391 1.00 84.00 410 GLN A CA 1
ATOM 3269 C C . GLN A 1 410 ? -33.633 9.843 6.032 1.00 84.00 410 GLN A C 1
ATOM 3271 O O . GLN A 1 410 ? -34.622 9.973 5.324 1.00 84.00 410 GLN A O 1
ATOM 3276 N N . PHE A 1 411 ? -32.605 9.059 5.703 1.00 81.88 411 PHE A N 1
ATOM 3277 C CA . PHE A 1 411 ? -32.557 8.294 4.459 1.00 81.88 411 PHE A CA 1
ATOM 3278 C C . PHE A 1 411 ? -33.717 7.299 4.366 1.00 81.88 411 PHE A C 1
ATOM 3280 O O . PHE A 1 411 ? -34.395 7.255 3.348 1.00 81.88 411 PHE A O 1
ATOM 3287 N N . TRP A 1 412 ? -34.025 6.592 5.455 1.00 86.44 412 TRP A N 1
ATOM 3288 C CA . TRP A 1 412 ? -35.186 5.706 5.519 1.00 86.44 412 TRP A CA 1
ATOM 3289 C C . TRP A 1 412 ? -36.519 6.446 5.317 1.00 86.44 412 TRP A C 1
ATOM 3291 O O . TRP A 1 412 ? -37.403 5.943 4.630 1.00 86.44 412 TRP A O 1
ATOM 3301 N N . ASN A 1 413 ? -36.662 7.653 5.875 1.00 89.25 413 ASN A N 1
ATOM 3302 C CA . ASN A 1 413 ? -37.849 8.489 5.668 1.00 89.25 413 ASN A CA 1
ATOM 3303 C C . ASN A 1 413 ? -37.953 9.044 4.235 1.00 89.25 413 ASN A C 1
ATOM 3305 O O . ASN A 1 413 ? -39.061 9.313 3.773 1.00 89.25 413 ASN A O 1
ATOM 3309 N N . GLU A 1 414 ? -36.823 9.274 3.561 1.00 93.38 414 GLU A N 1
ATOM 3310 C CA . GLU A 1 414 ? -36.763 9.811 2.196 1.00 93.38 414 GLU A CA 1
ATOM 3311 C C . GLU A 1 414 ? -36.978 8.724 1.133 1.00 93.38 414 GLU A C 1
ATOM 3313 O O . GLU A 1 414 ? -37.721 8.947 0.178 1.00 93.38 414 GLU A O 1
ATOM 3318 N N . ASP A 1 415 ? -36.356 7.556 1.303 1.00 90.12 415 ASP A N 1
ATOM 3319 C CA . ASP A 1 415 ? -36.422 6.421 0.382 1.00 90.12 415 ASP A CA 1
ATOM 3320 C C . ASP A 1 415 ? -36.256 5.094 1.146 1.00 90.12 415 ASP A C 1
ATOM 3322 O O . ASP A 1 415 ? -35.161 4.541 1.285 1.00 90.12 415 ASP A O 1
ATOM 3326 N N . SER A 1 416 ? -37.370 4.577 1.671 1.00 88.88 416 SER A N 1
ATOM 3327 C CA . SER A 1 416 ? -37.368 3.358 2.486 1.00 88.88 416 SER A CA 1
ATOM 3328 C C . SER A 1 416 ? -36.947 2.111 1.703 1.00 88.88 416 SER A C 1
ATOM 3330 O O . SER A 1 416 ? -36.349 1.211 2.280 1.00 88.88 416 SER A O 1
ATOM 3332 N N . GLU A 1 417 ? -37.239 2.042 0.399 1.00 86.75 417 GLU A N 1
ATOM 3333 C CA . GLU A 1 417 ? -36.870 0.893 -0.438 1.00 86.75 417 GLU A CA 1
ATOM 3334 C C . GLU A 1 417 ? -35.362 0.882 -0.714 1.00 86.75 417 GLU A C 1
ATOM 3336 O O . GLU A 1 417 ? -34.723 -0.166 -0.620 1.00 86.75 417 GLU A O 1
ATOM 3341 N N . ALA A 1 418 ? -34.761 2.039 -1.012 1.00 84.00 418 ALA A N 1
ATOM 3342 C CA . ALA A 1 418 ? -33.310 2.136 -1.143 1.00 84.00 418 ALA A CA 1
ATOM 3343 C C . ALA A 1 418 ? -32.595 1.847 0.185 1.00 84.00 418 ALA A C 1
ATOM 3345 O O . ALA A 1 418 ? -31.568 1.167 0.176 1.00 84.00 418 ALA A O 1
ATOM 3346 N N . TYR A 1 419 ? -33.155 2.304 1.310 1.00 82.69 419 TYR A N 1
ATOM 3347 C CA . TYR A 1 419 ? -32.643 1.978 2.640 1.00 82.69 419 TYR A CA 1
ATOM 3348 C C . TYR A 1 419 ? -32.667 0.471 2.912 1.00 82.69 419 TYR A C 1
ATOM 3350 O O . TYR A 1 419 ? -31.636 -0.089 3.279 1.00 82.69 419 TYR A O 1
ATOM 3358 N N . ASP A 1 420 ? -33.802 -0.195 2.685 1.00 82.25 420 ASP A N 1
ATOM 3359 C CA . ASP A 1 420 ? -33.939 -1.640 2.904 1.00 82.25 420 ASP A CA 1
ATOM 3360 C C . ASP A 1 420 ? -32.974 -2.430 2.001 1.00 82.25 420 ASP A C 1
ATOM 3362 O O . ASP A 1 420 ? -32.285 -3.339 2.464 1.00 82.25 420 ASP A O 1
ATOM 3366 N N . ASN A 1 421 ? -32.832 -2.028 0.732 1.00 81.06 421 ASN A N 1
ATOM 3367 C CA . ASN A 1 421 ? -31.862 -2.627 -0.188 1.00 81.06 421 ASN A CA 1
ATOM 3368 C C . ASN A 1 421 ? -30.407 -2.444 0.287 1.00 81.06 421 ASN A C 1
ATOM 3370 O O . ASN A 1 421 ? -29.589 -3.356 0.138 1.00 81.06 421 ASN A O 1
ATOM 3374 N N . GLU A 1 422 ? -30.057 -1.276 0.840 1.00 75.75 422 GLU A N 1
ATOM 3375 C CA . GLU A 1 422 ? -28.721 -1.020 1.388 1.00 75.75 422 GLU A CA 1
ATOM 3376 C C . GLU A 1 422 ? -28.478 -1.810 2.682 1.00 75.75 422 GLU A C 1
ATOM 3378 O O . GLU A 1 422 ? -27.398 -2.382 2.842 1.00 75.75 422 GLU A O 1
ATOM 3383 N N . GLU A 1 423 ? -29.474 -1.916 3.566 1.00 73.06 423 GLU A N 1
ATOM 3384 C CA . GLU A 1 423 ? -29.430 -2.757 4.767 1.00 73.06 423 GLU A CA 1
ATOM 3385 C C . GLU A 1 423 ? -29.217 -4.231 4.406 1.00 73.06 423 GLU A C 1
ATOM 3387 O O . GLU A 1 423 ? -28.278 -4.850 4.915 1.00 73.06 423 GLU A O 1
ATOM 3392 N N . ASP A 1 424 ? -29.993 -4.774 3.468 1.00 67.62 424 ASP A N 1
ATOM 3393 C CA . ASP A 1 424 ? -29.858 -6.158 3.006 1.00 67.62 424 ASP A CA 1
ATOM 3394 C C . ASP A 1 424 ? -28.482 -6.407 2.366 1.00 67.62 424 ASP A C 1
ATOM 3396 O O . ASP A 1 424 ? -27.794 -7.383 2.687 1.00 67.62 424 ASP A O 1
ATOM 3400 N N . CYS A 1 425 ? -27.996 -5.471 1.543 1.00 61.50 425 CYS A N 1
ATOM 3401 C CA . CYS A 1 425 ? -26.647 -5.539 0.981 1.00 61.50 425 CYS A CA 1
ATOM 3402 C C . CYS A 1 425 ? -25.551 -5.408 2.055 1.00 61.50 425 CYS A C 1
ATOM 3404 O O . CYS A 1 425 ? -24.477 -6.000 1.915 1.00 61.50 425 CYS A O 1
ATOM 3406 N N . SER A 1 426 ? -25.780 -4.645 3.129 1.00 56.41 426 SER A N 1
ATOM 3407 C CA . SER A 1 426 ? -24.834 -4.469 4.240 1.00 56.41 426 SER A CA 1
ATOM 3408 C C . SER A 1 426 ? -24.715 -5.724 5.115 1.00 56.41 426 SER A C 1
ATOM 3410 O O . SER A 1 426 ? -23.634 -6.012 5.641 1.00 56.41 426 SER A O 1
ATOM 3412 N N . LEU A 1 427 ? -25.780 -6.532 5.204 1.00 51.06 427 LEU A N 1
ATOM 3413 C CA . LEU A 1 427 ? -25.767 -7.836 5.871 1.00 51.06 427 LEU A CA 1
ATOM 3414 C C . LEU A 1 427 ? -24.858 -8.840 5.144 1.00 51.06 427 LEU A C 1
ATOM 3416 O O . LEU A 1 427 ? -24.193 -9.650 5.808 1.00 51.06 427 LEU A O 1
ATOM 3420 N N . GLU A 1 428 ? -24.778 -8.745 3.812 1.00 47.00 428 GLU A N 1
ATOM 3421 C CA . GLU A 1 428 ? -23.847 -9.501 2.965 1.00 47.00 428 GLU A CA 1
ATOM 3422 C C . GLU A 1 428 ? -22.435 -8.876 2.950 1.00 47.00 428 GLU A C 1
ATOM 3424 O O . GLU A 1 428 ? -21.431 -9.584 3.062 1.00 47.00 428 GLU A O 1
ATOM 3429 N N . ASN A 1 429 ? -22.339 -7.540 2.916 1.00 51.94 429 ASN A N 1
ATOM 3430 C CA . ASN A 1 429 ? -21.099 -6.755 2.932 1.00 51.94 429 ASN A CA 1
ATOM 3431 C C . ASN A 1 429 ? -20.855 -6.069 4.287 1.00 51.94 429 ASN A C 1
ATOM 3433 O O . ASN A 1 429 ? -20.683 -4.849 4.366 1.00 51.94 429 ASN A O 1
ATOM 3437 N N . ARG A 1 430 ? -20.736 -6.864 5.361 1.00 58.66 430 ARG A N 1
ATOM 3438 C CA . ARG A 1 430 ? -20.561 -6.412 6.766 1.00 58.66 430 ARG A CA 1
ATOM 3439 C C . ARG A 1 430 ? -19.306 -5.571 7.062 1.00 58.66 430 ARG A C 1
ATOM 3441 O O . ARG A 1 430 ? -18.921 -5.439 8.218 1.00 58.66 430 ARG A O 1
ATOM 3448 N N . SER A 1 431 ? -18.580 -5.085 6.059 1.00 63.25 431 SER A N 1
ATOM 3449 C CA . SER A 1 431 ? -17.220 -4.548 6.183 1.00 63.25 431 SER A CA 1
ATOM 3450 C C . SER A 1 431 ? -17.094 -3.029 6.077 1.00 63.25 431 SER A C 1
ATOM 3452 O O . SER A 1 431 ? -15.969 -2.530 6.158 1.00 63.25 431 SER A O 1
ATOM 3454 N N . PHE A 1 432 ? -18.184 -2.288 5.854 1.00 70.69 432 PHE A N 1
ATOM 3455 C CA . PHE A 1 432 ? -18.080 -0.873 5.470 1.00 70.69 432 PHE A CA 1
ATOM 3456 C C . PHE A 1 432 ? -18.717 0.140 6.417 1.00 70.69 432 PHE A C 1
ATOM 3458 O O . PHE A 1 432 ? -18.363 1.312 6.288 1.00 70.69 432 PHE A O 1
ATOM 3465 N N . ASP A 1 433 ? -19.530 -0.304 7.370 1.00 79.94 433 ASP A N 1
ATOM 3466 C CA . ASP A 1 433 ? -20.231 0.532 8.348 1.00 79.94 433 ASP A CA 1
ATOM 3467 C C . ASP A 1 433 ? -19.991 0.018 9.784 1.00 79.94 433 ASP A C 1
ATOM 3469 O O . ASP A 1 433 ? -19.829 -1.189 10.012 1.00 79.94 433 ASP A O 1
ATOM 3473 N N . VAL A 1 434 ? -19.939 0.943 10.750 1.00 86.38 434 VAL A N 1
ATOM 3474 C CA . VAL A 1 434 ? -19.698 0.642 12.170 1.00 86.38 434 VAL A CA 1
ATOM 3475 C C . VAL A 1 434 ? -20.813 -0.218 12.745 1.00 86.38 434 VAL A C 1
ATOM 3477 O O . VAL A 1 434 ? -20.501 -1.224 13.382 1.00 86.38 434 VAL A O 1
ATOM 3480 N N . ARG A 1 435 ? -22.085 0.123 12.503 1.00 86.62 435 ARG A N 1
ATOM 3481 C CA . ARG A 1 435 ? -23.232 -0.597 13.081 1.00 86.62 435 ARG A CA 1
ATOM 3482 C C . ARG A 1 435 ? -23.234 -2.053 12.619 1.00 86.62 435 ARG A C 1
ATOM 3484 O O . ARG A 1 435 ? -23.302 -2.964 13.443 1.00 86.62 435 ARG A O 1
ATOM 3491 N N . SER A 1 436 ? -23.036 -2.275 11.323 1.00 84.75 436 SER A N 1
ATOM 3492 C CA . SER A 1 436 ? -22.954 -3.605 10.705 1.00 84.75 436 SER A CA 1
ATOM 3493 C C . SER A 1 436 ? -21.781 -4.434 11.251 1.00 84.75 436 SER A C 1
ATOM 3495 O O . SER A 1 436 ? -21.933 -5.605 11.614 1.00 84.75 436 SER A O 1
ATOM 3497 N N . CYS A 1 437 ? -20.599 -3.820 11.378 1.00 88.31 437 CYS A N 1
ATOM 3498 C CA . CYS A 1 437 ? -19.431 -4.458 11.990 1.00 88.31 437 CYS A CA 1
ATOM 3499 C C . CYS A 1 437 ? -19.672 -4.810 13.465 1.00 88.31 437 CYS A C 1
ATOM 3501 O O . CYS A 1 437 ? -19.334 -5.909 13.908 1.00 88.31 437 CYS A O 1
ATOM 3503 N N . SER A 1 438 ? -20.280 -3.902 14.227 1.00 91.00 438 SER A N 1
ATOM 3504 C CA . SER A 1 438 ? -20.607 -4.103 15.637 1.00 91.00 438 SER A CA 1
ATOM 3505 C C . SER A 1 438 ? -21.646 -5.201 15.844 1.00 91.00 438 SER A C 1
ATOM 3507 O O . SER A 1 438 ? -21.465 -6.032 16.733 1.00 91.00 438 SER A O 1
ATOM 3509 N N . ALA A 1 439 ? -22.672 -5.279 14.993 1.00 89.19 439 ALA A N 1
ATOM 3510 C CA . ALA A 1 439 ? -23.640 -6.375 14.994 1.00 89.19 439 ALA A CA 1
ATOM 3511 C C . ALA A 1 439 ? -22.959 -7.733 14.759 1.00 89.19 439 ALA A C 1
ATOM 3513 O O . ALA A 1 439 ? -23.268 -8.721 15.431 1.00 89.19 439 ALA A O 1
ATOM 3514 N N . SER A 1 440 ? -21.978 -7.784 13.851 1.00 88.81 440 SER A N 1
ATOM 3515 C CA . SER A 1 440 ? -21.206 -9.002 13.595 1.00 88.81 440 SER A CA 1
ATOM 3516 C C . SER A 1 440 ? -20.374 -9.431 14.809 1.00 88.81 440 SER A C 1
ATOM 3518 O O . SER A 1 440 ? -20.318 -10.624 15.114 1.00 88.81 440 SER A O 1
ATOM 3520 N N . VAL A 1 441 ? -19.761 -8.482 15.525 1.00 90.38 441 VAL A N 1
ATOM 3521 C CA . VAL A 1 441 ? -19.044 -8.773 16.778 1.00 90.38 441 VAL A CA 1
ATOM 3522 C C . VAL A 1 441 ? -20.015 -9.256 17.855 1.00 90.38 441 VAL A C 1
ATOM 3524 O O . VAL A 1 441 ? -19.744 -10.272 18.488 1.00 90.38 441 VAL A O 1
ATOM 3527 N N . LEU A 1 442 ? -21.165 -8.593 18.026 1.00 91.19 442 LEU A N 1
ATOM 3528 C CA . LEU A 1 442 ? -22.188 -8.995 18.996 1.00 91.19 442 LEU A CA 1
ATOM 3529 C C . LEU A 1 442 ? -22.723 -10.404 18.716 1.00 91.19 442 LEU A C 1
ATOM 3531 O O . LEU A 1 442 ? -22.887 -11.190 19.642 1.00 91.19 442 LEU A O 1
ATOM 3535 N N . THR A 1 443 ? -22.932 -10.749 17.446 1.00 89.50 443 THR A N 1
ATOM 3536 C CA . THR A 1 443 ? -23.320 -12.109 17.041 1.00 89.50 443 THR A CA 1
ATOM 3537 C C . THR A 1 443 ? -22.253 -13.123 17.455 1.00 89.50 443 THR A C 1
ATOM 3539 O O . THR A 1 443 ? -22.573 -14.170 18.010 1.00 89.50 443 THR A O 1
ATOM 3542 N N . GLY A 1 444 ? -20.972 -12.802 17.240 1.00 87.69 444 GLY A N 1
ATOM 3543 C CA . GLY A 1 444 ? -19.860 -13.628 17.713 1.00 87.69 444 GLY A CA 1
ATOM 3544 C C . GLY A 1 444 ? -19.851 -13.792 19.236 1.00 87.69 444 GLY A C 1
ATOM 3545 O O . GLY A 1 444 ? -19.675 -14.902 19.729 1.00 87.69 444 GLY A O 1
ATOM 3546 N N . LEU A 1 445 ? -20.106 -12.713 19.982 1.00 89.06 445 LEU A N 1
ATOM 3547 C CA . LEU A 1 445 ? -20.214 -12.756 21.441 1.00 89.06 445 LEU A CA 1
ATOM 3548 C C . LEU A 1 445 ? -21.388 -13.621 21.909 1.00 89.06 445 LEU A C 1
ATOM 3550 O O . LEU A 1 445 ? -21.200 -14.426 22.811 1.00 89.06 445 LEU A O 1
ATOM 3554 N N . LEU A 1 446 ? -22.563 -13.509 21.283 1.00 89.50 446 LEU A N 1
ATOM 3555 C CA . LEU A 1 446 ? -23.738 -14.332 21.600 1.00 89.50 446 LEU A CA 1
ATOM 3556 C C . LEU A 1 446 ? -23.479 -15.825 21.379 1.00 89.50 446 LEU A C 1
ATOM 3558 O O . LEU A 1 446 ? -23.935 -16.649 22.166 1.00 89.50 446 LEU A O 1
ATOM 3562 N N . CYS A 1 447 ? -22.721 -16.179 20.339 1.00 87.88 447 CYS A N 1
ATOM 3563 C CA . CYS A 1 447 ? -22.327 -17.565 20.093 1.00 87.88 447 CYS A CA 1
ATOM 3564 C C . CYS A 1 447 ? -21.371 -18.105 21.168 1.00 87.88 447 CYS A C 1
ATOM 3566 O O . CYS A 1 447 ? -21.446 -19.284 21.510 1.00 87.88 447 CYS A O 1
ATOM 3568 N N . CYS A 1 448 ? -20.464 -17.267 21.677 1.00 86.00 448 CYS A N 1
ATOM 3569 C CA . CYS A 1 448 ? -19.421 -17.687 22.616 1.00 86.00 448 CYS A CA 1
ATOM 3570 C C . CYS A 1 448 ? -19.827 -17.563 24.098 1.00 86.00 448 CYS A C 1
ATOM 3572 O O . CYS A 1 448 ? -19.355 -18.353 24.910 1.00 86.00 448 CYS A O 1
ATOM 3574 N N . TYR A 1 449 ? -20.692 -16.604 24.445 1.00 89.06 449 TYR A N 1
ATOM 3575 C CA . TYR A 1 449 ? -21.109 -16.260 25.817 1.00 89.06 449 TYR A CA 1
ATOM 3576 C C . TYR A 1 449 ? -22.631 -16.022 25.890 1.00 89.06 449 TYR A C 1
ATOM 3578 O O . TYR A 1 449 ? -23.089 -14.932 26.242 1.00 89.06 449 TYR A O 1
ATOM 3586 N N . PRO A 1 450 ? -23.467 -17.002 25.504 1.00 90.00 450 PRO A N 1
ATOM 3587 C CA . PRO A 1 450 ? -24.905 -16.781 25.353 1.00 90.00 450 PRO A CA 1
ATOM 3588 C C . PRO A 1 450 ? -25.575 -16.302 26.646 1.00 90.00 450 PRO A C 1
ATOM 3590 O O . PRO A 1 450 ? -26.467 -15.458 26.586 1.00 90.00 450 PRO A O 1
ATOM 3593 N N . HIS A 1 451 ? -25.146 -16.789 27.813 1.00 91.56 451 HIS A N 1
ATOM 3594 C CA . HIS A 1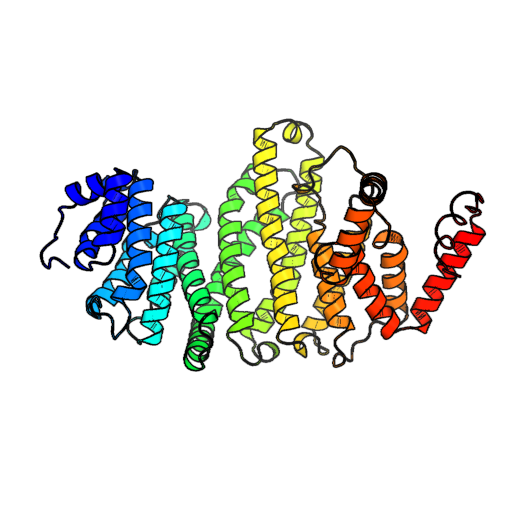 451 ? -25.749 -16.429 29.097 1.00 91.56 451 HIS A CA 1
ATOM 3595 C C . HIS A 1 451 ? -25.396 -15.004 29.528 1.00 91.56 451 HIS A C 1
ATOM 3597 O O . HIS A 1 451 ? -26.283 -14.221 29.862 1.00 91.56 451 HIS A O 1
ATOM 3603 N N . GLU A 1 452 ? -24.115 -14.652 29.488 1.00 92.12 452 GLU A N 1
ATOM 3604 C CA . GLU A 1 452 ? -23.600 -13.341 29.875 1.00 92.12 452 GLU A CA 1
ATOM 3605 C C . GLU A 1 452 ? -24.229 -12.236 29.030 1.00 92.12 452 GLU A C 1
ATOM 3607 O O . GLU A 1 452 ? -24.719 -11.237 29.555 1.00 92.12 452 GLU A O 1
ATOM 3612 N N . ILE A 1 453 ? -24.260 -12.444 27.713 1.00 92.38 453 ILE A N 1
ATOM 3613 C CA . ILE A 1 453 ? -24.739 -11.443 26.764 1.00 92.38 453 ILE A CA 1
ATOM 3614 C C . ILE A 1 453 ? -26.266 -11.333 26.827 1.00 92.38 453 ILE A C 1
ATOM 3616 O O . ILE A 1 453 ? -26.796 -10.223 26.791 1.00 92.38 453 ILE A O 1
ATOM 3620 N N . SER A 1 454 ? -26.983 -12.450 27.012 1.00 92.00 454 SER A N 1
ATOM 3621 C CA . SER A 1 454 ? -28.435 -12.414 27.244 1.00 92.00 454 SER A CA 1
ATOM 3622 C C . SER A 1 454 ? -28.782 -11.636 28.512 1.00 92.00 454 SER A C 1
ATOM 3624 O O . SER A 1 454 ? -29.701 -10.823 28.490 1.00 92.00 454 SER A O 1
ATOM 3626 N N . ASN A 1 455 ? -28.024 -11.818 29.599 1.00 92.81 455 ASN A N 1
ATOM 3627 C CA . ASN A 1 455 ? -28.237 -11.071 30.841 1.00 92.81 455 ASN A CA 1
ATOM 3628 C C . ASN A 1 455 ? -28.014 -9.565 30.653 1.00 92.81 455 ASN A C 1
ATOM 3630 O O . ASN A 1 455 ? -28.800 -8.770 31.161 1.00 92.81 455 ASN A O 1
ATOM 3634 N N . VAL A 1 456 ? -26.990 -9.168 29.887 1.00 92.44 456 VAL A N 1
ATOM 3635 C CA . VAL A 1 456 ? -26.768 -7.758 29.525 1.00 92.44 456 VAL A CA 1
ATOM 3636 C C . VAL A 1 456 ? -27.969 -7.191 28.765 1.00 92.44 456 VAL A C 1
ATOM 3638 O O . VAL A 1 456 ? -28.456 -6.115 29.108 1.00 92.44 456 VAL A O 1
ATOM 3641 N N . ILE A 1 457 ? -28.477 -7.918 27.766 1.00 91.75 457 ILE A N 1
ATOM 3642 C CA . ILE A 1 457 ? -29.637 -7.492 26.968 1.00 91.75 457 ILE A CA 1
ATOM 3643 C C . ILE A 1 457 ? -30.889 -7.368 27.845 1.00 91.75 457 ILE A C 1
ATOM 3645 O O . ILE A 1 457 ? -31.591 -6.362 27.766 1.00 91.75 457 ILE A O 1
ATOM 3649 N N . LEU A 1 458 ? -31.157 -8.354 28.706 1.00 92.19 458 LEU A N 1
ATOM 3650 C CA . LEU A 1 458 ? -32.303 -8.336 29.617 1.00 92.19 458 LEU A CA 1
ATOM 3651 C C . LEU A 1 458 ? -32.226 -7.176 30.613 1.00 92.19 458 LEU A C 1
ATOM 3653 O O . LEU A 1 458 ? -33.239 -6.526 30.866 1.00 92.19 458 LEU A O 1
ATOM 3657 N N . HIS A 1 459 ? -31.035 -6.882 31.141 1.00 91.50 459 HIS A N 1
ATOM 3658 C CA . HIS A 1 459 ? -30.835 -5.757 32.048 1.00 91.50 459 HIS A CA 1
ATOM 3659 C C . HIS A 1 459 ? -31.106 -4.417 31.349 1.00 91.50 459 HIS A C 1
ATOM 3661 O O . HIS A 1 459 ? -31.917 -3.628 31.830 1.00 91.50 459 HIS A O 1
ATOM 3667 N N . LEU A 1 460 ? -30.539 -4.211 30.156 1.00 88.56 460 LEU A N 1
ATOM 3668 C CA . LEU A 1 460 ? -30.802 -3.021 29.340 1.00 88.56 460 LEU A CA 1
ATOM 3669 C C . LEU A 1 460 ? -32.288 -2.858 28.999 1.00 88.56 460 LEU A C 1
ATOM 3671 O O . LEU A 1 460 ? -32.821 -1.752 29.050 1.00 88.56 460 LEU A O 1
ATOM 3675 N N . TYR A 1 461 ? -32.964 -3.958 28.666 1.00 87.75 461 TYR A N 1
ATOM 3676 C CA . TYR A 1 461 ? -34.399 -3.957 28.403 1.00 87.75 461 TYR A CA 1
ATOM 3677 C C . TYR A 1 461 ? -35.200 -3.550 29.646 1.00 87.75 461 TYR A C 1
ATOM 3679 O O . TYR A 1 461 ? -36.106 -2.723 29.551 1.00 87.75 461 TYR A O 1
ATOM 3687 N N . SER A 1 462 ? -34.847 -4.081 30.822 1.00 89.00 462 SER A N 1
ATOM 3688 C CA . SER A 1 462 ? -35.497 -3.702 32.081 1.00 89.00 462 SER A CA 1
ATOM 3689 C C . SER A 1 462 ? -35.286 -2.227 32.435 1.00 89.00 462 SER A C 1
ATOM 3691 O O . SER A 1 462 ? -36.236 -1.570 32.858 1.00 89.00 462 SER A O 1
ATOM 3693 N N . ASP A 1 463 ? -34.092 -1.683 32.186 1.00 87.12 463 ASP A N 1
ATOM 3694 C CA . ASP A 1 463 ? -33.776 -0.276 32.445 1.00 87.12 463 ASP A CA 1
ATOM 3695 C C . ASP A 1 463 ? -34.576 0.662 31.532 1.00 87.12 463 ASP A C 1
ATOM 3697 O O . ASP A 1 463 ? -35.089 1.682 31.994 1.00 87.12 463 ASP A O 1
ATOM 3701 N N . LEU A 1 464 ? -34.740 0.303 30.253 1.00 81.88 464 LEU A N 1
ATOM 3702 C CA . LEU A 1 464 ? -35.575 1.056 29.309 1.00 81.88 464 LEU A CA 1
ATOM 3703 C C . LEU A 1 464 ? -37.039 1.117 29.770 1.00 81.88 464 LEU A C 1
ATOM 3705 O O . LEU A 1 464 ? -37.653 2.183 29.729 1.00 81.88 464 LEU A O 1
ATOM 3709 N N . HIS A 1 465 ? -37.583 -0.001 30.262 1.00 77.62 465 HIS A N 1
ATOM 3710 C CA . HIS A 1 465 ? -38.943 -0.051 30.814 1.00 77.62 465 HIS A CA 1
ATOM 3711 C C . HIS A 1 465 ? -39.081 0.734 32.124 1.00 77.62 465 HIS A C 1
ATOM 3713 O O . HIS A 1 465 ? -40.079 1.424 32.326 1.00 77.62 465 HIS A O 1
ATOM 3719 N N . ALA A 1 466 ? -38.076 0.682 33.001 1.00 75.56 466 ALA A N 1
ATOM 3720 C CA . ALA A 1 466 ? -38.079 1.404 34.273 1.00 75.56 466 ALA A CA 1
ATOM 3721 C C . ALA A 1 466 ? -37.951 2.931 34.106 1.00 75.56 466 ALA A C 1
ATOM 3723 O O . ALA A 1 466 ? -38.471 3.684 34.929 1.00 75.56 466 ALA A O 1
ATOM 3724 N N . GLN A 1 467 ? -37.294 3.403 33.041 1.00 63.50 467 GLN A N 1
ATOM 3725 C CA . GLN A 1 467 ? -37.107 4.831 32.754 1.00 63.50 467 GLN A CA 1
ATOM 3726 C C . GLN A 1 467 ? -38.345 5.533 32.170 1.00 63.50 467 GLN A C 1
ATOM 3728 O O . GLN A 1 467 ? -38.282 6.729 31.888 1.00 63.50 467 GLN A O 1
ATOM 3733 N N . GLY A 1 468 ? -39.480 4.847 31.994 1.00 48.84 468 GLY A N 1
ATOM 3734 C CA . GLY A 1 468 ? -40.748 5.504 31.661 1.00 48.84 468 GLY A CA 1
ATOM 3735 C C . GLY A 1 468 ? -40.768 6.236 30.312 1.00 48.84 468 GLY A C 1
ATOM 3736 O O . GLY A 1 468 ? -41.608 7.106 30.106 1.00 48.84 468 GLY A O 1
ATOM 3737 N N . THR A 1 469 ? -39.899 5.877 29.362 1.00 43.97 469 THR A N 1
ATOM 3738 C CA . THR A 1 469 ? -40.002 6.304 27.950 1.00 43.97 469 THR A CA 1
ATOM 3739 C C . THR A 1 469 ? -40.924 5.382 27.149 1.00 43.97 469 THR A C 1
ATOM 3741 O O . THR A 1 469 ? -40.721 5.129 25.967 1.00 43.97 469 THR A O 1
ATOM 3744 N N . CYS A 1 470 ? -41.995 4.916 27.792 1.00 38.59 470 CYS A N 1
ATOM 3745 C CA . CYS A 1 470 ? -43.179 4.438 27.101 1.00 38.59 470 CYS A CA 1
ATOM 3746 C C . CYS A 1 470 ? -44.172 5.607 27.026 1.00 38.59 470 CYS A C 1
ATOM 3748 O O . CYS A 1 470 ? -45.171 5.650 27.737 1.00 38.59 470 CYS A O 1
ATOM 3750 N N . THR A 1 471 ? -43.886 6.600 26.179 1.00 36.16 471 THR A N 1
ATOM 3751 C CA . THR A 1 471 ? -44.998 7.249 25.487 1.00 36.16 471 THR A CA 1
ATOM 3752 C C . THR A 1 471 ? -45.477 6.241 24.451 1.00 36.16 471 THR A C 1
ATOM 3754 O O . THR A 1 471 ? -44.763 5.904 23.507 1.00 36.16 471 THR A O 1
ATOM 3757 N N . GLU A 1 472 ? -46.681 5.724 24.678 1.00 34.41 472 GLU A N 1
ATOM 3758 C CA . GLU A 1 472 ? -47.437 4.737 23.894 1.00 34.41 472 GLU A CA 1
ATOM 3759 C C . GLU A 1 472 ? -47.689 5.107 22.411 1.00 34.41 472 GLU A C 1
ATOM 3761 O O . GLU A 1 472 ? -48.640 4.626 21.803 1.00 34.41 472 GLU A O 1
ATOM 3766 N N . THR A 1 473 ? -46.855 5.926 21.771 1.00 34.91 473 THR A N 1
ATOM 3767 C CA . THR A 1 473 ? -47.065 6.382 20.387 1.00 34.91 473 THR A CA 1
ATOM 3768 C C . THR A 1 473 ? -46.027 5.921 19.367 1.00 34.91 473 THR A C 1
ATOM 3770 O O . THR A 1 473 ? -46.304 6.052 18.180 1.00 34.91 473 THR A O 1
ATOM 3773 N N . TYR A 1 474 ? -44.892 5.323 19.758 1.00 31.94 474 TYR A N 1
ATOM 3774 C CA . TYR A 1 474 ? -43.865 4.902 18.779 1.00 31.94 474 TYR A CA 1
ATOM 3775 C C . TYR A 1 474 ? -43.516 3.408 18.757 1.00 31.94 474 TYR A C 1
ATOM 3777 O O . TYR A 1 474 ? -42.993 2.932 17.754 1.00 31.94 474 TYR A O 1
ATOM 3785 N N . PHE A 1 475 ? -43.832 2.636 19.802 1.00 32.94 475 PHE A N 1
ATOM 3786 C CA . PHE A 1 475 ? -43.456 1.213 19.849 1.00 32.94 475 PHE A CA 1
ATOM 3787 C C . PHE A 1 475 ? -44.496 0.269 19.217 1.00 32.94 475 PHE A C 1
ATOM 3789 O O . PHE A 1 475 ? -44.129 -0.778 18.689 1.00 32.94 475 PHE A O 1
ATOM 3796 N N . ASN A 1 476 ? -45.780 0.652 19.186 1.00 26.56 476 ASN A N 1
ATOM 3797 C CA . ASN A 1 476 ? -46.847 -0.183 18.609 1.00 26.56 476 ASN A CA 1
ATOM 3798 C C . ASN A 1 476 ? -46.964 -0.095 17.076 1.00 26.56 476 ASN A C 1
ATOM 3800 O O . ASN A 1 476 ? -47.634 -0.932 16.478 1.00 26.56 476 ASN A O 1
ATOM 3804 N N . SER A 1 477 ? -46.299 0.860 16.416 1.00 31.12 477 SER A N 1
ATOM 3805 C CA . SER A 1 477 ? -46.278 0.951 14.946 1.00 31.12 477 SER A CA 1
ATOM 3806 C C . SER A 1 477 ? -45.099 0.218 14.296 1.00 31.12 477 SER A C 1
ATOM 3808 O O . SER A 1 477 ? -45.145 -0.041 13.096 1.00 31.12 477 SER A O 1
ATOM 3810 N N . PHE A 1 478 ? -44.066 -0.149 15.065 1.00 34.97 478 PHE A N 1
ATOM 3811 C CA . PHE A 1 478 ? -42.781 -0.592 14.509 1.00 34.97 478 PHE A CA 1
ATOM 3812 C C . PHE A 1 478 ? -42.582 -2.115 14.429 1.00 34.97 478 PHE A C 1
ATOM 3814 O O . PHE A 1 478 ? -41.712 -2.558 13.689 1.00 34.97 478 PHE A O 1
ATOM 3821 N N . PHE A 1 479 ? -43.373 -2.929 15.143 1.00 30.22 479 PHE A N 1
ATOM 3822 C CA . PHE A 1 479 ? -43.151 -4.388 15.205 1.00 30.22 479 PHE A CA 1
ATOM 3823 C C . PHE A 1 479 ? -44.334 -5.277 14.777 1.00 30.22 479 PHE A C 1
ATOM 3825 O O . PHE A 1 479 ? -44.149 -6.485 14.660 1.00 30.22 479 PHE A O 1
ATOM 3832 N N . PHE A 1 480 ? -45.525 -4.730 14.496 1.00 29.30 480 PHE A N 1
ATOM 3833 C CA . PHE A 1 480 ? -46.737 -5.542 14.257 1.00 29.30 480 PHE A CA 1
ATOM 3834 C C . PHE A 1 480 ? -47.551 -5.196 12.996 1.00 29.30 480 PHE A C 1
ATOM 3836 O O . PHE A 1 480 ? -48.749 -5.453 12.951 1.00 29.30 480 PHE A O 1
ATOM 3843 N N . SER A 1 481 ? -46.936 -4.662 11.936 1.00 30.20 481 SER A N 1
ATOM 3844 C CA . SER A 1 481 ? -47.659 -4.361 10.682 1.00 30.20 481 SER A CA 1
ATOM 3845 C C . SER A 1 481 ? -47.420 -5.337 9.521 1.00 30.20 481 SER A C 1
ATOM 3847 O O . SER A 1 481 ? -47.973 -5.127 8.444 1.00 30.20 481 SER A O 1
ATOM 3849 N N . ARG A 1 482 ? -46.677 -6.438 9.708 1.00 33.16 482 ARG A N 1
ATOM 3850 C CA . ARG A 1 482 ? -46.582 -7.520 8.704 1.00 33.16 482 ARG A CA 1
ATOM 3851 C C . ARG A 1 482 ? -46.494 -8.910 9.338 1.00 33.16 482 ARG A C 1
ATOM 3853 O O . ARG A 1 482 ? -45.453 -9.554 9.313 1.00 33.16 482 ARG A O 1
ATOM 3860 N N . LEU A 1 483 ? -47.615 -9.387 9.866 1.00 25.53 483 LEU A N 1
ATOM 3861 C CA . LEU A 1 483 ? -47.927 -10.816 9.845 1.00 25.53 483 LEU A CA 1
ATOM 3862 C C . LEU A 1 483 ? -49.047 -10.991 8.811 1.00 25.53 483 LEU A C 1
ATOM 3864 O O . LEU A 1 483 ? -50.087 -10.354 8.977 1.00 25.53 483 LEU A O 1
ATOM 3868 N N . PRO A 1 484 ? -48.838 -11.747 7.720 1.00 33.22 484 PRO A N 1
ATOM 3869 C CA . PRO A 1 484 ? -49.920 -12.070 6.804 1.00 33.22 484 PRO A CA 1
ATOM 3870 C C . PRO A 1 484 ? -50.853 -13.101 7.455 1.00 33.22 484 PRO A C 1
ATOM 3872 O O . PRO A 1 484 ? -50.382 -13.998 8.160 1.00 33.22 484 PRO A O 1
ATOM 3875 N N . GLU A 1 485 ? -52.157 -12.937 7.221 1.00 30.89 485 GLU A N 1
ATOM 3876 C CA . GLU A 1 485 ? -53.156 -14.007 7.371 1.00 30.89 485 GLU A CA 1
ATOM 3877 C C . GLU A 1 485 ? -52.823 -15.224 6.499 1.00 30.89 485 GLU A C 1
ATOM 3879 O O . GLU A 1 485 ? -52.299 -15.027 5.372 1.00 30.89 485 GLU A O 1
#

Foldseek 3Di:
DPPDPQDDLVRVLVQCVDPVSVVVCCVPPLQAPSCLVSLLCCQQPPVNLPVVSSLLVSLVSLLVNLVQQLDPPHPRHDDLVVLVVSLLSLLVRDQLQQRPDPSSLLSSLLSLLSSCQSCLVVVSDHSLVSLLVSLCVLVVDPCSLVDNSSLSNLVSSLSNLLSNLVSLLVPPDPSSLQSLLVCCVPCVVSLVVLLCVLLCVLLVLLVPDPADDVVSLLSNLSSLVSSLSSLSSNLSSLQRNDPASCVDPRSVVVLLVLLVSLVSLLVSLLVNLVNVVVDVVQCPDPVSVVSVLVSLVSSVSSSLSSLVSLLSNCVRHVCLCAPDPSNVSLLVSLLVLLLVCLVQPCQDPPDDDDQSSRSRRQLSNLSSLSSLLSNLPPPNHPDDDDLVVLLVLLLSLVVGQQDDGPVLVVCCVVPVPVSVVVVVVCCVVLRDGRNSSSVSSLVSSCVVNVPSSVVSVVVVVVVVVVVPPPPVPPPVVPPPPDDDD

Secondary structure (DSSP, 8-state):
--TT----HHHHHHHHHSHHHHHHHHHHHTT-GGGHHHHHHHHH-GGGTT-HHHHHHHHHHHHHHHHHHH-TT-TTPPPHHHHHHHHHHHIIIIITTT---HHHHHHHHHHHHHHHHHHHHTT---HHHHHHHHHHHHHTSTTTTT-HHHHHHHHHHHHHHHHHHHHHHH--SHHHHHHHHHHHHHHHHHHHHHHHHHHHHHHHHHHT-SS--HHHHHHTHHHHHHHHHHHHHHHHHHHHT-SSGGG-HHHHHHHHHHHHHHHHHHHHHHHHHHHHHT-HHHHT-HHHHHHHHHHHHHHHHHHHHHHHHHHHHHHH-GGGGSSSHHHHHHHHHHHHHHHHHHHHS-SS-SSS--GGG-SS-HHHHHHHHHHHHHHHH-TT------HHHHHHHHHHIIIIISSPPHHHHHHHHH-HHHHHHHHHHHHH-TTS-HHHHHHHHHHHHHHH-HHHHHHHHHHHHHHHHHTT---TTSSTTTSSS----

pLDDT: mean 86.27, std 14.56, range [25.53, 98.44]

Sequence (485 aa):
MEPDFQPSVQQLEAILQDPKDSYTFVSTHGKNPQLIPYLIQLLTQPGYETNSPLRTQAAILIRNALDSWYRKLSPLQIENSAKVELGKTLIENVLAKGERDSVVRKQVTLCVGKIGKSNLDANLSNLFEDLTLHIRNVIGSPDWSTDPSNFHILNGCLGGFYQIIQNLISNRSARGQLLLREVASTHFSHIHHVYSTALSMWTAVLSQQATLNLSSIFHSQPVIELSRICLKILSQMSTYAWKEPHKQELPTNFLKQSIDQWVQILNIRQNLTGLISSHKTILNNPSSLQQIKSFFDLLHKHLFKFGKLLIQILDQDPNYLNPSEFSNQLKQTVWQMVEQGSTLLPHNSVDSQPASLAAYPERIIIQSLRIMTLWMTNRQSSSNLSPSQSAELAMTILQRLLKLQPHSLQFWNEDSEAYDNEEDCSLENRSFDVRSCSASVLTGLLCCYPHEISNVILHLYSDLHAQGTCTETYFNSFFFSRLPE

Radius of gyration: 27.41 Å; chains: 1; bounding box: 77×54×77 Å